Protein AF-A0A835QFK7-F1 (afdb_monomer)

pLDDT: mean 80.82, std 24.67, range [26.2, 98.88]

Organism: Vanilla planifolia (NCBI:txid51239)

Radius of gyration: 23.47 Å; Cα contacts (8 Å, |Δi|>4): 593; chains: 1; bounding box: 68×62×58 Å

Solvent-accessible surface area (backbone atoms only — not comparable to full-atom values): 21635 Å² total; per-residue (Å²): 126,57,77,68,57,49,52,60,52,34,71,75,65,78,54,93,66,53,66,62,82,58,85,84,67,80,63,89,75,88,79,78,83,81,90,70,92,79,60,78,72,54,56,57,54,49,51,51,50,49,47,50,51,46,50,52,46,43,49,51,47,38,62,71,71,38,63,53,74,62,55,36,62,70,68,46,74,64,55,44,45,58,53,59,77,57,50,58,54,50,77,67,38,32,45,60,79,51,83,82,61,98,84,61,53,78,72,69,67,36,65,68,55,21,56,68,39,44,47,44,29,36,41,19,36,41,21,68,45,33,70,42,76,50,34,61,56,54,20,51,37,33,64,68,63,71,47,54,35,38,28,29,37,22,43,34,56,48,39,38,56,29,51,76,77,37,77,49,30,52,57,51,70,81,64,56,65,71,61,33,54,79,69,45,38,44,74,59,66,41,28,36,39,50,49,66,40,56,56,52,41,51,68,61,45,52,67,52,53,54,50,52,36,51,38,37,72,73,67,75,45,84,43,19,46,34,56,50,45,40,49,50,12,55,71,65,70,38,92,85,25,36,46,24,27,19,40,77,66,72,32,55,44,42,28,95,48,46,61,64,37,70,60,21,54,49,53,50,57,43,40,73,78,53,70,79,74,64,69,39,61,67,65,36,53,52,49,53,30,42,62,42,54,69,39,70,90,39,50,36,34,39,42,25,38,45,34,56,66,20,40,52,53,55,34,54,20,23,30,73,54,60,19,25,48,31,37,41,37,26,23,77,57,57,50,91,78,73,40,80,46,15,48,56,67,67,60,38,31,79,70,28,22,24,29,91,86,34,49,67,50,69,28,77,35,62,44,85,62,52,46,62,56,47,39,60,75,48,65,60,68,68,57,74,82,72,78,73,78,74,78,80,128

Sequence (393 aa):
MSADGLLEFFETSGLDIRPLPSSSLYRRENISPPAGPIPCFCVISLILSYFCEKILLFGRRCTGRLNGSHFYSRAGFSVLRLPLLPVQPFDYWRLSHEKTEVDCSEGELDPTFRDSVRCKMFLGFTSNLVSSGVRDIIRFLLEHRMVDVVVTTAGGIEEDIIKCLAPTYRGDFSLPGAFLRSKGLNRIGNLLVPNDNYCRFESWINPILDQMLEEQSSKAMEWTPSKVISRLGKEINDESSYLYWAYKNAIPVFCPGLTDGSLGDMLYCHAIRTSGLKIDIVQDIRAMNGEAIYAGFRRTGMIILGGGLPKHHICNANMMRNGSDYAVFINTAQEFDGSDSGAQPDEAVSWGKIRGSAKAVKVHCDATIAFPLLVAATFARRLPDTPAVATID

Secondary structure (DSSP, 8-state):
--HHHHHHHHHTTT---PBPPPGGG------PPP-SPPPTHHHHHHHHHHHHHHHHHHHHHHHHHS-HHHHHTTS-GGGGGSTHHHHHHHHH-BGGGSPPPTT--HHHH-HHHHHH-BPEEEEEE-HHHHHSTHHHHHHHHHHTT--SEEE--HHHHHHHHHHHHS--EE--TTS-HHHHHHTTEEEETTEEEEHHHHHHHHHHHHHHHHHHHHHHHTTS--B-HHHHHHHHHHHH--TT-HHHHHHHTT--EE-TTTTSSHHHHHHHHHHHHS----B-HHHHHHHHHHHHHTTTT--EEEEEES-HHHHHHHHHHHHTTT-EEEEEEEE---GGG--TTT--HHHHHHTTSEEEEEEEEEEES-HHHHHHHHHHHTGGGGS--PPP-----

Mean predicted aligned error: 11.44 Å

Structure (mmCIF, N/CA/C/O backbone):
data_AF-A0A835QFK7-F1
#
_entry.id   AF-A0A835QFK7-F1
#
loop_
_atom_site.group_PDB
_atom_site.id
_atom_site.type_symbol
_atom_site.label_atom_id
_atom_site.label_alt_id
_atom_site.label_comp_id
_atom_site.label_asym_id
_atom_site.label_entity_id
_atom_site.label_seq_id
_atom_site.pdbx_PDB_ins_code
_atom_site.Cartn_x
_atom_site.Cartn_y
_atom_site.Cartn_z
_atom_site.occupancy
_atom_site.B_iso_or_equiv
_atom_site.auth_seq_id
_atom_site.auth_comp_id
_atom_site.auth_asym_id
_atom_site.auth_atom_id
_atom_site.pdbx_PDB_model_num
ATOM 1 N N . MET A 1 1 ? -24.969 -12.061 15.308 1.00 46.44 1 MET A N 1
ATOM 2 C CA . MET A 1 1 ? -24.965 -13.504 14.979 1.00 46.44 1 MET A CA 1
ATOM 3 C C . MET A 1 1 ? -23.527 -13.962 15.079 1.00 46.44 1 MET A C 1
ATOM 5 O O . MET A 1 1 ? -22.680 -13.273 14.527 1.00 46.44 1 MET A O 1
ATOM 9 N N . SER A 1 2 ? -23.246 -15.033 15.824 1.00 36.38 2 SER A N 1
ATOM 10 C CA . SER A 1 2 ? -21.922 -15.670 15.817 1.00 36.38 2 SER A CA 1
ATOM 11 C C . SER A 1 2 ? -21.583 -16.166 14.403 1.00 36.38 2 SER A C 1
ATOM 13 O O . SER A 1 2 ? -22.486 -16.337 13.580 1.00 36.38 2 SER A O 1
ATOM 15 N N . ALA A 1 3 ? -20.298 -16.399 14.118 1.00 43.28 3 ALA A N 1
ATOM 16 C CA . ALA A 1 3 ? -19.851 -16.981 12.848 1.00 43.28 3 ALA A CA 1
ATOM 17 C C . ALA A 1 3 ? -20.591 -18.296 12.517 1.00 43.28 3 ALA A C 1
ATOM 19 O O . ALA A 1 3 ? -20.974 -18.510 11.369 1.00 43.28 3 ALA A O 1
ATOM 20 N N . ASP A 1 4 ? -20.896 -19.100 13.541 1.00 41.78 4 ASP A N 1
ATOM 21 C CA . ASP A 1 4 ? -21.636 -20.361 13.404 1.00 41.78 4 ASP A CA 1
ATOM 22 C C . ASP A 1 4 ? -23.104 -20.146 13.003 1.00 41.78 4 ASP A C 1
ATOM 24 O O . ASP A 1 4 ? -23.616 -20.836 12.127 1.00 41.78 4 ASP A O 1
ATOM 28 N N . GLY A 1 5 ? -23.766 -19.117 13.547 1.00 45.81 5 GLY A N 1
ATOM 29 C CA . GLY A 1 5 ? -25.140 -18.782 13.157 1.00 45.81 5 GLY A CA 1
ATOM 30 C C . GLY A 1 5 ? -25.247 -18.223 11.733 1.00 45.81 5 GLY A C 1
ATOM 31 O O . GLY A 1 5 ? -26.299 -18.324 11.106 1.00 45.81 5 GLY A O 1
ATOM 32 N N . LEU A 1 6 ? -24.171 -17.627 11.204 1.00 51.59 6 LEU A N 1
ATOM 33 C CA . LEU A 1 6 ? -24.102 -17.162 9.814 1.00 51.59 6 LEU A CA 1
ATOM 34 C C . LEU A 1 6 ? -23.981 -18.334 8.832 1.00 51.59 6 LEU A C 1
ATOM 36 O O . LEU A 1 6 ? -24.681 -18.324 7.823 1.00 51.59 6 LEU A O 1
ATOM 40 N N . LEU A 1 7 ? -23.164 -19.349 9.136 1.00 47.44 7 LEU A N 1
ATOM 41 C CA . LEU A 1 7 ? -23.036 -20.559 8.311 1.00 47.44 7 LEU A CA 1
ATOM 42 C C . LEU A 1 7 ? -24.380 -21.295 8.168 1.00 47.44 7 LEU A C 1
ATOM 44 O O . LEU A 1 7 ? -24.815 -21.558 7.048 1.00 47.44 7 LEU A O 1
ATOM 48 N N . GLU A 1 8 ? -25.096 -21.497 9.276 1.00 44.81 8 GLU A N 1
ATOM 49 C CA . GLU A 1 8 ? -26.422 -22.143 9.300 1.00 44.81 8 GLU A CA 1
ATOM 50 C C . GLU A 1 8 ? -27.496 -21.337 8.526 1.00 44.81 8 GLU A C 1
ATOM 52 O O . GLU A 1 8 ? -28.392 -21.883 7.873 1.00 44.81 8 GLU A O 1
ATOM 57 N N . PHE A 1 9 ? -27.392 -20.003 8.535 1.00 53.16 9 PHE A N 1
ATOM 58 C CA . PHE A 1 9 ? -28.284 -19.109 7.785 1.00 53.16 9 PHE A CA 1
ATOM 59 C C . PHE A 1 9 ? -28.010 -19.105 6.269 1.00 53.16 9 PHE A 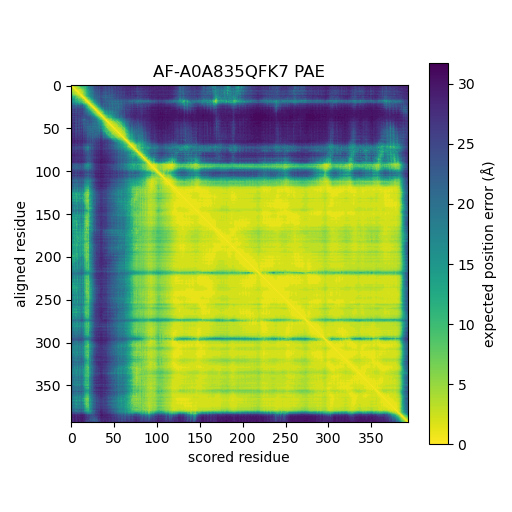C 1
ATOM 61 O O . PHE A 1 9 ? -28.931 -18.908 5.471 1.00 53.16 9 PHE A O 1
ATOM 68 N N . PHE A 1 10 ? -26.764 -19.319 5.842 1.00 55.34 10 PHE A N 1
ATOM 69 C CA . PHE A 1 10 ? -26.414 -19.354 4.418 1.00 55.34 10 PHE A CA 1
ATOM 70 C C . PHE A 1 10 ? -26.720 -20.701 3.762 1.00 55.34 10 PHE A C 1
ATOM 72 O O . PHE A 1 10 ? -27.218 -20.720 2.634 1.00 55.34 10 PHE A O 1
ATOM 79 N N . GLU A 1 11 ? -26.555 -21.806 4.492 1.00 48.22 11 GLU A N 1
ATOM 80 C CA . GLU A 1 11 ? -27.002 -23.132 4.043 1.00 48.22 11 GLU A CA 1
ATOM 81 C C . GLU A 1 11 ? -28.516 -23.172 3.783 1.00 48.22 11 GLU A C 1
ATOM 83 O O . GLU A 1 11 ? -28.975 -23.796 2.826 1.00 48.22 11 GLU A O 1
ATOM 88 N N . THR A 1 12 ? -29.300 -22.430 4.570 1.00 44.38 12 THR A N 1
ATOM 89 C CA . THR A 1 12 ? -30.763 -22.357 4.426 1.00 44.38 12 THR A CA 1
ATOM 90 C C . THR A 1 12 ? -31.250 -21.380 3.348 1.00 44.38 12 THR A C 1
ATOM 92 O O . THR A 1 12 ? -32.412 -21.454 2.948 1.00 44.38 12 THR A O 1
ATOM 95 N N . SER A 1 13 ? -30.393 -20.490 2.829 1.00 45.84 13 SER A N 1
ATOM 96 C CA . SER A 1 13 ? -30.761 -19.465 1.831 1.00 45.84 13 SER A CA 1
ATOM 97 C C . SER A 1 13 ? -30.262 -19.740 0.403 1.00 45.84 13 SER A C 1
ATOM 99 O O . SER A 1 13 ? -30.521 -18.942 -0.499 1.00 45.84 13 SER A O 1
ATOM 101 N N . GLY A 1 14 ? -29.610 -20.886 0.162 1.00 35.81 14 GLY A N 1
ATOM 102 C CA . GLY A 1 14 ? -29.233 -21.349 -1.183 1.00 35.81 14 GLY A CA 1
ATOM 103 C C . GLY A 1 14 ? -28.089 -20.568 -1.846 1.00 35.81 14 GLY A C 1
ATOM 104 O O . GLY A 1 14 ? -27.891 -20.682 -3.056 1.00 35.81 14 GLY A O 1
ATOM 105 N N . LEU A 1 15 ? -27.340 -19.773 -1.077 1.00 43.47 15 LEU A N 1
ATOM 106 C CA . LEU A 1 15 ? -26.164 -19.029 -1.536 1.00 43.47 15 LEU A CA 1
ATOM 107 C C . LEU A 1 15 ? -24.894 -19.846 -1.225 1.00 43.47 15 LEU A C 1
ATOM 109 O O . LEU A 1 15 ? -24.601 -20.103 -0.062 1.00 43.47 15 LEU A O 1
ATOM 113 N N . ASP A 1 16 ? -24.123 -20.242 -2.248 1.00 40.88 16 ASP A N 1
ATOM 114 C CA . ASP A 1 16 ? -22.826 -20.934 -2.082 1.00 40.88 16 ASP A CA 1
ATOM 115 C C . ASP A 1 16 ? -21.764 -19.933 -1.588 1.00 40.88 16 ASP A C 1
ATOM 117 O O . ASP A 1 16 ? -21.066 -19.287 -2.376 1.00 40.88 16 ASP A O 1
ATOM 121 N N . ILE A 1 17 ? -21.694 -19.743 -0.267 1.00 47.78 17 ILE A N 1
ATOM 122 C CA . ILE A 1 17 ? -20.752 -18.832 0.391 1.00 47.78 17 ILE A CA 1
ATOM 123 C C . ILE A 1 17 ? -19.651 -19.654 1.055 1.00 47.78 17 ILE A C 1
ATOM 125 O O . ILE A 1 17 ? -19.787 -20.132 2.177 1.00 47.78 17 ILE A O 1
ATOM 129 N N . ARG A 1 18 ? -18.522 -19.794 0.358 1.00 43.84 18 ARG A N 1
ATOM 130 C CA . ARG A 1 18 ? -17.286 -20.345 0.930 1.00 43.84 18 ARG A CA 1
ATOM 131 C C . ARG A 1 18 ? -16.370 -19.205 1.383 1.00 43.84 18 ARG A C 1
ATOM 133 O O . ARG A 1 18 ? -16.347 -18.158 0.718 1.00 43.84 18 ARG A O 1
ATOM 140 N N . PRO A 1 19 ? -15.592 -19.386 2.467 1.00 45.53 19 PRO A N 1
ATOM 141 C CA . PRO A 1 19 ? -14.469 -18.501 2.757 1.00 45.53 19 PRO A CA 1
ATOM 142 C C . PRO A 1 19 ? -13.590 -18.381 1.510 1.00 45.53 19 PRO A C 1
ATOM 144 O O . PRO A 1 19 ? -13.421 -19.362 0.776 1.00 45.53 19 PRO A O 1
ATOM 147 N N . LEU A 1 20 ? -13.024 -17.198 1.252 1.00 45.72 20 LEU A N 1
ATOM 148 C CA . LEU A 1 20 ? -11.959 -17.112 0.254 1.00 45.72 20 LEU A CA 1
ATOM 149 C C . LEU A 1 20 ? -10.840 -18.076 0.688 1.00 45.72 20 LEU A C 1
ATOM 151 O O . LEU A 1 20 ? -10.388 -17.973 1.829 1.00 45.72 20 LEU A O 1
ATOM 155 N N . PRO A 1 21 ? -10.425 -19.034 -0.160 1.00 40.38 21 PRO A N 1
ATOM 156 C CA . PRO A 1 21 ? -9.447 -20.031 0.245 1.00 40.38 21 PRO A CA 1
ATOM 157 C C . PRO A 1 21 ? -8.138 -19.338 0.627 1.00 40.38 21 PRO A C 1
ATOM 159 O O . PRO A 1 21 ? -7.535 -18.656 -0.201 1.00 40.38 21 PRO A O 1
ATOM 162 N N . SER A 1 22 ? -7.697 -19.527 1.872 1.00 39.34 22 SER A N 1
ATOM 163 C CA . SER A 1 22 ? -6.318 -19.258 2.264 1.00 39.34 22 SER A CA 1
ATOM 164 C C . SER A 1 22 ? -5.415 -20.316 1.632 1.00 39.34 22 SER A C 1
ATOM 166 O O . SER A 1 22 ? -5.777 -21.492 1.526 1.00 39.34 22 SER A O 1
ATOM 168 N N . SER A 1 23 ? -4.212 -19.917 1.226 1.00 38.06 23 SER A N 1
ATOM 169 C CA . SER A 1 23 ? -3.202 -20.804 0.624 1.00 38.06 23 SER A CA 1
ATOM 170 C C . SER A 1 23 ? -2.846 -22.051 1.464 1.00 38.06 23 SER A C 1
ATOM 172 O O . SER A 1 23 ? -2.303 -23.014 0.923 1.00 38.06 23 SER A O 1
ATOM 174 N N . SER A 1 24 ? -3.228 -22.102 2.746 1.00 29.92 24 SER A N 1
ATOM 175 C CA . SER A 1 24 ? -3.064 -23.257 3.642 1.00 29.92 24 SER A CA 1
ATOM 176 C C . SER A 1 24 ? -3.938 -24.484 3.316 1.00 29.92 24 SER A C 1
ATOM 178 O O . SER A 1 24 ? -3.676 -25.561 3.853 1.00 29.92 24 SER A O 1
ATOM 180 N N . LEU A 1 25 ? -4.929 -24.375 2.420 1.00 30.22 25 LEU A N 1
ATOM 181 C CA . LEU A 1 25 ? -5.842 -25.476 2.053 1.00 30.22 25 LEU A CA 1
ATOM 182 C C . LEU A 1 25 ? -5.383 -26.344 0.864 1.00 30.22 25 LEU A C 1
ATOM 184 O O . LEU A 1 25 ? -6.078 -27.283 0.488 1.00 30.22 25 LEU A O 1
ATOM 188 N N . TYR A 1 26 ? -4.190 -26.125 0.302 1.00 29.73 26 TYR A N 1
ATOM 189 C CA . TYR A 1 26 ? -3.605 -27.024 -0.712 1.00 29.73 26 TYR A CA 1
ATOM 190 C C . TYR A 1 26 ? -2.935 -28.274 -0.106 1.00 29.73 26 TYR A C 1
ATOM 192 O O . TYR A 1 26 ? -1.899 -28.739 -0.583 1.00 29.73 26 TYR A O 1
ATOM 200 N N . ARG A 1 27 ? -3.521 -28.860 0.944 1.00 26.20 27 ARG A N 1
ATOM 201 C CA . ARG A 1 27 ? -3.130 -30.192 1.419 1.00 26.20 27 ARG A CA 1
ATOM 202 C C . ARG A 1 27 ? -4.006 -31.205 0.676 1.00 26.20 27 ARG A C 1
ATOM 204 O O . ARG A 1 27 ? -5.224 -31.156 0.785 1.00 26.20 27 ARG A O 1
ATOM 211 N N . ARG A 1 28 ? -3.392 -32.063 -0.152 1.00 26.98 28 ARG A N 1
ATOM 212 C CA . ARG A 1 28 ? -4.081 -33.114 -0.925 1.00 26.98 28 ARG A CA 1
ATOM 213 C C . ARG A 1 28 ? -4.902 -34.000 0.017 1.00 26.98 28 ARG A C 1
ATOM 215 O O . ARG A 1 28 ? -4.340 -34.889 0.649 1.00 26.98 28 ARG A O 1
ATOM 222 N N . GLU A 1 29 ? -6.211 -33.804 0.071 1.00 26.91 29 GLU A N 1
ATOM 223 C CA . GLU A 1 29 ? -7.114 -34.843 0.552 1.00 26.91 29 GLU A CA 1
ATOM 224 C C . GLU A 1 29 ? -7.391 -35.806 -0.606 1.00 26.91 29 GLU A C 1
ATOM 226 O O . GLU A 1 29 ? -7.883 -35.422 -1.670 1.00 26.91 29 GLU A O 1
ATOM 231 N N . ASN A 1 30 ? -6.994 -37.065 -0.420 1.00 27.69 30 ASN A N 1
ATOM 232 C CA . ASN A 1 30 ? -7.289 -38.160 -1.336 1.00 27.69 30 ASN A CA 1
ATOM 233 C C . ASN A 1 30 ? -8.790 -38.462 -1.279 1.00 27.69 30 ASN A C 1
ATOM 235 O O . ASN A 1 30 ? -9.242 -39.229 -0.432 1.00 27.69 30 ASN A O 1
ATOM 239 N N . ILE A 1 31 ? -9.562 -37.870 -2.188 1.00 31.94 31 ILE A N 1
ATOM 240 C CA . ILE A 1 31 ? -10.968 -38.223 -2.382 1.00 31.94 31 ILE A CA 1
ATOM 241 C C . ILE A 1 31 ? -11.020 -39.420 -3.338 1.00 31.94 31 ILE A C 1
ATOM 243 O O . ILE A 1 31 ? -10.748 -39.295 -4.533 1.00 31.94 31 ILE A O 1
ATOM 247 N N . SER A 1 32 ? -11.348 -40.596 -2.808 1.00 29.17 32 SER A N 1
ATOM 248 C CA . SER A 1 32 ? -11.727 -41.767 -3.600 1.00 29.17 32 SER A CA 1
ATOM 249 C C . SER A 1 32 ? -13.123 -41.562 -4.216 1.00 29.17 32 SER A C 1
ATOM 251 O O . SER A 1 32 ? -13.997 -40.970 -3.579 1.00 29.17 32 SER A O 1
ATOM 253 N N . PRO A 1 33 ? -13.369 -42.014 -5.461 1.00 32.59 33 PRO A N 1
ATOM 254 C CA . PRO A 1 33 ? -14.653 -41.796 -6.120 1.00 32.59 33 PRO A CA 1
ATOM 255 C C . PRO A 1 33 ? -15.754 -42.675 -5.495 1.00 32.59 33 PRO A C 1
ATOM 257 O O . PRO A 1 33 ? -15.503 -43.849 -5.208 1.00 32.59 33 PRO A O 1
ATOM 260 N N . PRO A 1 34 ? -16.984 -42.158 -5.313 1.00 33.03 34 PRO A N 1
ATOM 261 C CA . PRO A 1 34 ? -18.095 -42.952 -4.808 1.00 33.03 34 PRO A CA 1
ATOM 262 C C . PRO A 1 34 ? -18.616 -43.910 -5.889 1.00 33.03 34 PRO A C 1
ATOM 264 O O . PRO A 1 34 ? -18.803 -43.535 -7.048 1.00 33.03 34 PRO A O 1
ATOM 267 N N . ALA A 1 35 ? -18.883 -45.153 -5.493 1.00 32.56 35 ALA A N 1
ATOM 268 C CA . ALA A 1 35 ? -19.566 -46.145 -6.312 1.00 32.56 35 ALA A CA 1
ATOM 269 C C . ALA A 1 35 ? -21.089 -45.930 -6.223 1.00 32.56 35 ALA A C 1
ATOM 271 O O . ALA A 1 35 ? -21.700 -46.227 -5.199 1.00 32.56 35 ALA A O 1
ATOM 272 N N . GLY A 1 36 ? -21.707 -45.404 -7.285 1.00 40.00 36 GLY A N 1
ATOM 273 C CA . GLY A 1 36 ? -23.164 -45.265 -7.389 1.00 40.00 36 GLY A CA 1
ATOM 274 C C . GLY A 1 36 ? -23.616 -44.366 -8.550 1.00 40.00 36 GLY A C 1
ATOM 275 O O . GLY A 1 36 ? -22.817 -43.575 -9.053 1.00 40.00 36 GLY A O 1
ATOM 276 N N . PRO A 1 37 ? -24.874 -44.488 -9.020 1.00 34.84 37 PRO A N 1
ATOM 277 C CA . PRO A 1 37 ? -25.373 -43.733 -10.167 1.00 34.84 37 PRO A CA 1
ATOM 278 C C . PRO A 1 37 ? -25.487 -42.233 -9.851 1.00 34.84 37 PRO A C 1
ATOM 280 O O . PRO A 1 37 ? -26.087 -41.824 -8.860 1.00 34.84 37 PRO A O 1
ATOM 283 N N . ILE A 1 38 ? -24.885 -41.417 -10.717 1.00 38.72 38 ILE A N 1
ATOM 284 C CA . ILE A 1 38 ? -24.671 -39.975 -10.548 1.00 38.72 38 ILE A CA 1
ATOM 285 C C . ILE A 1 38 ? -25.936 -39.187 -10.973 1.00 38.72 38 ILE A C 1
ATOM 287 O O . ILE A 1 38 ? -26.355 -39.322 -12.124 1.00 38.72 38 ILE A O 1
ATOM 291 N N . PRO A 1 39 ? -26.534 -38.328 -10.119 1.00 34.28 39 PRO A N 1
ATOM 292 C CA . PRO A 1 39 ? -27.638 -37.447 -10.514 1.00 34.28 39 PRO A CA 1
ATOM 293 C C . PRO A 1 39 ? -27.154 -36.279 -11.397 1.00 34.28 39 PRO A C 1
ATOM 295 O O . PRO A 1 39 ? -26.042 -35.781 -11.223 1.00 34.28 39 PRO A O 1
ATOM 298 N N . CYS A 1 40 ? -28.002 -35.789 -12.313 1.00 33.22 40 CYS A N 1
ATOM 299 C CA . CYS A 1 40 ? -27.686 -34.762 -13.328 1.00 33.22 40 CYS A CA 1
ATOM 300 C C . CYS A 1 40 ? -27.003 -33.472 -12.816 1.00 33.22 40 CYS A C 1
ATOM 302 O O . CYS A 1 40 ? -26.327 -32.806 -13.598 1.00 33.22 40 CYS A O 1
ATOM 304 N N . PHE A 1 41 ? -27.107 -33.131 -11.528 1.00 31.56 41 PHE A N 1
ATOM 305 C CA . PHE A 1 41 ? -26.403 -31.985 -10.930 1.00 31.56 41 PHE A CA 1
ATOM 306 C C . PHE A 1 41 ? -24.879 -32.179 -10.823 1.00 31.56 41 PHE A C 1
ATOM 308 O O . PHE A 1 41 ? -24.120 -31.219 -10.954 1.00 31.56 41 PHE A O 1
ATO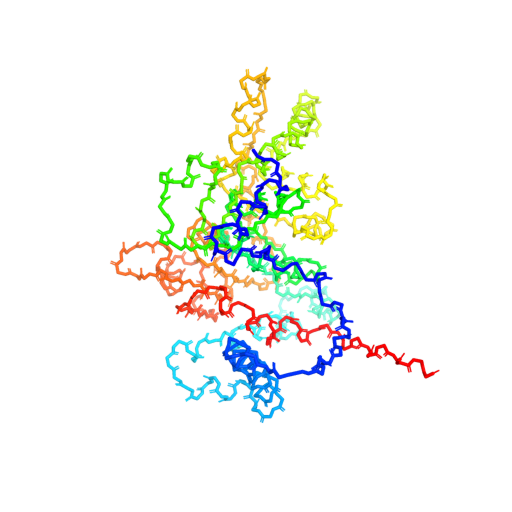M 315 N N . CYS A 1 42 ? -24.398 -33.417 -10.687 1.00 34.16 42 CYS A N 1
ATOM 316 C CA . CYS A 1 42 ? -22.963 -33.712 -10.655 1.00 34.16 42 CYS A CA 1
ATOM 317 C C . CYS A 1 42 ? -22.296 -33.579 -12.031 1.00 34.16 42 CYS A C 1
ATOM 319 O O . CYS A 1 42 ? -21.092 -33.349 -12.090 1.00 34.16 42 CYS A O 1
ATOM 321 N N . VAL A 1 43 ? -23.050 -33.666 -13.133 1.00 35.53 43 VAL A N 1
ATOM 322 C CA . VAL A 1 43 ? -22.498 -33.541 -14.492 1.00 35.53 43 VAL A CA 1
ATOM 323 C C . VAL A 1 43 ? -22.049 -32.103 -14.769 1.00 35.53 43 VAL A C 1
ATOM 325 O O . VAL A 1 43 ? -21.007 -31.903 -15.380 1.00 35.53 43 VAL A O 1
ATOM 328 N N . ILE A 1 44 ? -22.750 -31.094 -14.242 1.00 37.81 44 ILE A N 1
ATOM 329 C CA . ILE A 1 44 ? -22.370 -29.680 -14.409 1.00 37.81 44 ILE A CA 1
ATOM 330 C C . ILE A 1 44 ? -21.155 -29.325 -13.535 1.00 37.81 44 ILE A C 1
ATOM 332 O O . ILE A 1 44 ? -20.230 -28.679 -14.025 1.00 37.81 44 ILE A O 1
ATOM 336 N N . SER A 1 45 ? -21.085 -29.821 -12.292 1.00 34.28 45 SER A N 1
ATOM 337 C CA . SER A 1 45 ? -19.886 -29.682 -11.444 1.00 34.28 45 SER A CA 1
ATOM 338 C C . SER A 1 45 ? -18.675 -30.440 -11.994 1.00 34.28 45 SER A C 1
ATOM 340 O O . SER A 1 45 ? -17.561 -29.933 -11.907 1.00 34.28 45 SER A O 1
ATOM 342 N N . LEU A 1 46 ? -18.869 -31.611 -12.609 1.00 34.16 46 LEU A N 1
ATOM 343 C CA . LEU A 1 46 ? -17.804 -32.334 -13.307 1.00 34.16 46 LEU A CA 1
ATOM 344 C C . LEU A 1 46 ? -17.370 -31.613 -14.583 1.00 34.16 46 LEU A C 1
ATOM 346 O O . LEU A 1 46 ? -16.180 -31.585 -14.856 1.00 34.16 46 LEU A O 1
ATOM 350 N N . ILE A 1 47 ? -18.277 -30.975 -15.331 1.00 37.50 47 ILE A N 1
ATOM 351 C CA . ILE A 1 47 ? -17.925 -30.176 -16.516 1.00 37.50 47 ILE A CA 1
ATOM 352 C C . ILE A 1 47 ? -17.165 -28.903 -16.119 1.00 37.50 47 ILE A C 1
ATOM 354 O O . ILE A 1 47 ? -16.192 -28.566 -16.786 1.00 37.50 47 ILE A O 1
ATOM 358 N N . LEU A 1 48 ? -17.541 -28.229 -15.028 1.00 34.25 48 LEU A N 1
ATOM 359 C CA . LEU A 1 48 ? -16.840 -27.045 -14.508 1.00 34.25 48 LEU A CA 1
ATOM 360 C C . LEU A 1 48 ? -15.495 -27.391 -13.861 1.00 34.25 48 LEU A C 1
ATOM 362 O O . LEU A 1 48 ? -14.519 -26.691 -14.116 1.00 34.25 48 LEU A O 1
ATOM 366 N N . SER A 1 49 ? -15.395 -28.493 -13.111 1.00 34.34 49 SER A N 1
ATOM 367 C CA . SER A 1 49 ? -14.105 -29.008 -12.636 1.00 34.34 49 SER A CA 1
ATOM 368 C C . SER A 1 49 ? -13.238 -29.500 -13.789 1.00 34.34 49 SER A C 1
ATOM 370 O O . SER A 1 49 ? -12.055 -29.196 -13.805 1.00 34.34 49 SER A O 1
ATOM 372 N N . TYR A 1 50 ? -13.806 -30.148 -14.811 1.00 30.98 50 TYR A N 1
ATOM 373 C CA . TYR A 1 50 ? -13.084 -30.532 -16.025 1.00 30.98 50 TYR A CA 1
ATOM 374 C C . TYR A 1 50 ? -12.640 -29.306 -16.825 1.00 30.98 50 TYR A C 1
ATOM 376 O O . TYR A 1 50 ? -11.544 -29.318 -17.368 1.00 30.98 50 TYR A O 1
ATOM 384 N N . PHE A 1 51 ? -13.422 -28.221 -16.868 1.00 33.94 51 PHE A N 1
ATOM 385 C CA . PHE A 1 51 ? -13.022 -26.960 -17.500 1.00 33.94 51 PHE A CA 1
ATOM 386 C C . PHE A 1 51 ? -11.964 -26.212 -16.690 1.00 33.94 51 PHE A C 1
ATOM 388 O O . PHE A 1 51 ? -11.013 -25.723 -17.283 1.00 33.94 51 PHE A O 1
ATOM 395 N N . CYS A 1 52 ? -12.061 -26.156 -15.361 1.00 34.22 52 CYS A N 1
ATOM 396 C CA . CYS A 1 52 ? -11.037 -25.561 -14.499 1.00 34.22 52 CYS A CA 1
ATOM 397 C C . CYS A 1 52 ? -9.743 -26.376 -14.517 1.00 34.22 52 CYS A C 1
ATOM 399 O O . CYS A 1 52 ? -8.666 -25.807 -14.659 1.00 34.22 52 CYS A O 1
ATOM 401 N N . GLU A 1 53 ? -9.830 -27.703 -14.463 1.00 32.81 53 GLU A N 1
ATOM 402 C CA . GLU A 1 53 ? -8.687 -28.599 -14.597 1.00 32.81 53 GLU A CA 1
ATOM 403 C C . GLU A 1 53 ? -8.112 -28.521 -16.012 1.00 32.81 53 GLU A C 1
ATOM 405 O O . GLU A 1 53 ? -6.899 -28.480 -16.153 1.00 32.81 53 GLU A O 1
ATOM 410 N N . LYS A 1 54 ? -8.933 -28.379 -17.064 1.00 31.38 54 LYS A N 1
ATOM 411 C CA . LYS A 1 54 ? -8.477 -28.126 -18.441 1.00 31.38 54 LYS A CA 1
ATOM 412 C C . LYS A 1 54 ? -7.926 -26.726 -18.645 1.00 31.38 54 LYS A C 1
ATOM 414 O O . LYS A 1 54 ? -7.028 -26.614 -19.457 1.00 31.38 54 LYS A O 1
ATOM 419 N N . ILE A 1 55 ? -8.384 -25.692 -17.944 1.00 36.44 55 ILE A N 1
ATOM 420 C CA . ILE A 1 55 ? -7.830 -24.327 -17.992 1.00 36.44 55 ILE A CA 1
ATOM 421 C C . ILE A 1 55 ? -6.527 -24.260 -17.195 1.00 36.44 55 ILE A C 1
ATOM 423 O O . ILE A 1 55 ? -5.594 -23.597 -17.629 1.00 36.44 55 ILE A O 1
ATOM 427 N N . LEU A 1 56 ? -6.405 -24.998 -16.091 1.00 33.75 56 LEU A N 1
ATOM 428 C CA . LEU A 1 56 ? -5.164 -25.151 -15.329 1.00 33.75 56 LEU A CA 1
ATOM 429 C C . LEU A 1 56 ? -4.172 -26.087 -16.037 1.00 33.75 56 LEU A C 1
ATOM 431 O O . LEU A 1 56 ? -2.973 -25.826 -16.011 1.00 33.75 56 LEU A O 1
ATOM 435 N N . LEU A 1 57 ? -4.640 -27.131 -16.729 1.00 32.81 57 LEU A N 1
ATOM 436 C CA . LEU A 1 57 ? -3.846 -27.997 -17.611 1.00 32.81 57 LEU A CA 1
ATOM 437 C C . LEU A 1 57 ? -3.508 -27.303 -18.926 1.00 32.81 57 LEU A C 1
ATOM 439 O O . LEU A 1 57 ? -2.443 -27.570 -19.463 1.00 32.81 57 LEU A O 1
ATOM 443 N N . PHE A 1 58 ? -4.364 -26.424 -19.447 1.00 32.53 58 PHE A N 1
ATOM 444 C CA . PHE A 1 58 ? -4.064 -25.542 -20.574 1.00 32.53 58 PHE A CA 1
ATOM 445 C C . PHE A 1 58 ? -3.072 -24.487 -20.112 1.00 32.53 58 PHE A C 1
ATOM 447 O O . PHE A 1 58 ? -2.057 -24.330 -20.753 1.00 32.53 58 PHE A O 1
ATOM 454 N N . GLY A 1 59 ? -3.244 -23.894 -18.932 1.00 33.69 59 GLY A N 1
ATOM 455 C CA . GLY A 1 59 ? -2.258 -23.042 -18.276 1.00 33.69 59 GLY A CA 1
ATOM 456 C C . GLY A 1 59 ? -0.910 -23.745 -18.139 1.00 33.69 59 GLY A C 1
ATOM 457 O O . GLY A 1 59 ? 0.074 -23.221 -18.633 1.00 33.69 59 GLY A O 1
ATOM 458 N N . ARG A 1 60 ? -0.864 -24.969 -17.593 1.00 33.38 60 ARG A N 1
ATOM 459 C CA . ARG A 1 60 ? 0.357 -25.787 -17.442 1.00 33.38 60 ARG A CA 1
ATOM 460 C C . ARG A 1 60 ? 0.938 -26.300 -18.767 1.00 33.38 60 ARG A C 1
ATOM 462 O O . ARG A 1 60 ? 2.154 -26.366 -18.912 1.00 33.38 60 ARG A O 1
ATOM 469 N N . ARG A 1 61 ? 0.113 -26.665 -19.756 1.00 31.31 61 ARG A N 1
ATOM 470 C CA . ARG A 1 61 ? 0.580 -27.094 -21.093 1.00 31.31 61 ARG A CA 1
ATOM 471 C C . ARG A 1 61 ? 1.002 -25.909 -21.955 1.00 31.31 61 ARG A C 1
ATOM 473 O O . ARG A 1 61 ? 1.936 -26.051 -22.735 1.00 31.31 61 ARG A O 1
ATOM 480 N N . CYS A 1 62 ? 0.375 -24.751 -21.805 1.00 36.38 62 CYS A N 1
ATOM 481 C CA . CYS A 1 62 ? 0.738 -23.517 -22.487 1.00 36.38 62 CYS A CA 1
ATOM 482 C C . CYS A 1 62 ? 1.948 -22.860 -21.831 1.00 36.38 62 CYS A C 1
ATOM 484 O O . CYS A 1 62 ? 2.775 -22.344 -22.560 1.00 36.38 62 CYS A O 1
ATOM 486 N N . THR A 1 63 ? 2.141 -22.934 -20.513 1.00 42.69 63 THR A N 1
ATOM 487 C CA . THR A 1 63 ? 3.393 -22.474 -19.885 1.00 42.69 63 THR A CA 1
ATOM 488 C C . THR A 1 63 ? 4.561 -23.433 -20.125 1.00 42.69 63 THR A C 1
ATOM 490 O O . THR A 1 63 ? 5.701 -22.982 -20.154 1.00 42.69 63 THR A O 1
ATOM 493 N N . GLY A 1 64 ? 4.292 -24.730 -20.336 1.00 34.16 64 GLY A N 1
ATOM 494 C CA . GLY A 1 64 ? 5.319 -25.747 -20.595 1.00 34.16 64 GLY A CA 1
ATOM 495 C C . GLY A 1 64 ? 5.676 -26.006 -22.070 1.00 34.16 64 GLY A C 1
ATOM 496 O O . GLY A 1 64 ? 6.788 -26.451 -22.337 1.00 34.16 64 GLY A O 1
ATOM 497 N N . ARG A 1 65 ? 4.775 -25.767 -23.041 1.00 35.53 65 ARG A N 1
ATOM 498 C CA . ARG A 1 65 ? 5.030 -26.011 -24.487 1.00 35.53 65 ARG A CA 1
ATOM 499 C C . ARG A 1 65 ? 4.872 -24.799 -25.400 1.00 35.53 65 ARG A C 1
ATOM 501 O O . ARG A 1 65 ? 5.432 -24.817 -26.493 1.00 35.53 65 ARG A O 1
ATOM 508 N N . LEU A 1 66 ? 4.144 -23.758 -25.002 1.00 38.78 66 LEU A N 1
ATOM 509 C CA . LEU A 1 66 ? 4.241 -22.472 -25.688 1.00 38.78 66 LEU A CA 1
ATOM 510 C C . LEU A 1 66 ? 5.294 -21.681 -24.921 1.00 38.78 66 LEU A C 1
ATOM 512 O O . LEU A 1 66 ? 5.195 -21.528 -23.709 1.00 38.78 66 LEU A O 1
ATOM 516 N N . ASN A 1 67 ? 6.313 -21.157 -25.596 1.00 39.69 67 ASN A N 1
ATOM 517 C CA . ASN A 1 67 ? 7.071 -20.053 -25.016 1.00 39.69 67 ASN A CA 1
ATOM 518 C C . ASN A 1 67 ? 6.045 -18.954 -24.694 1.00 39.69 67 ASN A C 1
ATOM 520 O O . ASN A 1 67 ? 5.582 -18.276 -25.608 1.00 39.69 67 ASN A O 1
ATOM 524 N N . GLY A 1 68 ? 5.609 -18.836 -23.434 1.00 42.75 68 GLY A N 1
ATOM 525 C CA . GLY A 1 68 ? 4.471 -17.991 -23.051 1.00 42.75 68 GLY A CA 1
ATOM 526 C C . GLY A 1 68 ? 4.674 -16.530 -23.456 1.00 42.75 68 GLY A C 1
ATOM 527 O O . GLY A 1 68 ? 3.737 -15.868 -23.891 1.00 42.75 68 GLY A O 1
ATOM 528 N N . SER A 1 69 ? 5.925 -16.064 -23.457 1.00 42.84 69 SER A N 1
ATOM 529 C CA . SER A 1 69 ? 6.320 -14.764 -24.010 1.00 42.84 69 SER A CA 1
ATOM 530 C C . SER A 1 69 ? 5.983 -14.609 -25.501 1.00 42.84 69 SER A C 1
ATOM 532 O O . SER A 1 69 ? 5.585 -13.531 -25.938 1.00 42.84 69 SER A O 1
ATOM 534 N N . HIS A 1 70 ? 6.103 -15.676 -26.290 1.00 39.91 70 HIS A N 1
ATOM 535 C CA . HIS A 1 70 ? 5.867 -15.691 -27.733 1.00 39.91 70 HIS A CA 1
ATOM 536 C C . HIS A 1 70 ? 4.382 -15.797 -28.111 1.00 39.91 70 HIS A C 1
ATOM 538 O O . HIS A 1 70 ? 3.980 -15.266 -29.142 1.00 39.91 70 HIS A O 1
ATOM 544 N N . PHE A 1 71 ? 3.554 -16.447 -27.286 1.00 43.31 71 PHE A N 1
ATOM 545 C CA . PHE A 1 71 ? 2.105 -16.514 -27.518 1.00 43.31 71 PHE A CA 1
ATOM 546 C C . PHE A 1 71 ? 1.422 -15.180 -27.186 1.00 43.31 71 PHE A C 1
ATOM 548 O O . PHE A 1 71 ? 0.714 -14.624 -28.025 1.00 43.31 71 PHE A O 1
ATOM 555 N N . TYR A 1 72 ? 1.698 -14.613 -26.005 1.00 50.25 72 TYR A N 1
ATOM 556 C CA . TYR A 1 72 ? 1.091 -13.346 -25.585 1.00 50.25 72 TYR A CA 1
ATOM 557 C C . TYR A 1 72 ? 1.541 -12.155 -26.453 1.00 50.25 72 TYR A C 1
ATOM 559 O O . TYR A 1 72 ? 0.734 -11.277 -26.750 1.00 50.25 72 TYR A O 1
ATOM 567 N N . SER A 1 73 ? 2.780 -12.162 -26.963 1.00 50.72 73 SER A N 1
ATOM 568 C CA . SER A 1 73 ? 3.263 -11.140 -27.911 1.00 50.72 73 SER A CA 1
ATOM 569 C C . SER A 1 73 ? 2.668 -11.237 -29.320 1.00 50.72 73 SER A C 1
ATOM 571 O O . SER A 1 73 ? 2.766 -10.272 -30.069 1.00 50.72 73 SER A O 1
ATOM 573 N N . ARG A 1 74 ? 2.040 -12.357 -29.706 1.00 48.78 74 ARG A N 1
ATOM 574 C CA . ARG A 1 74 ? 1.419 -12.528 -31.036 1.00 48.78 74 ARG A CA 1
ATOM 575 C C . ARG A 1 74 ? -0.103 -12.339 -31.036 1.00 48.78 74 ARG A C 1
ATOM 577 O O . ARG A 1 74 ? -0.688 -12.257 -32.109 1.00 48.78 74 ARG A O 1
ATOM 584 N N . ALA A 1 75 ? -0.739 -12.262 -29.864 1.00 52.69 75 ALA A N 1
ATOM 585 C CA . ALA A 1 75 ? -2.199 -12.240 -29.728 1.00 52.69 75 ALA A CA 1
ATOM 586 C C . ALA A 1 75 ? -2.864 -10.858 -29.946 1.00 52.69 75 ALA A C 1
ATOM 588 O O . ALA A 1 75 ? -4.056 -10.810 -30.241 1.00 52.69 75 ALA A O 1
ATOM 589 N N . GLY A 1 76 ? -2.128 -9.741 -29.837 1.00 46.56 76 GLY A N 1
ATOM 590 C CA . GLY A 1 76 ? -2.673 -8.377 -30.009 1.00 46.56 76 GLY A CA 1
ATOM 591 C C . GLY A 1 76 ? -3.361 -7.776 -28.762 1.00 46.56 76 GLY A C 1
ATOM 592 O O . GLY A 1 76 ? -3.528 -8.446 -27.749 1.00 46.56 76 GLY A O 1
ATOM 593 N N . PHE A 1 77 ? -3.761 -6.495 -28.821 1.00 60.31 77 PHE A N 1
ATOM 594 C CA . PHE A 1 77 ? -4.523 -5.763 -27.776 1.00 60.31 77 PHE A CA 1
ATOM 595 C C . PHE A 1 77 ? -3.876 -5.741 -26.370 1.00 60.31 77 PHE A C 1
ATOM 597 O O . PHE A 1 77 ? -2.654 -5.797 -26.240 1.00 60.31 77 PHE A O 1
ATOM 604 N N . SER A 1 78 ? -4.672 -5.630 -25.295 1.00 51.31 78 SER A N 1
ATOM 605 C CA . SER A 1 78 ? -4.193 -5.620 -23.899 1.00 51.31 78 SER A CA 1
ATOM 606 C C . SER A 1 78 ? -3.394 -6.875 -23.524 1.00 51.31 78 SER A C 1
ATOM 608 O O . SER A 1 78 ? -2.563 -6.824 -22.620 1.00 51.31 78 SER A O 1
ATOM 610 N N . VAL A 1 79 ? -3.594 -7.980 -24.254 1.00 48.28 79 VAL A N 1
ATOM 611 C CA . VAL A 1 79 ? -2.842 -9.236 -24.110 1.00 48.28 79 VAL A CA 1
ATOM 612 C C . VAL A 1 79 ? -1.361 -9.047 -24.483 1.00 48.28 79 VAL A C 1
ATOM 614 O O . VAL A 1 79 ? -0.490 -9.637 -23.847 1.00 48.28 79 VAL A O 1
ATOM 617 N N . LEU A 1 80 ? -1.059 -8.146 -25.428 1.00 46.75 80 LEU A N 1
ATOM 618 C CA . LEU A 1 80 ? 0.300 -7.799 -25.871 1.00 46.75 80 LEU A CA 1
ATOM 619 C C . LEU A 1 80 ? 1.095 -6.990 -24.829 1.00 46.75 80 LEU A C 1
ATOM 621 O O . LEU A 1 80 ? 2.321 -6.924 -24.896 1.00 46.75 80 LEU A O 1
ATOM 625 N N . ARG A 1 81 ? 0.400 -6.366 -23.867 1.00 50.16 81 ARG A N 1
ATOM 626 C CA . ARG A 1 81 ? 1.002 -5.564 -22.791 1.00 50.16 81 ARG A CA 1
ATOM 627 C C . ARG A 1 81 ? 1.091 -6.308 -21.464 1.00 50.16 81 ARG A C 1
ATOM 629 O O . ARG A 1 81 ? 1.447 -5.683 -20.469 1.00 50.16 81 ARG A O 1
ATOM 636 N N . LEU A 1 82 ? 0.815 -7.618 -21.423 1.00 50.59 82 LEU A N 1
ATOM 637 C CA . LEU A 1 82 ? 1.176 -8.419 -20.252 1.00 50.59 82 LEU A CA 1
ATOM 638 C C . LEU A 1 82 ? 2.675 -8.184 -19.996 1.00 50.59 82 LEU A C 1
ATOM 640 O O . LEU A 1 82 ? 3.484 -8.417 -20.897 1.00 50.59 82 LEU A O 1
ATOM 644 N N . PRO A 1 83 ? 3.058 -7.629 -18.836 1.00 51.25 83 PRO A N 1
ATOM 645 C CA . PRO A 1 83 ? 4.231 -6.761 -18.723 1.00 51.25 83 PRO A CA 1
ATOM 646 C C . PRO A 1 83 ? 5.556 -7.524 -18.631 1.00 51.25 83 PRO A C 1
ATOM 648 O O . PRO A 1 83 ? 6.518 -7.049 -18.046 1.00 51.25 83 PRO A O 1
ATOM 651 N N . LEU A 1 84 ? 5.652 -8.684 -19.275 1.00 49.75 84 LEU A N 1
ATOM 652 C CA . LEU A 1 84 ? 6.875 -9.469 -19.375 1.00 49.75 84 LEU A CA 1
ATOM 653 C C . LEU A 1 84 ? 8.035 -8.620 -19.915 1.00 49.75 84 LEU A C 1
ATOM 655 O O . LEU A 1 84 ? 9.136 -8.697 -19.385 1.00 49.75 84 LEU A O 1
ATOM 659 N N . LEU A 1 85 ? 7.793 -7.761 -20.910 1.00 45.59 85 LEU A N 1
ATOM 660 C CA . LEU A 1 85 ? 8.849 -6.972 -21.557 1.00 45.59 85 LEU A CA 1
ATOM 661 C C . LEU A 1 85 ? 9.471 -5.865 -20.682 1.00 45.59 85 LEU A C 1
ATOM 663 O O . LEU A 1 85 ? 10.685 -5.712 -20.768 1.00 45.59 85 LEU A O 1
ATOM 667 N N . PRO A 1 86 ? 8.721 -5.094 -19.868 1.00 52.53 86 PRO A N 1
ATOM 668 C CA . PRO A 1 86 ? 9.310 -4.153 -18.909 1.00 52.53 86 PRO A CA 1
ATOM 669 C C . PRO A 1 86 ? 9.588 -4.745 -17.519 1.00 52.53 86 PRO A C 1
ATOM 671 O O . PRO A 1 86 ? 10.500 -4.242 -16.874 1.00 52.53 86 PRO A O 1
ATOM 674 N N . VAL A 1 87 ? 8.919 -5.831 -17.094 1.00 54.19 87 VAL A N 1
ATOM 675 C CA . VAL A 1 87 ? 9.173 -6.505 -15.796 1.00 54.19 87 VAL A CA 1
ATOM 676 C C . VAL A 1 87 ? 10.445 -7.336 -15.783 1.00 54.19 87 VAL A C 1
ATOM 678 O O . VAL A 1 87 ? 11.192 -7.307 -14.807 1.00 54.19 87 VAL A O 1
ATOM 681 N N . GLN A 1 88 ? 10.753 -8.026 -16.880 1.00 51.06 88 GLN A N 1
ATOM 682 C CA . GLN A 1 88 ? 11.995 -8.795 -16.989 1.00 51.06 88 GLN A CA 1
ATOM 683 C C . GLN A 1 88 ? 13.264 -7.904 -16.901 1.00 51.06 88 GLN A C 1
ATOM 685 O O . GLN A 1 88 ? 14.207 -8.302 -16.230 1.00 51.06 88 GLN A O 1
ATOM 690 N N . PRO A 1 89 ? 13.326 -6.688 -17.482 1.00 53.09 89 PRO A N 1
ATOM 691 C CA . PRO A 1 89 ? 14.471 -5.791 -17.325 1.00 53.09 89 PRO A CA 1
ATOM 692 C C . PRO A 1 89 ? 14.747 -5.299 -15.900 1.00 53.09 89 PRO A C 1
ATOM 694 O O . PRO A 1 89 ? 15.909 -5.294 -15.508 1.00 53.09 89 PRO A O 1
ATOM 697 N N . PHE A 1 90 ? 13.743 -4.868 -15.123 1.00 67.25 90 PHE A N 1
ATOM 698 C CA . PHE A 1 90 ? 14.022 -4.205 -13.835 1.00 67.25 90 PHE A CA 1
ATOM 699 C C . PHE A 1 90 ? 14.413 -5.173 -12.733 1.00 67.25 90 PHE A C 1
ATOM 701 O O . PHE A 1 90 ? 15.296 -4.892 -11.926 1.00 67.25 90 PHE A O 1
ATOM 708 N N . ASP A 1 91 ? 13.781 -6.339 -12.728 1.00 62.19 91 ASP A N 1
ATOM 709 C CA . ASP A 1 91 ? 13.940 -7.295 -11.649 1.00 62.19 91 ASP A CA 1
ATOM 710 C C . ASP A 1 91 ? 15.344 -7.937 -11.752 1.00 62.19 91 ASP A C 1
ATOM 712 O O . ASP A 1 91 ? 15.963 -8.335 -10.756 1.00 62.19 91 ASP A O 1
ATOM 716 N N . TYR A 1 92 ? 15.874 -8.050 -12.977 1.00 71.25 92 TYR A N 1
ATOM 717 C CA . TYR A 1 92 ? 17.211 -8.565 -13.285 1.00 71.25 92 TYR A CA 1
ATOM 718 C C . TYR A 1 92 ? 18.285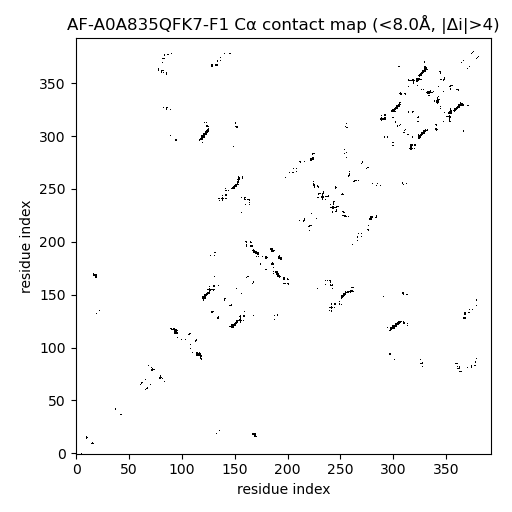 -7.476 -13.351 1.00 71.25 92 TYR A C 1
ATOM 720 O O . TYR A 1 92 ? 19.461 -7.819 -13.346 1.00 71.25 92 TYR A O 1
ATOM 728 N N . TRP A 1 93 ? 17.930 -6.188 -13.396 1.00 83.25 93 TRP A N 1
ATOM 729 C CA . TRP A 1 93 ? 18.926 -5.121 -13.476 1.00 83.25 93 TRP A CA 1
ATOM 730 C C . TRP A 1 93 ? 19.858 -5.144 -12.257 1.00 83.25 93 TRP A C 1
ATOM 732 O O . TRP A 1 93 ? 19.413 -5.272 -11.107 1.00 83.25 93 TRP A O 1
ATOM 742 N N . ARG A 1 94 ? 21.154 -5.010 -12.534 1.00 82.50 94 ARG A N 1
ATOM 743 C CA . ARG A 1 94 ? 22.242 -4.803 -11.581 1.00 82.50 94 ARG A CA 1
ATOM 744 C C . ARG A 1 94 ? 23.110 -3.661 -12.081 1.00 82.50 94 ARG A C 1
ATOM 746 O O . ARG A 1 94 ? 23.204 -3.462 -13.293 1.00 82.50 94 ARG A O 1
ATOM 753 N N . LEU A 1 95 ? 23.781 -2.953 -11.175 1.00 83.62 95 LEU A N 1
ATOM 754 C CA . LEU A 1 95 ? 24.742 -1.917 -11.565 1.00 83.62 95 LEU A CA 1
ATOM 755 C C . LEU A 1 95 ? 25.895 -2.505 -12.402 1.00 83.62 95 LEU A C 1
ATOM 757 O O . LEU A 1 95 ? 26.419 -1.830 -13.284 1.00 83.62 95 LEU A O 1
ATOM 761 N N . SER A 1 96 ? 26.228 -3.787 -12.204 1.00 81.25 96 SER A N 1
ATOM 762 C CA . SER A 1 96 ? 27.194 -4.543 -13.018 1.00 81.25 96 SER A CA 1
ATOM 763 C C . SER A 1 96 ? 26.834 -4.608 -14.511 1.00 81.25 96 SER A C 1
ATOM 765 O O . SER A 1 96 ? 27.723 -4.782 -15.341 1.00 81.25 96 SER A O 1
ATOM 767 N N . HIS A 1 97 ? 25.563 -4.412 -14.883 1.00 83.56 97 HIS A N 1
ATOM 768 C CA . HIS A 1 97 ? 25.124 -4.372 -16.282 1.00 83.56 97 HIS A CA 1
ATOM 769 C C . HIS A 1 97 ? 25.391 -3.025 -16.970 1.00 83.56 97 HIS A C 1
ATOM 771 O O . HIS A 1 97 ? 25.291 -2.932 -18.195 1.00 83.56 97 HIS A O 1
ATOM 777 N N . GLU A 1 98 ? 25.692 -1.972 -16.205 1.00 80.31 98 GLU A N 1
ATOM 778 C CA . GLU A 1 98 ? 25.985 -0.644 -16.741 1.00 80.31 98 GLU A CA 1
ATOM 779 C C . GLU A 1 98 ? 27.491 -0.436 -16.904 1.00 80.31 98 GLU A C 1
ATOM 781 O O . GLU A 1 98 ? 28.301 -0.955 -16.129 1.00 80.31 98 GLU A O 1
ATOM 786 N N . LYS A 1 99 ? 27.870 0.343 -17.923 1.00 76.75 99 LYS A N 1
ATOM 787 C CA . LYS A 1 99 ? 29.265 0.746 -18.124 1.00 76.75 99 LYS A CA 1
ATOM 788 C C . LYS A 1 99 ? 29.704 1.644 -16.967 1.00 76.75 99 LYS A C 1
ATOM 790 O O . LYS A 1 99 ? 28.921 2.453 -16.481 1.00 76.75 99 LYS A O 1
ATOM 795 N N . THR A 1 100 ? 30.950 1.497 -16.541 1.00 75.88 100 THR A N 1
ATOM 796 C CA . THR A 1 100 ? 31.581 2.404 -15.580 1.00 75.88 100 THR A CA 1
ATOM 797 C C . THR A 1 100 ? 31.806 3.765 -16.236 1.00 75.88 100 THR A C 1
ATOM 799 O O . THR A 1 100 ? 32.271 3.833 -17.377 1.00 75.88 100 THR A O 1
ATOM 802 N N . GLU A 1 101 ? 31.457 4.839 -15.534 1.00 72.44 101 GLU A N 1
ATOM 803 C CA . GLU A 1 101 ? 31.791 6.200 -15.958 1.00 72.44 101 GLU A CA 1
ATOM 804 C C . GLU A 1 101 ? 33.274 6.490 -15.683 1.00 72.44 101 GLU A C 1
ATOM 806 O O . GLU A 1 101 ? 33.907 5.807 -14.882 1.00 72.44 101 GLU A O 1
ATOM 811 N N . VAL A 1 102 ? 33.846 7.476 -16.379 1.00 66.00 102 VAL A N 1
ATOM 812 C CA . VAL A 1 102 ? 35.290 7.785 -16.308 1.00 66.00 102 VAL A CA 1
ATOM 813 C C . VAL A 1 102 ? 35.703 8.297 -14.918 1.00 66.00 102 VAL A C 1
ATOM 815 O O . VAL A 1 102 ? 36.838 8.076 -14.508 1.00 66.00 102 VAL A O 1
ATOM 818 N N . ASP A 1 103 ? 34.761 8.884 -14.175 1.00 68.75 103 ASP A N 1
ATOM 819 C CA . ASP A 1 103 ? 34.992 9.537 -12.881 1.00 68.75 103 ASP A CA 1
ATOM 820 C C . ASP A 1 103 ? 34.404 8.748 -11.686 1.00 68.75 103 ASP A C 1
ATOM 822 O O . ASP A 1 103 ? 34.107 9.324 -10.639 1.00 68.75 103 ASP A O 1
ATOM 826 N N . CYS A 1 104 ? 34.184 7.433 -11.824 1.00 67.25 104 CYS A N 1
ATOM 827 C CA . CYS A 1 104 ? 33.591 6.620 -10.755 1.00 67.25 104 CYS A CA 1
ATOM 828 C C . CYS A 1 104 ? 34.563 6.371 -9.585 1.00 67.25 104 CYS A C 1
ATOM 830 O O . CYS A 1 104 ? 35.770 6.216 -9.779 1.00 67.25 104 CYS A O 1
ATOM 832 N N . SER A 1 105 ? 34.036 6.284 -8.359 1.00 74.56 105 SER A N 1
ATOM 833 C CA . SER A 1 105 ? 34.852 6.027 -7.162 1.00 74.56 105 SER A CA 1
ATOM 834 C C . SER A 1 105 ? 35.476 4.619 -7.154 1.00 74.56 105 SER A C 1
ATOM 836 O O . SER A 1 105 ? 34.948 3.692 -7.767 1.00 74.56 105 SER A O 1
ATOM 838 N N . GLU A 1 106 ? 36.575 4.410 -6.412 1.00 71.31 106 GLU A N 1
ATOM 839 C CA . GLU A 1 106 ? 37.219 3.082 -6.304 1.00 71.31 106 GLU A CA 1
ATOM 840 C C . GLU A 1 106 ? 36.255 1.993 -5.798 1.00 71.31 106 GLU A C 1
ATOM 842 O O . GLU A 1 106 ? 36.321 0.850 -6.246 1.00 71.31 106 GLU A O 1
ATOM 847 N N . GLY A 1 107 ? 35.309 2.349 -4.920 1.00 70.62 107 GLY A N 1
ATOM 848 C CA . GLY A 1 107 ? 34.271 1.431 -4.441 1.00 70.62 107 GLY A CA 1
ATOM 849 C C . GLY A 1 107 ? 33.237 1.054 -5.509 1.00 70.62 107 GLY A C 1
ATOM 850 O O . GLY A 1 107 ? 32.702 -0.050 -5.483 1.00 70.62 107 GLY A O 1
ATOM 851 N N . GLU A 1 108 ? 32.978 1.927 -6.485 1.00 72.94 108 GLU A N 1
ATOM 852 C CA . GLU A 1 108 ? 32.078 1.646 -7.613 1.00 72.94 108 GLU A CA 1
ATOM 853 C C . GLU A 1 108 ? 32.710 0.776 -8.699 1.00 72.94 108 GLU A C 1
ATOM 855 O O . GLU A 1 108 ? 31.978 0.243 -9.540 1.00 72.94 108 GLU A O 1
ATOM 860 N N . LEU A 1 109 ? 34.040 0.643 -8.698 1.00 78.31 109 LEU A N 1
ATOM 861 C CA . LEU A 1 109 ? 34.780 -0.244 -9.593 1.00 78.31 109 LEU A CA 1
ATOM 862 C C . LEU A 1 109 ? 34.757 -1.702 -9.120 1.00 78.31 109 LEU A C 1
ATOM 864 O O . LEU A 1 109 ? 34.986 -2.587 -9.943 1.00 78.31 109 LEU A O 1
ATOM 868 N N . ASP A 1 110 ? 34.453 -1.968 -7.842 1.00 84.56 110 ASP A N 1
ATOM 869 C CA . ASP A 1 110 ? 34.361 -3.333 -7.316 1.00 84.56 110 ASP A CA 1
ATOM 870 C C . ASP A 1 110 ? 33.213 -4.108 -7.996 1.00 84.56 110 ASP A C 1
ATOM 872 O O . ASP A 1 110 ? 32.035 -3.772 -7.810 1.00 84.56 110 ASP A O 1
ATOM 876 N N . PRO A 1 111 ? 33.512 -5.183 -8.754 1.00 84.62 111 PRO A N 1
ATOM 877 C CA . PRO A 1 111 ? 32.489 -5.994 -9.405 1.00 84.62 111 PRO A CA 1
ATOM 878 C C . PRO A 1 111 ? 31.477 -6.588 -8.421 1.00 84.62 111 PRO A C 1
ATOM 880 O O . PRO A 1 111 ? 30.302 -6.715 -8.765 1.00 84.62 111 PRO A O 1
ATOM 883 N N . THR A 1 112 ? 31.906 -6.912 -7.196 1.00 86.19 112 THR A N 1
ATOM 884 C CA . THR A 1 112 ? 31.047 -7.519 -6.168 1.00 86.19 112 THR A CA 1
ATOM 885 C C . THR A 1 112 ? 30.017 -6.515 -5.667 1.00 86.19 112 THR A C 1
ATOM 887 O O . THR A 1 112 ? 28.818 -6.805 -5.639 1.00 86.19 112 THR A O 1
ATOM 890 N N . PHE A 1 113 ? 30.463 -5.300 -5.336 1.00 85.19 113 PHE A N 1
ATOM 891 C CA . PHE A 1 113 ? 29.578 -4.192 -5.005 1.00 85.19 113 PHE A CA 1
ATOM 892 C C . PHE A 1 113 ? 28.584 -3.917 -6.137 1.00 85.19 113 PHE A C 1
ATOM 894 O O . PHE A 1 113 ? 27.375 -3.918 -5.899 1.00 85.19 113 PHE A O 1
ATOM 901 N N . ARG A 1 114 ? 29.051 -3.767 -7.382 1.00 85.88 114 ARG A N 1
ATOM 902 C CA . ARG A 1 114 ? 28.175 -3.495 -8.536 1.00 85.88 114 ARG A CA 1
ATOM 903 C C . ARG A 1 114 ? 27.126 -4.586 -8.764 1.00 85.88 114 ARG A C 1
ATOM 905 O O . ARG A 1 114 ? 25.995 -4.272 -9.137 1.00 85.88 114 ARG A O 1
ATOM 912 N N . ASP A 1 115 ? 27.472 -5.850 -8.542 1.00 85.62 115 ASP A N 1
ATOM 913 C CA . ASP A 1 115 ? 26.526 -6.961 -8.687 1.00 85.62 115 ASP A CA 1
ATOM 914 C C . ASP A 1 115 ? 25.519 -7.047 -7.526 1.00 85.62 115 ASP A C 1
ATOM 916 O O . ASP A 1 115 ? 24.384 -7.494 -7.699 1.00 85.62 115 ASP A O 1
ATOM 920 N N . SER A 1 116 ? 25.885 -6.535 -6.347 1.00 84.31 116 SER A N 1
ATOM 921 C CA . SER A 1 116 ? 24.975 -6.429 -5.200 1.00 84.31 116 SER A CA 1
ATOM 922 C C . SER A 1 116 ? 23.917 -5.325 -5.364 1.00 84.31 116 SER A C 1
ATOM 924 O O . SER A 1 116 ? 22.813 -5.416 -4.814 1.00 84.31 116 SER A O 1
ATOM 926 N N . VAL A 1 117 ? 24.217 -4.282 -6.146 1.00 85.06 117 VAL A N 1
ATOM 927 C CA . VAL A 1 117 ? 23.331 -3.130 -6.343 1.00 85.06 117 VAL A CA 1
ATOM 928 C C . VAL A 1 117 ? 22.223 -3.488 -7.334 1.00 85.06 117 VAL A C 1
ATOM 930 O O . VAL A 1 117 ? 22.412 -3.495 -8.549 1.00 85.06 117 VAL A O 1
ATOM 933 N N . ARG A 1 118 ? 21.027 -3.753 -6.804 1.00 90.06 118 ARG A N 1
ATOM 934 C CA . ARG A 1 118 ? 19.801 -4.021 -7.577 1.00 90.06 118 ARG A CA 1
ATOM 935 C C . ARG A 1 118 ? 18.903 -2.790 -7.708 1.00 90.06 118 ARG A C 1
ATOM 937 O O . ARG A 1 118 ? 19.030 -1.829 -6.948 1.00 90.06 118 ARG A O 1
ATOM 944 N N . CYS A 1 119 ? 17.939 -2.843 -8.624 1.00 90.88 119 CYS A N 1
ATOM 945 C CA . CYS A 1 119 ? 16.896 -1.820 -8.741 1.00 90.88 119 CYS A CA 1
ATOM 946 C C . CYS A 1 119 ? 16.124 -1.669 -7.414 1.00 90.88 119 CYS A C 1
ATOM 948 O O . CYS A 1 119 ? 15.962 -2.644 -6.677 1.00 90.88 119 CYS A O 1
ATOM 950 N N . LYS A 1 120 ? 15.708 -0.447 -7.065 1.00 94.25 120 LYS A N 1
ATOM 951 C CA . LYS A 1 120 ? 14.840 -0.180 -5.912 1.00 94.25 120 LYS A CA 1
ATOM 952 C C . LYS A 1 120 ? 13.380 -0.183 -6.351 1.00 94.25 120 LYS A C 1
ATOM 954 O O . LYS A 1 120 ? 12.978 0.653 -7.163 1.00 94.25 120 LYS A O 1
ATOM 959 N N . MET A 1 121 ? 12.606 -1.122 -5.824 1.00 95.19 121 MET A N 1
ATOM 960 C CA . MET A 1 121 ? 11.253 -1.417 -6.280 1.00 95.19 121 MET A CA 1
ATOM 961 C C . MET A 1 121 ? 10.197 -0.814 -5.359 1.00 95.19 121 MET A C 1
ATOM 963 O O . MET A 1 121 ? 10.115 -1.158 -4.179 1.00 95.19 121 MET A O 1
ATOM 967 N N . PHE A 1 122 ? 9.354 0.038 -5.937 1.00 98.31 122 PHE A N 1
ATOM 968 C CA . PHE A 1 122 ? 8.166 0.600 -5.307 1.00 98.31 122 PHE A CA 1
ATOM 969 C C . PHE A 1 122 ? 6.930 -0.174 -5.771 1.00 98.31 122 PHE A C 1
ATOM 971 O O . PHE A 1 122 ? 6.662 -0.263 -6.972 1.00 98.31 122 PHE A O 1
ATOM 978 N N . LEU A 1 123 ? 6.164 -0.704 -4.822 1.00 98.69 123 LEU A N 1
ATOM 979 C CA . LEU A 1 123 ? 4.891 -1.372 -5.064 1.00 98.69 123 LEU A CA 1
ATOM 980 C C . LEU A 1 123 ? 3.744 -0.514 -4.522 1.00 98.69 123 LEU A C 1
ATOM 982 O O . LEU A 1 123 ? 3.684 -0.226 -3.330 1.00 98.69 123 LEU A O 1
ATOM 986 N N . GLY A 1 124 ? 2.824 -0.121 -5.396 1.00 98.75 124 GLY A N 1
ATOM 987 C CA . GLY A 1 124 ? 1.598 0.584 -5.034 1.00 98.75 124 GLY A CA 1
ATOM 988 C C . GLY A 1 124 ? 0.375 -0.285 -5.273 1.00 98.75 124 GLY A C 1
ATOM 989 O O . GLY A 1 124 ? 0.280 -0.902 -6.333 1.00 98.75 124 GLY A O 1
ATOM 990 N N . PHE A 1 125 ? -0.577 -0.313 -4.346 1.00 98.88 125 PHE A N 1
ATOM 991 C CA . PHE A 1 125 ? -1.859 -0.986 -4.569 1.00 98.88 125 PHE A CA 1
ATOM 992 C C . PHE A 1 125 ? -3.018 -0.316 -3.831 1.00 98.88 125 PHE A C 1
ATOM 994 O O . PHE A 1 125 ? -2.828 0.334 -2.808 1.00 98.88 125 PHE A O 1
ATOM 1001 N N . THR A 1 126 ? -4.232 -0.466 -4.360 1.00 98.75 126 THR A N 1
ATOM 1002 C CA . THR A 1 126 ? -5.466 0.010 -3.719 1.00 98.75 126 THR A CA 1
ATOM 1003 C C . THR A 1 126 ? -6.007 -0.994 -2.694 1.00 98.75 126 THR A C 1
ATOM 1005 O O . THR A 1 126 ? -5.800 -2.202 -2.821 1.00 98.75 126 THR A O 1
ATOM 1008 N N . SER A 1 127 ? -6.745 -0.502 -1.692 1.00 98.38 127 SER A N 1
ATOM 1009 C CA . SER A 1 127 ? -7.287 -1.295 -0.572 1.00 98.38 127 SER A CA 1
ATOM 1010 C C . SER A 1 127 ? -8.045 -2.556 -0.988 1.00 98.38 127 SER A C 1
ATOM 1012 O O . SER A 1 127 ? -7.816 -3.631 -0.441 1.00 98.38 127 SER A O 1
ATOM 1014 N N . ASN A 1 128 ? -8.900 -2.456 -2.006 1.00 98.38 128 ASN A N 1
ATOM 1015 C CA . ASN A 1 128 ? -9.722 -3.566 -2.489 1.00 98.38 128 ASN A CA 1
ATOM 1016 C C . ASN A 1 128 ? -8.903 -4.786 -2.955 1.00 98.38 128 ASN A C 1
ATOM 1018 O O . ASN A 1 128 ? -9.416 -5.905 -2.956 1.00 98.38 128 ASN A O 1
ATOM 1022 N N . LEU A 1 129 ? -7.634 -4.604 -3.340 1.00 98.50 129 LEU A N 1
ATOM 1023 C CA . LEU A 1 129 ? -6.756 -5.718 -3.707 1.00 98.50 129 LEU A CA 1
ATOM 1024 C C . LEU A 1 129 ? -6.344 -6.545 -2.485 1.00 98.50 129 LEU A C 1
ATOM 1026 O O . LEU A 1 129 ? -6.211 -7.763 -2.606 1.00 98.50 129 LEU A O 1
ATOM 1030 N N . VAL A 1 130 ? -6.247 -5.924 -1.309 1.00 98.62 130 VAL A N 1
ATOM 1031 C CA . VAL A 1 130 ? -6.041 -6.628 -0.035 1.00 98.62 130 VAL A CA 1
ATOM 1032 C C . VAL A 1 130 ? -7.327 -7.312 0.425 1.00 98.62 130 VAL A C 1
ATOM 1034 O O . VAL A 1 130 ? -7.263 -8.439 0.913 1.00 98.62 130 VAL A O 1
ATOM 1037 N N . SER A 1 131 ? -8.503 -6.718 0.186 1.00 97.88 131 SER A N 1
ATOM 1038 C CA . SER A 1 131 ? -9.791 -7.402 0.398 1.00 97.88 131 SER A CA 1
ATOM 1039 C C . SER A 1 131 ? -9.926 -8.647 -0.496 1.00 97.88 131 SER A C 1
ATOM 1041 O O . SER A 1 131 ? -10.499 -9.653 -0.081 1.00 97.88 131 SER A O 1
ATOM 1043 N N . SER A 1 132 ? -9.335 -8.635 -1.694 1.00 98.00 132 SER A N 1
ATOM 1044 C CA . SER A 1 132 ? -9.281 -9.789 -2.605 1.00 98.00 132 SER A CA 1
ATOM 1045 C C . SER A 1 132 ? -8.225 -10.844 -2.212 1.00 98.00 132 SER A C 1
ATOM 1047 O O . SER A 1 132 ? -7.547 -10.730 -1.191 1.00 98.00 132 SER A O 1
ATOM 1049 N N . GLY A 1 133 ? -8.058 -11.880 -3.044 1.00 94.44 133 GLY A N 1
ATOM 1050 C CA . GLY A 1 133 ? -6.972 -12.864 -2.916 1.00 94.44 133 GLY A CA 1
ATOM 1051 C C . GLY A 1 133 ? -5.590 -12.354 -3.353 1.00 94.44 133 GLY A C 1
ATOM 1052 O O . GLY A 1 133 ? -4.589 -13.016 -3.102 1.00 94.44 133 GLY A O 1
ATOM 1053 N N . VAL A 1 134 ? -5.500 -11.168 -3.972 1.00 98.00 134 VAL A N 1
ATOM 1054 C CA . VAL A 1 134 ? -4.211 -10.548 -4.342 1.00 98.00 134 VAL A CA 1
ATOM 1055 C C . VAL A 1 134 ? -3.348 -10.241 -3.107 1.00 98.00 134 VAL A C 1
ATOM 1057 O O . VAL A 1 134 ? -2.123 -10.208 -3.229 1.00 98.00 134 VAL A O 1
ATOM 1060 N N . ARG A 1 135 ? -3.951 -10.127 -1.913 1.00 98.50 135 ARG A N 1
ATOM 1061 C CA . ARG A 1 135 ? -3.249 -10.075 -0.616 1.00 98.50 135 ARG A CA 1
ATOM 1062 C C . ARG A 1 135 ? -2.135 -11.116 -0.503 1.00 98.50 135 ARG A C 1
ATOM 1064 O O . ARG A 1 135 ? -1.014 -10.755 -0.167 1.00 98.50 135 ARG A O 1
ATOM 1071 N N . ASP A 1 136 ? -2.413 -12.377 -0.828 1.00 97.38 136 ASP A N 1
ATOM 1072 C CA . ASP A 1 136 ? -1.451 -13.477 -0.658 1.00 97.38 136 ASP A CA 1
ATOM 1073 C C . ASP A 1 136 ? -0.247 -13.339 -1.600 1.00 97.38 136 ASP A C 1
ATOM 1075 O O . ASP A 1 136 ? 0.869 -13.748 -1.273 1.00 97.38 136 ASP A O 1
ATOM 1079 N N . ILE A 1 137 ? -0.465 -12.717 -2.760 1.00 97.56 137 ILE A N 1
ATOM 1080 C CA . ILE A 1 137 ? 0.575 -12.424 -3.747 1.00 97.56 137 ILE A CA 1
ATOM 1081 C C . ILE A 1 137 ? 1.440 -11.257 -3.265 1.00 97.56 137 ILE A C 1
ATOM 1083 O O . ILE A 1 137 ? 2.661 -11.314 -3.372 1.00 97.56 137 ILE A O 1
ATOM 1087 N N . ILE A 1 138 ? 0.829 -10.215 -2.695 1.00 98.50 138 ILE A N 1
ATOM 1088 C CA . ILE A 1 138 ? 1.559 -9.105 -2.067 1.00 98.50 138 ILE A CA 1
ATOM 1089 C C . ILE A 1 138 ? 2.408 -9.641 -0.906 1.00 98.50 138 ILE A C 1
ATOM 1091 O O . ILE A 1 138 ? 3.614 -9.403 -0.872 1.00 98.50 138 ILE A O 1
ATOM 1095 N N . ARG A 1 139 ? 1.810 -10.442 -0.017 1.00 98.56 139 ARG A N 1
ATOM 1096 C CA . ARG A 1 139 ? 2.493 -11.139 1.083 1.00 98.56 139 ARG A CA 1
ATOM 1097 C C . ARG A 1 139 ? 3.704 -11.928 0.585 1.00 98.56 139 ARG A C 1
ATOM 1099 O O . ARG A 1 139 ? 4.788 -11.734 1.118 1.00 98.56 139 ARG A O 1
ATOM 1106 N N . PHE A 1 140 ? 3.550 -12.730 -0.474 1.00 97.81 140 PHE A N 1
ATOM 1107 C CA . PHE A 1 140 ? 4.650 -13.471 -1.107 1.00 97.81 140 PHE A CA 1
ATOM 1108 C C . PHE A 1 140 ? 5.812 -12.559 -1.543 1.00 97.81 140 PHE A C 1
ATOM 1110 O O . PHE A 1 140 ? 6.974 -12.853 -1.266 1.00 97.81 140 PHE A O 1
ATOM 1117 N N . LEU A 1 141 ? 5.523 -11.430 -2.199 1.00 96.62 141 LEU A N 1
ATOM 1118 C CA . LEU A 1 141 ? 6.572 -10.505 -2.644 1.00 96.62 141 LEU A CA 1
ATOM 1119 C C . LEU A 1 141 ? 7.337 -9.884 -1.467 1.00 96.62 141 LEU A C 1
ATOM 1121 O O . LEU A 1 141 ? 8.554 -9.704 -1.554 1.00 96.62 141 LEU A O 1
ATOM 1125 N N . LEU A 1 142 ? 6.643 -9.559 -0.375 1.00 98.12 142 LEU A N 1
ATOM 1126 C CA . LEU A 1 142 ? 7.265 -8.973 0.811 1.00 98.12 142 LEU A CA 1
ATOM 1127 C C . LEU A 1 142 ? 8.034 -10.012 1.629 1.00 98.12 142 LEU A C 1
ATOM 1129 O O . LEU A 1 142 ? 9.153 -9.721 2.047 1.00 98.12 142 LEU A O 1
ATOM 1133 N N . GLU A 1 143 ? 7.485 -11.215 1.805 1.00 97.75 143 GLU A N 1
ATOM 1134 C CA . GLU A 1 143 ? 8.130 -12.359 2.466 1.00 97.75 143 GLU A CA 1
ATOM 1135 C C . GLU A 1 143 ? 9.508 -12.640 1.853 1.00 97.75 143 GLU A C 1
ATOM 1137 O O . GLU A 1 143 ? 10.510 -12.736 2.564 1.00 97.75 143 GLU A O 1
ATOM 1142 N N . HIS A 1 144 ? 9.581 -12.667 0.521 1.00 95.88 144 HIS A N 1
ATOM 1143 C CA . HIS A 1 144 ? 10.809 -12.960 -0.216 1.00 95.88 144 HIS A CA 1
ATOM 1144 C C . HIS A 1 144 ? 11.646 -11.720 -0.579 1.00 95.88 144 HIS A C 1
ATOM 1146 O O . HIS A 1 144 ? 12.552 -11.818 -1.408 1.00 95.88 144 HIS A O 1
ATOM 1152 N N . ARG A 1 145 ? 11.381 -10.554 0.034 1.00 94.81 145 ARG A N 1
ATOM 1153 C CA . ARG A 1 145 ? 12.147 -9.300 -0.161 1.00 94.81 145 ARG A CA 1
ATOM 1154 C C . ARG A 1 145 ? 12.284 -8.877 -1.631 1.00 94.81 145 ARG A C 1
ATOM 1156 O O . ARG A 1 145 ? 13.334 -8.383 -2.048 1.00 94.81 145 ARG A O 1
ATOM 1163 N N . MET A 1 146 ? 11.228 -9.090 -2.415 1.00 92.81 146 MET A N 1
ATOM 1164 C CA . MET A 1 146 ? 11.190 -8.786 -3.851 1.00 92.81 146 MET A CA 1
ATOM 1165 C C . MET A 1 146 ? 10.793 -7.332 -4.146 1.00 92.81 146 MET A C 1
ATOM 1167 O O . MET A 1 146 ? 10.941 -6.867 -5.273 1.00 92.81 146 MET A O 1
ATOM 1171 N N . VAL A 1 147 ? 10.303 -6.612 -3.137 1.00 94.75 147 VAL A N 1
ATOM 1172 C CA . VAL A 1 147 ? 9.987 -5.180 -3.191 1.00 94.75 147 VAL A CA 1
ATOM 1173 C C . VAL A 1 147 ? 10.702 -4.454 -2.056 1.00 94.75 147 VAL A C 1
ATOM 1175 O O . VAL A 1 147 ? 10.952 -5.051 -1.010 1.00 94.75 147 VAL A O 1
ATOM 1178 N N . ASP A 1 148 ? 11.056 -3.185 -2.265 1.00 96.88 148 ASP A N 1
ATOM 1179 C CA . ASP A 1 148 ? 11.811 -2.399 -1.282 1.00 96.88 148 ASP A CA 1
ATOM 1180 C C . ASP A 1 148 ? 10.936 -1.353 -0.573 1.00 96.88 148 ASP A C 1
ATOM 1182 O O . ASP A 1 148 ? 11.244 -0.989 0.554 1.00 96.88 148 ASP A O 1
ATOM 1186 N N . VAL A 1 149 ? 9.860 -0.865 -1.205 1.00 98.62 149 VAL A N 1
ATOM 1187 C CA . VAL A 1 149 ? 8.951 0.151 -0.639 1.00 98.62 149 VAL A CA 1
ATOM 1188 C C . VAL A 1 149 ? 7.511 -0.141 -1.043 1.00 98.62 149 VAL A C 1
ATOM 1190 O O . VAL A 1 149 ? 7.251 -0.462 -2.204 1.00 98.62 149 VAL A O 1
ATOM 1193 N N . VAL A 1 150 ? 6.566 0.017 -0.115 1.00 98.88 150 VAL A N 1
ATOM 1194 C CA . VAL A 1 150 ? 5.133 -0.185 -0.373 1.00 98.88 150 VAL A CA 1
ATOM 1195 C C . VAL A 1 150 ? 4.344 1.090 -0.105 1.00 98.88 150 VAL A C 1
ATOM 1197 O O . VAL A 1 150 ? 4.597 1.790 0.871 1.00 98.88 150 VAL A O 1
ATOM 1200 N N . VAL A 1 151 ? 3.351 1.377 -0.949 1.00 98.88 151 VAL A N 1
ATOM 1201 C CA . VAL A 1 151 ? 2.348 2.418 -0.691 1.00 98.88 151 VAL A CA 1
ATOM 1202 C C . VAL A 1 151 ? 0.947 1.858 -0.907 1.00 98.88 151 VAL A C 1
ATOM 1204 O O . VAL A 1 151 ? 0.660 1.251 -1.938 1.00 98.88 151 VAL A O 1
ATOM 1207 N N . THR A 1 152 ? 0.054 2.089 0.048 1.00 98.88 152 THR A N 1
ATOM 1208 C CA . THR A 1 152 ? -1.359 1.690 -0.036 1.00 98.88 152 THR A CA 1
ATOM 1209 C C . THR A 1 152 ? -2.260 2.743 0.621 1.00 98.88 152 THR A C 1
ATOM 1211 O O . THR A 1 152 ? -1.788 3.781 1.083 1.00 98.88 152 THR A O 1
ATOM 1214 N N . THR A 1 153 ? -3.572 2.520 0.612 1.00 98.69 153 THR A N 1
ATOM 1215 C CA . THR A 1 153 ? -4.569 3.276 1.389 1.00 98.69 153 THR A CA 1
ATOM 1216 C C . THR A 1 153 ? -4.920 2.557 2.697 1.00 98.69 153 THR A C 1
ATOM 1218 O O . THR A 1 153 ? -4.572 1.384 2.856 1.00 98.69 153 THR A O 1
ATOM 1221 N N . ALA A 1 154 ? -5.624 3.230 3.620 1.00 98.62 154 ALA A N 1
ATOM 1222 C CA . ALA A 1 154 ? -5.929 2.701 4.958 1.00 98.62 154 ALA A CA 1
ATOM 1223 C C . ALA A 1 154 ? -6.655 1.352 4.917 1.00 98.62 154 ALA A C 1
ATOM 1225 O O . ALA A 1 154 ? -6.224 0.413 5.581 1.00 98.62 154 ALA A O 1
ATOM 1226 N N . GLY A 1 155 ? -7.642 1.203 4.027 1.00 98.50 155 GLY A N 1
ATOM 1227 C CA . GLY A 1 155 ? -8.301 -0.082 3.777 1.00 98.50 155 GLY A CA 1
ATOM 1228 C C . GLY A 1 155 ? -7.326 -1.225 3.440 1.00 98.50 155 GLY A C 1
ATOM 1229 O O . GLY A 1 155 ? -7.548 -2.365 3.817 1.00 98.50 155 GLY A O 1
ATOM 1230 N N . GLY A 1 156 ? -6.208 -0.940 2.762 1.00 98.56 156 GLY A N 1
ATOM 1231 C CA . GLY A 1 156 ? -5.192 -1.952 2.463 1.00 98.56 156 GLY A CA 1
ATOM 1232 C C . GLY A 1 156 ? -4.331 -2.335 3.668 1.00 98.56 156 GLY A C 1
ATOM 1233 O O . GLY A 1 156 ? -3.691 -3.380 3.633 1.00 98.56 156 GLY A O 1
ATOM 1234 N N . ILE A 1 157 ? -4.311 -1.518 4.721 1.00 98.81 157 ILE A N 1
ATOM 1235 C CA . ILE A 1 157 ? -3.659 -1.823 5.999 1.00 98.81 157 ILE A CA 1
ATOM 1236 C C . ILE A 1 157 ? -4.614 -2.631 6.881 1.00 98.81 157 ILE A C 1
ATOM 1238 O O . ILE A 1 157 ? -4.285 -3.734 7.308 1.00 98.81 157 ILE A O 1
ATOM 1242 N N . GLU A 1 158 ? -5.810 -2.101 7.135 1.00 98.31 158 GLU A N 1
ATOM 1243 C CA . GLU A 1 158 ? -6.755 -2.696 8.086 1.00 98.31 158 GLU A CA 1
ATOM 1244 C C . GLU A 1 158 ? -7.302 -4.046 7.615 1.00 98.31 158 GLU A C 1
ATOM 1246 O O . GLU A 1 158 ? -7.377 -4.966 8.419 1.00 98.31 158 GLU A O 1
ATOM 1251 N N . GLU A 1 159 ? -7.592 -4.227 6.322 1.00 98.44 159 GLU A N 1
ATOM 1252 C CA . GLU A 1 159 ? -8.095 -5.505 5.793 1.00 98.44 159 GLU A CA 1
ATOM 1253 C C . GLU A 1 159 ? -7.059 -6.633 5.906 1.00 98.44 159 GLU A C 1
ATOM 1255 O O . GLU A 1 159 ? -7.426 -7.798 6.049 1.00 98.44 159 GLU A O 1
ATOM 1260 N N . ASP A 1 160 ? -5.760 -6.317 5.870 1.00 98.81 160 ASP A N 1
ATOM 1261 C CA . ASP A 1 160 ? -4.707 -7.315 6.080 1.00 98.81 160 ASP A CA 1
ATOM 1262 C C . ASP A 1 160 ? -4.702 -7.833 7.516 1.00 98.81 160 ASP A C 1
ATOM 1264 O O . ASP A 1 160 ? -4.594 -9.039 7.727 1.00 98.81 160 ASP A O 1
ATOM 1268 N N . ILE A 1 161 ? -4.860 -6.926 8.481 1.00 98.81 161 ILE A N 1
ATOM 1269 C CA . ILE A 1 161 ? -4.925 -7.240 9.911 1.00 98.81 161 ILE A CA 1
ATOM 1270 C C . ILE A 1 161 ? -6.230 -7.969 10.221 1.00 98.81 161 ILE A C 1
ATOM 1272 O O . ILE A 1 161 ? -6.221 -9.034 10.833 1.00 98.81 161 ILE A O 1
ATOM 1276 N N . ILE A 1 162 ? -7.358 -7.421 9.762 1.00 98.56 162 ILE A N 1
ATOM 1277 C CA . ILE A 1 162 ? -8.695 -7.976 9.975 1.00 98.56 162 ILE A CA 1
ATOM 1278 C C . ILE A 1 162 ? -8.761 -9.419 9.475 1.00 98.56 162 ILE A C 1
ATOM 1280 O O . ILE A 1 162 ? -9.323 -10.266 10.164 1.00 98.56 162 ILE A O 1
ATOM 1284 N N . LYS A 1 163 ? -8.134 -9.730 8.334 1.00 98.31 163 LYS A N 1
ATOM 1285 C CA . LYS A 1 163 ? -8.085 -11.093 7.788 1.00 98.31 163 LYS A CA 1
ATOM 1286 C C . LYS A 1 163 ? -7.311 -12.100 8.635 1.00 98.31 163 LYS A C 1
ATOM 1288 O O . LYS A 1 163 ? -7.565 -13.293 8.491 1.00 98.31 163 LYS A O 1
ATOM 1293 N N . CYS A 1 164 ? -6.408 -11.658 9.510 1.00 98.44 164 CYS A N 1
ATOM 1294 C CA . CYS A 1 164 ? -5.796 -12.532 10.515 1.00 98.44 164 CYS A CA 1
ATOM 1295 C C . CYS A 1 164 ? -6.760 -12.823 11.680 1.00 98.44 164 CYS A C 1
ATOM 1297 O O . CYS A 1 164 ? -6.656 -13.856 12.332 1.00 98.44 164 CYS A O 1
ATOM 1299 N N . LEU A 1 165 ? -7.721 -11.928 11.940 1.00 97.94 165 LEU A N 1
ATOM 1300 C CA . LEU A 1 165 ? -8.678 -12.045 13.046 1.00 97.94 165 LEU A CA 1
ATOM 1301 C C . LEU A 1 165 ? -9.962 -12.787 12.648 1.00 97.94 165 LEU A C 1
ATOM 1303 O O . LEU A 1 165 ? -10.548 -13.498 13.467 1.00 97.94 165 LEU A O 1
ATOM 1307 N N . ALA A 1 166 ? -10.435 -12.580 11.418 1.00 96.94 166 ALA A N 1
ATOM 1308 C CA . ALA A 1 166 ? -11.653 -13.178 10.884 1.00 96.94 166 ALA A CA 1
ATOM 1309 C C . ALA A 1 166 ? -11.679 -13.149 9.340 1.00 96.94 166 ALA A C 1
ATOM 1311 O O . ALA A 1 166 ? -11.152 -12.226 8.719 1.00 96.94 166 ALA A O 1
ATOM 1312 N N . PRO A 1 167 ? -12.321 -14.133 8.684 1.00 95.94 167 PRO A N 1
ATOM 1313 C CA . PRO A 1 167 ? -12.296 -14.258 7.229 1.00 95.94 167 PRO A CA 1
ATOM 1314 C C . PRO A 1 167 ? -13.194 -13.242 6.504 1.00 95.94 167 PRO A C 1
ATOM 1316 O O . PRO A 1 167 ? -14.185 -12.737 7.038 1.00 95.94 167 PRO A O 1
ATOM 1319 N N . THR A 1 168 ? -12.873 -13.025 5.227 1.00 95.69 168 THR A N 1
ATOM 1320 C CA . THR A 1 168 ? -13.726 -12.373 4.221 1.00 95.69 168 THR A CA 1
ATOM 1321 C C . THR A 1 168 ? -14.379 -13.439 3.343 1.00 95.69 168 THR A C 1
ATOM 1323 O O . THR A 1 168 ? -13.748 -14.439 2.984 1.00 95.69 168 THR A O 1
ATOM 1326 N N . TYR A 1 169 ? -15.624 -13.209 2.938 1.00 96.31 169 TYR A N 1
ATOM 1327 C CA . TYR A 1 169 ? -16.414 -14.174 2.179 1.00 96.31 169 TYR A CA 1
ATOM 1328 C C . TYR A 1 169 ? -16.690 -13.696 0.760 1.00 96.31 169 TYR A C 1
ATOM 1330 O O . TYR A 1 169 ? -16.734 -12.497 0.482 1.00 96.31 169 TYR A O 1
ATOM 1338 N N . ARG A 1 170 ? -16.919 -14.645 -0.149 1.00 96.44 170 ARG A N 1
ATOM 1339 C CA . ARG A 1 170 ? -17.435 -14.335 -1.482 1.00 96.44 170 ARG A CA 1
ATOM 1340 C C . ARG A 1 170 ? -18.925 -13.989 -1.397 1.00 96.44 170 ARG A C 1
ATOM 1342 O O . ARG A 1 170 ? -19.687 -14.659 -0.714 1.00 96.44 170 ARG A O 1
ATOM 1349 N N . GLY A 1 171 ? -19.332 -12.962 -2.123 1.00 95.50 171 GLY A N 1
ATOM 1350 C CA . GLY A 1 171 ? -20.720 -12.577 -2.344 1.00 95.50 171 GLY A CA 1
ATOM 1351 C C . GLY A 1 171 ? -20.948 -12.217 -3.809 1.00 95.50 171 GLY A C 1
ATOM 1352 O O . GLY A 1 171 ? -20.323 -12.781 -4.709 1.00 95.50 171 GLY A O 1
ATOM 1353 N N . ASP A 1 172 ? -21.833 -11.253 -4.043 1.00 96.50 172 ASP A N 1
ATOM 1354 C CA . ASP A 1 172 ? -22.187 -10.787 -5.381 1.00 96.50 172 ASP A CA 1
ATOM 1355 C C . ASP A 1 172 ? -22.359 -9.261 -5.405 1.00 96.50 172 ASP A C 1
ATOM 1357 O O . ASP A 1 172 ? -22.799 -8.657 -4.422 1.00 96.50 172 ASP A O 1
ATOM 1361 N N . PHE A 1 173 ? -22.007 -8.633 -6.531 1.00 97.62 173 PHE A N 1
ATOM 1362 C CA . PHE A 1 173 ? -22.127 -7.184 -6.723 1.00 97.62 173 PHE A CA 1
ATOM 1363 C C . PHE A 1 173 ? -23.570 -6.681 -6.588 1.00 97.62 173 PHE A C 1
ATOM 1365 O O . PHE A 1 173 ? -23.785 -5.546 -6.161 1.00 97.62 173 PHE A O 1
ATOM 1372 N N . SER A 1 174 ? -24.545 -7.515 -6.951 1.00 97.94 174 SER A N 1
ATOM 1373 C CA . SER A 1 174 ? -25.969 -7.178 -7.000 1.00 97.94 174 SER A CA 1
ATOM 1374 C C . SER A 1 174 ? -26.691 -7.292 -5.654 1.00 97.94 174 SER A C 1
ATOM 1376 O O . SER A 1 174 ? -27.852 -6.895 -5.558 1.00 97.94 174 SER A O 1
ATOM 1378 N N . LEU A 1 175 ? -26.027 -7.788 -4.597 1.00 96.31 175 LEU A N 1
ATOM 1379 C CA . LEU A 1 175 ? -26.657 -7.953 -3.284 1.00 96.31 175 LEU A CA 1
ATOM 1380 C C . LEU A 1 175 ? -27.178 -6.604 -2.735 1.00 96.31 175 LEU A C 1
ATOM 1382 O O . LEU A 1 175 ? -26.386 -5.657 -2.594 1.00 96.31 175 LEU A O 1
ATOM 1386 N N . PRO A 1 176 ? -28.481 -6.501 -2.381 1.00 98.00 176 PRO A N 1
ATOM 1387 C CA . PRO A 1 176 ? -29.085 -5.244 -1.942 1.00 98.00 176 PRO A CA 1
ATOM 1388 C C . PRO A 1 176 ? -28.477 -4.715 -0.641 1.00 98.00 176 PRO A C 1
ATOM 1390 O O . PRO A 1 176 ? -28.467 -5.396 0.385 1.00 98.00 176 PRO A O 1
ATOM 1393 N N . GLY A 1 177 ? -28.038 -3.454 -0.653 1.00 97.88 177 GLY A N 1
ATOM 1394 C CA . GLY A 1 177 ? -27.364 -2.836 0.495 1.00 97.88 177 GLY A CA 1
ATOM 1395 C C . GLY A 1 177 ? -28.218 -2.793 1.768 1.00 97.88 177 GLY A C 1
ATOM 1396 O O . GLY A 1 177 ? -27.715 -3.086 2.848 1.00 97.88 177 GLY A O 1
ATOM 1397 N N . ALA A 1 178 ? -29.519 -2.504 1.652 1.00 98.06 178 ALA A N 1
ATOM 1398 C CA . ALA A 1 178 ? -30.425 -2.471 2.805 1.00 98.06 178 ALA A CA 1
ATOM 1399 C C . ALA A 1 178 ? -30.550 -3.844 3.489 1.00 98.06 178 ALA A C 1
ATOM 1401 O O . ALA A 1 178 ? -30.531 -3.933 4.717 1.00 98.06 178 ALA A O 1
ATOM 1402 N N . PHE A 1 179 ? -30.611 -4.919 2.694 1.00 97.50 179 PHE A N 1
ATOM 1403 C CA . PHE A 1 179 ? -30.630 -6.284 3.212 1.00 97.50 179 PHE A CA 1
ATOM 1404 C C . PHE A 1 179 ? -29.325 -6.602 3.946 1.00 97.50 179 PHE A C 1
ATOM 1406 O O . PHE A 1 179 ? -29.362 -7.007 5.107 1.00 97.50 179 PHE A O 1
ATOM 1413 N N . LEU A 1 180 ? -28.176 -6.335 3.319 1.00 97.88 180 LEU A N 1
ATOM 1414 C CA . LEU A 1 180 ? -26.867 -6.569 3.932 1.00 97.88 180 LEU A CA 1
ATOM 1415 C C . LEU A 1 180 ? -26.692 -5.786 5.240 1.00 97.88 180 LEU A C 1
ATOM 1417 O O . LEU A 1 180 ? -26.289 -6.362 6.251 1.00 97.88 180 LEU A O 1
ATOM 1421 N N . ARG A 1 181 ? -27.099 -4.510 5.269 1.00 97.12 181 ARG A N 1
ATOM 1422 C CA . ARG A 1 181 ? -27.061 -3.680 6.481 1.00 97.12 181 ARG A CA 1
ATOM 1423 C C . ARG A 1 181 ? -27.925 -4.258 7.599 1.00 97.12 181 ARG A C 1
ATOM 1425 O O . ARG A 1 181 ? -27.459 -4.308 8.733 1.00 97.12 181 ARG A O 1
ATOM 1432 N N . SER A 1 182 ? -29.135 -4.741 7.291 1.00 97.44 182 SER A N 1
ATOM 1433 C CA . SER A 1 182 ? -30.018 -5.384 8.283 1.00 97.44 182 SER A CA 1
ATOM 1434 C C . SER A 1 182 ? -29.416 -6.654 8.900 1.00 97.44 182 SER A C 1
ATOM 1436 O O . SER A 1 182 ? -29.805 -7.060 9.992 1.00 97.44 182 SER A O 1
ATOM 1438 N N . LYS A 1 183 ? -28.445 -7.267 8.212 1.00 96.75 183 LYS A N 1
ATOM 1439 C CA . LYS A 1 183 ? -27.709 -8.457 8.652 1.00 96.75 183 LYS A CA 1
ATOM 1440 C C . LYS A 1 183 ? -26.318 -8.144 9.211 1.00 96.75 183 LYS A C 1
ATOM 1442 O O . LYS A 1 183 ? -25.620 -9.067 9.614 1.00 96.75 183 LYS A O 1
ATOM 1447 N N . GLY A 1 184 ? -25.914 -6.872 9.257 1.00 96.94 184 GLY A N 1
ATOM 1448 C CA . GLY A 1 184 ? -24.577 -6.475 9.704 1.00 96.94 184 GLY A CA 1
ATOM 1449 C C . GLY A 1 184 ? -23.457 -6.962 8.780 1.00 96.94 184 GLY A C 1
ATOM 1450 O O . GLY A 1 184 ? -22.393 -7.342 9.262 1.00 96.94 184 GLY A O 1
ATOM 1451 N N . LEU A 1 185 ? -23.705 -6.994 7.470 1.00 97.75 185 LEU A N 1
ATOM 1452 C CA . LEU A 1 185 ? -22.733 -7.375 6.446 1.00 97.75 185 LEU A CA 1
ATOM 1453 C C . LEU A 1 185 ? -22.341 -6.147 5.618 1.00 97.75 185 LEU A C 1
ATOM 1455 O O . LEU A 1 185 ? -23.211 -5.433 5.116 1.00 97.75 185 LEU A O 1
ATOM 1459 N N . ASN A 1 186 ? -21.040 -5.934 5.427 1.00 97.88 186 ASN A N 1
ATOM 1460 C CA . ASN A 1 186 ? -20.508 -4.896 4.546 1.00 97.88 186 ASN A CA 1
ATOM 1461 C C . ASN A 1 186 ? -20.082 -5.518 3.218 1.00 97.88 186 ASN A C 1
ATOM 1463 O O . ASN A 1 186 ? -19.495 -6.599 3.200 1.00 97.88 186 ASN A O 1
ATOM 1467 N N . ARG A 1 187 ? -20.371 -4.842 2.102 1.00 98.38 187 ARG A N 1
ATOM 1468 C CA . ARG A 1 187 ? -20.028 -5.324 0.758 1.00 98.38 187 ARG A CA 1
ATOM 1469 C C . ARG A 1 187 ? -18.848 -4.560 0.175 1.00 98.38 187 ARG A C 1
ATOM 1471 O O . ARG A 1 187 ? -18.889 -3.337 0.102 1.00 98.38 187 ARG A O 1
ATOM 1478 N N . ILE A 1 188 ? -17.866 -5.298 -0.337 1.00 98.12 188 ILE A N 1
ATOM 1479 C CA . ILE A 1 188 ? -16.716 -4.781 -1.088 1.00 98.12 188 ILE A CA 1
ATOM 1480 C C . ILE A 1 188 ? -16.741 -5.437 -2.467 1.00 98.12 188 ILE A C 1
ATOM 1482 O O . ILE A 1 188 ? -16.266 -6.555 -2.650 1.00 98.12 188 ILE A O 1
ATOM 1486 N N . GLY A 1 189 ? -17.363 -4.783 -3.448 1.00 97.69 189 GLY A N 1
ATOM 1487 C CA . GLY A 1 189 ? -17.587 -5.392 -4.763 1.00 97.69 189 GLY A CA 1
ATOM 1488 C C . GLY A 1 189 ? -18.459 -6.649 -4.659 1.00 97.69 189 GLY A C 1
ATOM 1489 O O . GLY A 1 189 ? -19.626 -6.542 -4.281 1.00 97.69 189 GLY A O 1
ATOM 1490 N N . ASN A 1 190 ? -17.885 -7.812 -4.975 1.00 97.44 190 ASN A N 1
ATOM 1491 C CA . ASN A 1 190 ? -18.472 -9.145 -4.795 1.00 97.44 190 ASN A CA 1
ATOM 1492 C C . ASN A 1 190 ? -17.923 -9.886 -3.565 1.00 97.44 190 ASN A C 1
ATOM 1494 O O . ASN A 1 190 ? -17.911 -11.114 -3.546 1.00 97.44 190 ASN A O 1
ATOM 1498 N N . LEU A 1 191 ? -17.439 -9.166 -2.557 1.00 98.25 191 LEU A N 1
ATOM 1499 C CA . LEU A 1 191 ? -16.982 -9.718 -1.286 1.00 98.25 191 LEU A CA 1
ATOM 1500 C C . LEU A 1 191 ? -17.860 -9.212 -0.143 1.00 98.25 191 LEU A C 1
ATOM 1502 O O . LEU A 1 191 ? -18.442 -8.128 -0.233 1.00 98.25 191 LEU A O 1
ATOM 1506 N N . LEU A 1 192 ? -17.934 -9.991 0.931 1.00 98.38 192 LEU A N 1
ATOM 1507 C CA . LEU A 1 192 ? -18.685 -9.679 2.140 1.00 98.38 192 LEU A CA 1
ATOM 1508 C C . LEU A 1 192 ? -17.777 -9.756 3.369 1.00 98.38 192 LEU A C 1
ATOM 1510 O O . LEU A 1 192 ? -17.079 -10.751 3.576 1.00 98.38 192 LEU A O 1
ATOM 1514 N N . VAL A 1 193 ? -17.833 -8.714 4.197 1.00 98.06 193 VAL A N 1
ATOM 1515 C CA . VAL A 1 193 ? -17.120 -8.610 5.474 1.00 98.06 193 VAL A CA 1
ATOM 1516 C C . VAL A 1 193 ? -18.154 -8.428 6.590 1.00 98.06 193 VAL A C 1
ATOM 1518 O O . VAL A 1 193 ? -18.845 -7.402 6.614 1.00 98.06 193 VAL A O 1
ATOM 1521 N N . PRO A 1 194 ? -18.319 -9.405 7.499 1.00 98.25 194 PRO A N 1
ATOM 1522 C CA . PRO A 1 194 ? -19.194 -9.250 8.658 1.00 98.25 194 PRO A CA 1
ATOM 1523 C C . PRO A 1 194 ? -18.742 -8.108 9.577 1.00 98.25 194 PRO A C 1
ATOM 1525 O O . PRO A 1 194 ? -17.551 -7.929 9.804 1.00 98.25 194 PRO A O 1
ATOM 1528 N N . ASN A 1 195 ? -19.686 -7.370 10.168 1.00 96.38 195 ASN A N 1
ATOM 1529 C CA . ASN A 1 195 ? -19.382 -6.316 11.148 1.00 96.38 195 ASN A CA 1
ATOM 1530 C C . ASN A 1 195 ? -18.580 -6.832 12.355 1.00 96.38 195 ASN A C 1
ATOM 1532 O O . ASN A 1 195 ? -17.766 -6.091 12.897 1.00 96.38 195 ASN A O 1
ATOM 1536 N N . ASP A 1 196 ? -18.778 -8.097 12.746 1.00 97.25 196 ASP A N 1
ATOM 1537 C CA . ASP A 1 196 ? -18.029 -8.743 13.836 1.00 97.25 196 ASP A CA 1
ATOM 1538 C C . ASP A 1 196 ? -16.509 -8.679 13.614 1.00 97.25 196 ASP A C 1
ATOM 1540 O O . ASP A 1 196 ? -15.749 -8.530 14.568 1.00 97.25 196 ASP A O 1
ATOM 1544 N N . ASN A 1 197 ? -16.058 -8.702 12.355 1.00 98.06 197 ASN A N 1
ATOM 1545 C CA . ASN A 1 197 ? -14.648 -8.559 12.004 1.00 98.06 197 ASN A CA 1
ATOM 1546 C C . ASN A 1 197 ? -14.080 -7.210 12.481 1.00 98.06 197 ASN A C 1
ATOM 1548 O O . ASN A 1 197 ? -12.977 -7.164 13.025 1.00 98.06 197 ASN A O 1
ATOM 1552 N N . TYR A 1 198 ? -14.845 -6.124 12.335 1.00 97.75 198 TYR A N 1
ATOM 1553 C CA . TYR A 1 198 ? -14.439 -4.792 12.789 1.00 97.75 198 TYR A CA 1
ATOM 1554 C C . TYR A 1 198 ? -14.512 -4.658 14.316 1.00 97.75 198 TYR A C 1
ATOM 1556 O O . TYR A 1 198 ? -13.651 -4.015 14.903 1.00 97.75 198 TYR A O 1
ATOM 1564 N N . CYS A 1 199 ? -15.452 -5.335 14.987 1.00 97.69 199 CYS A N 1
ATOM 1565 C CA . CYS A 1 199 ? -15.480 -5.401 16.456 1.00 97.69 199 CYS A CA 1
ATOM 1566 C C . CYS A 1 199 ? -14.255 -6.142 17.030 1.00 97.69 199 CYS A C 1
ATOM 1568 O O . CYS A 1 199 ? -13.704 -5.757 18.066 1.00 97.69 199 CYS A O 1
ATOM 1570 N N . ARG A 1 200 ? -13.790 -7.199 16.348 1.00 98.38 200 ARG A N 1
ATOM 1571 C CA . ARG A 1 200 ? -12.536 -7.892 16.697 1.00 98.38 200 ARG A CA 1
ATOM 1572 C C . ARG A 1 200 ? -11.327 -6.992 16.485 1.00 98.38 200 ARG A C 1
ATOM 1574 O O . ARG A 1 200 ? -10.446 -6.960 17.338 1.00 98.38 200 ARG A O 1
ATOM 1581 N N . PHE A 1 201 ? -11.305 -6.252 15.380 1.00 98.50 201 PHE A N 1
ATOM 1582 C CA . PHE A 1 201 ? -10.250 -5.284 15.097 1.00 98.50 201 PHE A CA 1
ATOM 1583 C C . PHE A 1 201 ? -10.193 -4.169 16.141 1.00 98.50 201 PHE A C 1
ATOM 1585 O O . PHE A 1 201 ? -9.116 -3.896 16.657 1.00 98.50 201 PHE A O 1
ATOM 1592 N N . GLU A 1 202 ? -11.339 -3.608 16.527 1.00 98.25 202 GLU A N 1
ATOM 1593 C CA . GLU A 1 202 ? -11.453 -2.635 17.618 1.00 98.25 202 GLU A CA 1
ATOM 1594 C C . GLU A 1 202 ? -10.861 -3.177 18.925 1.00 98.25 202 GLU A C 1
ATOM 1596 O O . GLU A 1 202 ? -10.025 -2.532 19.562 1.00 98.25 202 GLU A O 1
ATOM 1601 N N . SER A 1 203 ? -11.252 -4.398 19.300 1.00 98.31 203 SER A N 1
ATOM 1602 C CA . SER A 1 203 ? -10.758 -5.055 20.515 1.00 98.31 203 SER A CA 1
ATOM 1603 C C . SER A 1 203 ? -9.242 -5.282 20.477 1.00 98.31 203 SER A C 1
ATOM 1605 O O . SER A 1 203 ? -8.577 -5.171 21.504 1.00 98.31 203 SER A O 1
ATOM 1607 N N . TRP A 1 204 ? -8.696 -5.588 19.297 1.00 98.69 204 TRP A N 1
ATOM 1608 C CA . TRP A 1 204 ? -7.269 -5.822 19.091 1.00 98.69 204 TRP A CA 1
ATOM 1609 C C . TRP A 1 204 ? -6.450 -4.523 19.081 1.00 98.69 204 TRP A C 1
ATOM 1611 O O . TRP A 1 204 ? -5.380 -4.471 19.685 1.00 98.69 204 TRP A O 1
ATOM 1621 N N . ILE A 1 205 ? -6.938 -3.464 18.429 1.00 98.44 205 ILE A N 1
ATOM 1622 C CA . ILE A 1 205 ? -6.147 -2.251 18.197 1.00 98.44 205 ILE A CA 1
ATOM 1623 C C . ILE A 1 205 ? -6.160 -1.273 19.372 1.00 98.44 205 ILE A C 1
ATOM 1625 O O . ILE A 1 205 ? -5.165 -0.589 19.603 1.00 98.44 205 ILE A O 1
ATOM 1629 N N . ASN A 1 206 ? -7.247 -1.207 20.143 1.00 97.44 206 ASN A N 1
ATOM 1630 C CA . ASN A 1 206 ? -7.379 -0.229 21.226 1.00 97.44 206 ASN A CA 1
ATOM 1631 C C . ASN A 1 206 ? -6.242 -0.299 22.269 1.00 97.44 206 ASN A C 1
ATOM 1633 O O . ASN A 1 206 ? -5.669 0.752 22.567 1.00 97.44 206 ASN A O 1
ATOM 1637 N N . PRO A 1 207 ? -5.833 -1.484 22.773 1.00 98.19 207 PRO A N 1
ATOM 1638 C CA . PRO A 1 207 ? -4.684 -1.587 23.675 1.00 98.19 207 PRO A CA 1
ATOM 1639 C C . PRO A 1 207 ? -3.368 -1.113 23.043 1.00 98.19 207 PRO A C 1
ATOM 1641 O O . PRO A 1 207 ? -2.502 -0.589 23.740 1.00 98.19 207 PRO A O 1
ATOM 1644 N N . ILE A 1 208 ? -3.212 -1.277 21.725 1.00 98.56 208 ILE A N 1
ATOM 1645 C CA . ILE A 1 208 ? -2.021 -0.835 20.989 1.00 98.56 208 ILE A CA 1
ATOM 1646 C C . ILE A 1 208 ? -2.003 0.694 20.904 1.00 98.56 208 ILE A C 1
ATOM 1648 O O . ILE A 1 208 ? -0.964 1.302 21.150 1.00 98.56 208 ILE A O 1
ATOM 1652 N N . LEU A 1 209 ? -3.143 1.331 20.618 1.00 98.38 209 LEU A N 1
ATOM 1653 C CA . LEU A 1 209 ? -3.255 2.795 20.597 1.00 98.38 209 LEU A CA 1
ATOM 1654 C C . LEU A 1 209 ? -2.982 3.414 21.975 1.00 98.38 209 LEU A C 1
ATOM 1656 O O . LEU A 1 209 ? -2.338 4.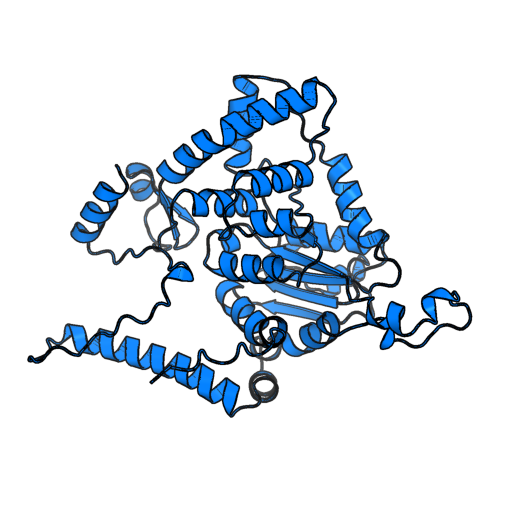461 22.056 1.00 98.38 209 LEU A O 1
ATOM 1660 N N . ASP A 1 210 ? -3.415 2.752 23.053 1.00 98.06 210 ASP A N 1
ATOM 1661 C CA . ASP A 1 210 ? -3.109 3.167 24.426 1.00 98.06 210 ASP A CA 1
ATOM 1662 C C . ASP A 1 210 ? -1.589 3.144 24.692 1.00 98.06 210 ASP A C 1
ATOM 1664 O O . ASP A 1 210 ? -1.033 4.138 25.164 1.00 98.06 210 ASP A O 1
ATOM 1668 N N . GLN A 1 211 ? -0.888 2.078 24.287 1.00 98.12 211 GLN A N 1
ATOM 1669 C CA . GLN A 1 211 ? 0.579 1.993 24.392 1.00 98.12 211 GLN A CA 1
ATOM 1670 C C . GLN A 1 211 ? 1.294 3.019 23.505 1.00 98.12 211 GLN A C 1
ATOM 1672 O O . GLN A 1 211 ? 2.253 3.661 23.930 1.00 98.12 211 GLN A O 1
ATOM 1677 N N . MET A 1 212 ? 0.816 3.220 22.276 1.00 98.38 212 MET A N 1
ATOM 1678 C CA . MET A 1 212 ? 1.371 4.223 21.369 1.00 98.38 212 MET A CA 1
ATOM 1679 C C . MET A 1 212 ? 1.286 5.631 21.970 1.00 98.38 212 MET A C 1
ATOM 1681 O O . MET A 1 212 ? 2.233 6.412 21.851 1.00 98.38 212 MET A O 1
ATOM 1685 N N . LEU A 1 213 ? 0.172 5.963 22.627 1.00 98.00 213 LEU A N 1
ATOM 1686 C CA . LEU A 1 213 ? 0.013 7.243 23.308 1.00 98.00 213 LEU A CA 1
ATOM 1687 C C . LEU A 1 213 ? 0.962 7.384 24.505 1.00 98.00 213 LEU A C 1
ATOM 1689 O O . LEU A 1 213 ? 1.534 8.459 24.699 1.00 98.00 213 LEU A O 1
ATOM 1693 N N . GLU A 1 214 ? 1.156 6.329 25.292 1.00 97.19 214 GLU A N 1
ATOM 1694 C CA . GLU A 1 214 ? 2.119 6.322 26.399 1.00 97.19 214 GLU A CA 1
ATOM 1695 C C . GLU A 1 214 ? 3.554 6.563 25.899 1.00 97.19 214 GLU A C 1
ATOM 1697 O O . GLU A 1 214 ? 4.236 7.472 26.381 1.00 97.19 214 GLU A O 1
ATOM 1702 N N . GLU A 1 215 ? 3.978 5.830 24.865 1.00 97.75 215 GLU A N 1
ATOM 1703 C CA . GLU A 1 215 ? 5.291 5.976 24.219 1.00 97.75 215 GLU A CA 1
ATOM 1704 C C . GLU A 1 215 ? 5.498 7.380 23.631 1.00 97.75 215 GLU A C 1
ATOM 1706 O O . GLU A 1 215 ? 6.597 7.940 23.682 1.00 97.75 215 GLU A O 1
ATOM 1711 N N . GLN A 1 216 ? 4.437 7.989 23.100 1.00 97.44 216 GLN A N 1
ATOM 1712 C CA . GLN A 1 216 ? 4.494 9.365 22.615 1.00 97.44 216 GLN A CA 1
ATOM 1713 C C . GLN A 1 216 ? 4.574 10.373 23.769 1.00 97.44 216 GLN A C 1
ATOM 1715 O O . GLN A 1 216 ? 5.300 11.365 23.689 1.00 97.44 216 GLN A O 1
ATOM 1720 N N . SER A 1 217 ? 3.849 10.126 24.861 1.00 94.56 217 SER A N 1
ATOM 1721 C CA . SER A 1 217 ? 3.782 11.032 26.015 1.00 94.56 217 SER A CA 1
ATOM 1722 C C . SER A 1 217 ? 5.089 11.050 26.809 1.00 94.56 217 SER A C 1
ATOM 1724 O O . SER A 1 217 ? 5.491 12.102 27.306 1.00 94.56 217 SER A O 1
ATOM 1726 N N . SER A 1 218 ? 5.804 9.920 26.858 1.00 94.56 218 SER A N 1
ATOM 1727 C CA . SER A 1 218 ? 7.164 9.831 27.404 1.00 94.56 218 SER A CA 1
ATOM 1728 C C . SER A 1 218 ? 8.236 10.435 26.487 1.00 94.56 218 SER A C 1
ATOM 1730 O O . SER A 1 218 ? 9.410 10.468 26.858 1.00 94.56 218 SER A O 1
ATOM 1732 N N . LYS A 1 219 ? 7.846 10.935 25.303 1.00 89.06 219 LYS A N 1
ATOM 1733 C CA . LYS A 1 219 ? 8.738 11.388 24.222 1.00 89.06 219 LYS A CA 1
ATOM 1734 C C . LYS A 1 219 ? 9.681 10.291 23.710 1.00 89.06 219 LYS A C 1
ATOM 1736 O O . LYS A 1 219 ? 10.724 10.603 23.140 1.00 89.06 219 LYS A O 1
ATOM 1741 N N . ALA A 1 220 ? 9.328 9.019 23.898 1.00 88.12 220 ALA A N 1
ATOM 1742 C CA . ALA A 1 220 ? 10.089 7.896 23.360 1.00 88.12 220 ALA A CA 1
ATOM 1743 C C . ALA A 1 220 ? 9.833 7.685 21.860 1.00 88.12 220 ALA A C 1
ATOM 1745 O O . ALA A 1 220 ? 10.695 7.147 21.164 1.00 88.12 220 ALA A O 1
ATOM 1746 N N . MET A 1 221 ? 8.669 8.110 21.354 1.00 93.38 221 MET A N 1
ATOM 1747 C CA . MET A 1 221 ? 8.290 7.925 19.956 1.00 93.38 221 MET A CA 1
ATOM 1748 C C . MET A 1 221 ? 7.521 9.120 19.391 1.00 93.38 221 MET A C 1
ATOM 1750 O O . MET A 1 221 ? 6.610 9.650 20.019 1.00 93.38 221 MET A O 1
ATOM 1754 N N . GLU A 1 222 ? 7.838 9.496 18.155 1.00 96.00 222 GLU A N 1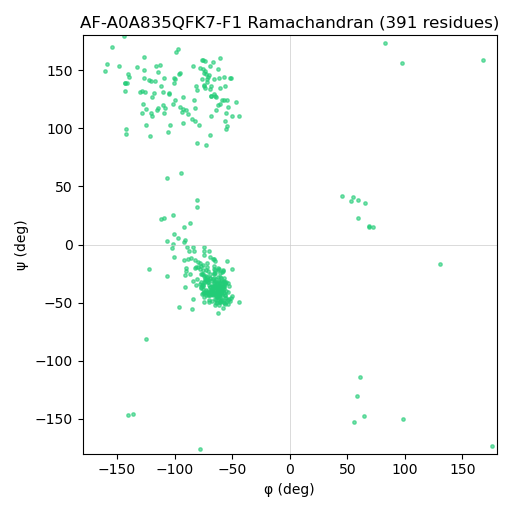
ATOM 1755 C CA . GLU A 1 222 ? 6.981 10.348 17.328 1.00 96.00 222 GLU A CA 1
ATOM 1756 C C . GLU A 1 222 ? 6.384 9.490 16.217 1.00 96.00 222 GLU A C 1
ATOM 1758 O O . GLU A 1 222 ? 7.122 8.923 15.399 1.00 96.00 222 GLU A O 1
ATOM 1763 N N . TRP A 1 223 ? 5.059 9.363 16.207 1.00 98.38 223 TRP A N 1
ATOM 1764 C CA . TRP A 1 223 ? 4.361 8.490 15.273 1.00 98.38 223 TRP A CA 1
ATOM 1765 C C . TRP A 1 223 ? 4.186 9.148 13.912 1.00 98.38 223 TRP A C 1
ATOM 1767 O O . TRP A 1 223 ? 3.791 10.303 13.799 1.00 98.38 223 TRP A O 1
ATOM 1777 N N . THR A 1 224 ? 4.428 8.368 12.868 1.00 98.75 224 THR A N 1
ATOM 1778 C CA . THR A 1 224 ? 4.088 8.671 11.474 1.00 98.75 224 THR A CA 1
ATOM 1779 C C . THR A 1 224 ? 3.288 7.491 10.925 1.00 98.75 224 THR A C 1
ATOM 1781 O O . THR A 1 224 ? 3.380 6.404 11.506 1.00 98.75 224 THR A O 1
ATOM 1784 N N . PRO A 1 225 ? 2.527 7.630 9.825 1.00 98.75 225 PRO A N 1
ATOM 1785 C CA . PRO A 1 225 ? 1.786 6.504 9.273 1.00 98.75 225 PRO A CA 1
ATOM 1786 C C . PRO A 1 225 ? 2.635 5.252 9.047 1.00 98.75 225 PRO A C 1
ATOM 1788 O O . PRO A 1 225 ? 2.238 4.183 9.505 1.00 98.75 225 PRO A O 1
ATOM 1791 N N . SER A 1 226 ? 3.831 5.364 8.461 1.00 98.75 226 SER A N 1
ATOM 1792 C CA . SER A 1 226 ? 4.706 4.197 8.275 1.00 98.75 226 SER A CA 1
ATOM 1793 C C . SER A 1 226 ? 5.174 3.550 9.585 1.00 98.75 226 SER A C 1
ATOM 1795 O O . SER A 1 226 ? 5.200 2.321 9.683 1.00 98.75 226 SER A O 1
ATOM 1797 N N . LYS A 1 227 ? 5.476 4.336 10.630 1.00 98.75 227 LYS A N 1
ATOM 1798 C CA . LYS A 1 227 ? 5.828 3.806 11.961 1.00 98.75 227 LYS A CA 1
ATOM 1799 C C . LYS A 1 227 ? 4.643 3.107 12.625 1.00 98.75 227 LYS A C 1
ATOM 1801 O O . LYS A 1 227 ? 4.827 2.037 13.202 1.00 98.75 227 LYS A O 1
ATOM 1806 N N . VAL A 1 228 ? 3.438 3.675 12.514 1.00 98.81 228 VAL A N 1
ATOM 1807 C CA . VAL A 1 228 ? 2.204 3.038 13.001 1.00 98.81 228 VAL A CA 1
ATOM 1808 C C . VAL A 1 228 ? 1.992 1.714 12.277 1.00 98.81 228 VAL A C 1
ATOM 1810 O O . VAL A 1 228 ? 1.848 0.685 12.923 1.00 98.81 228 VAL A O 1
ATOM 1813 N N . ILE A 1 229 ? 2.070 1.696 10.948 1.00 98.88 229 ILE A N 1
ATOM 1814 C CA . ILE A 1 229 ? 1.890 0.473 10.157 1.00 98.88 229 ILE A CA 1
ATOM 1815 C C . ILE A 1 229 ? 2.938 -0.587 10.521 1.00 98.88 229 ILE A C 1
ATOM 1817 O O . ILE A 1 229 ? 2.595 -1.751 10.722 1.00 98.88 229 ILE A O 1
ATOM 1821 N N . SER A 1 230 ? 4.206 -0.194 10.673 1.00 98.81 230 SER A N 1
ATOM 1822 C CA . SER A 1 230 ? 5.268 -1.097 11.125 1.00 98.81 230 SER A CA 1
ATOM 1823 C C . SER A 1 230 ? 4.999 -1.649 12.528 1.00 98.81 230 SER A C 1
ATOM 1825 O O . SER A 1 230 ? 5.300 -2.816 12.785 1.00 98.81 230 SER A O 1
ATOM 1827 N N . ARG A 1 231 ? 4.445 -0.837 13.439 1.00 98.75 231 ARG A N 1
ATOM 1828 C CA . ARG A 1 231 ? 4.024 -1.280 14.773 1.00 98.75 231 ARG A CA 1
ATOM 1829 C C . ARG A 1 231 ? 2.898 -2.305 14.668 1.00 98.75 231 ARG A C 1
ATOM 1831 O O . ARG A 1 231 ? 3.010 -3.366 15.267 1.00 98.75 231 ARG A O 1
ATOM 1838 N N . LEU A 1 232 ? 1.871 -2.043 13.864 1.00 98.81 232 LEU A N 1
ATOM 1839 C CA . LEU A 1 232 ? 0.758 -2.974 13.661 1.00 98.81 232 LEU A CA 1
ATOM 1840 C C . LEU A 1 232 ? 1.223 -4.306 13.046 1.00 98.81 232 LEU A C 1
ATOM 1842 O O . LEU A 1 232 ? 0.793 -5.364 13.496 1.00 98.81 232 LEU A O 1
ATOM 1846 N N . GLY A 1 233 ? 2.155 -4.273 12.086 1.00 98.69 233 GLY A N 1
ATOM 1847 C CA . GLY A 1 233 ? 2.776 -5.476 11.517 1.00 98.69 233 GLY A CA 1
ATOM 1848 C C . GLY A 1 233 ? 3.570 -6.299 12.541 1.00 98.69 233 GLY A C 1
ATOM 1849 O O . GLY A 1 233 ? 3.562 -7.528 12.494 1.00 98.69 233 GLY A O 1
ATOM 1850 N N . LYS A 1 234 ? 4.217 -5.640 13.511 1.00 98.75 234 LYS A N 1
ATOM 1851 C CA . LYS A 1 234 ? 4.856 -6.315 14.649 1.00 98.75 234 LYS A CA 1
ATOM 1852 C C . LYS A 1 234 ? 3.825 -6.968 15.572 1.00 98.75 234 LYS A C 1
ATOM 1854 O O . LYS A 1 234 ? 4.008 -8.121 15.945 1.00 98.75 234 LYS A O 1
ATOM 1859 N N . GLU A 1 235 ? 2.784 -6.230 15.948 1.00 98.81 235 GLU A N 1
ATOM 1860 C CA . GLU A 1 235 ? 1.786 -6.673 16.932 1.00 98.81 235 GLU A CA 1
ATOM 1861 C C . GLU A 1 235 ? 0.872 -7.779 16.401 1.00 98.81 235 GLU A C 1
ATOM 1863 O O . GLU A 1 235 ? 0.450 -8.638 17.172 1.00 98.81 235 GLU A O 1
ATOM 1868 N N . ILE A 1 236 ? 0.571 -7.797 15.095 1.00 98.62 236 ILE A N 1
ATOM 1869 C CA . ILE A 1 236 ? -0.288 -8.850 14.535 1.00 98.62 236 ILE A CA 1
ATOM 1870 C C . ILE A 1 236 ? 0.406 -10.214 14.575 1.00 98.62 236 ILE A C 1
ATOM 1872 O O . ILE A 1 236 ? -0.263 -11.224 14.756 1.00 98.62 236 ILE A O 1
ATOM 1876 N N . ASN A 1 237 ? 1.742 -10.228 14.454 1.00 98.31 237 ASN A N 1
ATOM 1877 C CA . ASN A 1 237 ? 2.602 -11.403 14.622 1.00 98.31 237 ASN A CA 1
ATOM 1878 C C . ASN A 1 237 ? 2.085 -12.678 13.915 1.00 98.31 237 ASN A C 1
ATOM 1880 O O . ASN A 1 237 ? 2.143 -13.777 14.467 1.00 98.31 237 ASN A O 1
ATOM 1884 N N . ASP A 1 238 ? 1.574 -12.521 12.693 1.00 98.50 238 ASP A N 1
ATOM 1885 C CA . ASP A 1 238 ? 0.936 -13.579 11.908 1.00 98.50 238 ASP A CA 1
ATOM 1886 C C . ASP A 1 238 ? 1.580 -13.650 10.514 1.00 98.50 238 ASP A C 1
ATOM 1888 O O . ASP A 1 238 ? 1.556 -12.679 9.758 1.00 98.50 238 ASP A O 1
ATOM 1892 N N . GLU A 1 239 ? 2.147 -14.803 10.149 1.00 98.38 239 GLU A N 1
ATOM 1893 C CA . GLU A 1 239 ? 2.851 -15.002 8.870 1.00 98.38 239 GLU A CA 1
ATOM 1894 C C . GLU A 1 239 ? 1.933 -14.928 7.634 1.00 98.38 239 GLU A C 1
ATOM 1896 O O . GLU A 1 239 ? 2.417 -14.827 6.500 1.00 98.38 239 GLU A O 1
ATOM 1901 N N . SER A 1 240 ? 0.609 -14.955 7.815 1.00 98.12 240 SER A N 1
ATOM 1902 C CA . SER A 1 240 ? -0.358 -14.719 6.740 1.00 98.12 240 SER A CA 1
ATOM 1903 C C . SER A 1 240 ? -0.510 -13.234 6.382 1.00 98.12 240 SER A C 1
ATOM 1905 O O . SER A 1 240 ? -0.986 -12.926 5.287 1.00 98.12 240 SER A O 1
ATOM 1907 N N . SER A 1 241 ? -0.086 -12.318 7.260 1.00 98.75 241 SER A N 1
ATOM 1908 C CA . SER A 1 241 ? -0.125 -10.867 7.045 1.00 98.75 241 SER A CA 1
ATOM 1909 C C . SER A 1 241 ? 1.045 -10.401 6.181 1.00 98.75 241 SER A C 1
ATOM 1911 O O . SER A 1 241 ? 2.205 -10.729 6.442 1.00 98.75 241 SER A O 1
ATOM 1913 N N . TYR A 1 242 ? 0.776 -9.569 5.168 1.00 98.81 242 TYR A N 1
ATOM 1914 C CA . TYR A 1 242 ? 1.879 -8.928 4.443 1.00 98.81 242 TYR A CA 1
ATOM 1915 C C . TYR A 1 242 ? 2.562 -7.851 5.298 1.00 98.81 242 TYR A C 1
ATOM 1917 O O . TYR A 1 242 ? 3.754 -7.610 5.120 1.00 98.81 242 TYR A O 1
ATOM 1925 N N . LEU A 1 243 ? 1.844 -7.224 6.238 1.00 98.88 243 LEU A N 1
ATOM 1926 C CA . LEU A 1 243 ? 2.399 -6.232 7.164 1.00 98.88 243 LEU A CA 1
ATOM 1927 C C . LEU A 1 243 ? 3.381 -6.849 8.161 1.00 98.88 243 LEU A C 1
ATOM 1929 O O . LEU A 1 243 ? 4.398 -6.228 8.474 1.00 98.88 243 LEU A O 1
ATOM 1933 N N . TYR A 1 244 ? 3.130 -8.082 8.604 1.00 98.88 244 TYR A N 1
ATOM 1934 C CA . TYR A 1 244 ? 4.098 -8.851 9.383 1.00 98.88 244 TYR A CA 1
ATOM 1935 C C . TYR A 1 244 ? 5.419 -9.014 8.626 1.00 98.88 244 TYR A C 1
ATOM 1937 O O . TYR A 1 244 ? 6.489 -8.698 9.152 1.00 98.88 244 TYR A O 1
ATOM 1945 N N . TRP A 1 245 ? 5.350 -9.442 7.362 1.00 98.81 245 TRP A N 1
ATOM 1946 C CA . TRP A 1 245 ? 6.539 -9.592 6.524 1.00 98.81 245 TRP A CA 1
ATOM 1947 C C . TRP A 1 245 ? 7.197 -8.255 6.198 1.00 98.81 245 TRP A C 1
ATOM 1949 O O . TRP A 1 245 ? 8.426 -8.183 6.178 1.00 98.81 245 TRP A O 1
ATOM 1959 N N . ALA A 1 246 ? 6.413 -7.190 6.012 1.00 98.81 246 ALA A N 1
ATOM 1960 C CA . ALA A 1 246 ? 6.934 -5.838 5.849 1.00 98.81 246 ALA A CA 1
ATOM 1961 C C . ALA A 1 246 ? 7.798 -5.436 7.052 1.00 98.81 246 ALA A C 1
ATOM 1963 O O . ALA A 1 246 ? 8.954 -5.049 6.885 1.00 98.81 246 ALA A O 1
ATOM 1964 N N . TYR A 1 247 ? 7.273 -5.626 8.266 1.00 98.75 247 TYR A N 1
ATOM 1965 C CA . TYR A 1 247 ? 7.998 -5.375 9.508 1.00 98.75 247 TYR A CA 1
ATOM 1966 C C . TYR A 1 247 ? 9.250 -6.258 9.633 1.00 98.75 247 TYR A C 1
ATOM 1968 O O . TYR A 1 247 ? 10.354 -5.743 9.814 1.00 98.75 247 TYR A O 1
ATOM 1976 N N . LYS A 1 248 ? 9.112 -7.583 9.477 1.00 98.69 248 LYS A N 1
ATOM 1977 C CA . LYS A 1 248 ? 10.223 -8.548 9.595 1.00 98.69 248 LYS A CA 1
ATOM 1978 C C . LYS A 1 248 ? 11.363 -8.282 8.618 1.00 98.69 248 LYS A C 1
ATOM 1980 O O . LYS A 1 248 ? 12.528 -8.494 8.958 1.00 98.69 248 LYS A O 1
ATOM 1985 N N . ASN A 1 249 ? 11.035 -7.834 7.412 1.00 98.56 249 ASN A N 1
ATOM 1986 C CA . ASN A 1 249 ? 12.008 -7.576 6.360 1.00 98.56 249 ASN A CA 1
ATOM 1987 C C . ASN A 1 249 ? 12.437 -6.106 6.261 1.00 98.56 249 ASN A C 1
ATOM 1989 O O . ASN A 1 249 ? 13.226 -5.789 5.371 1.00 98.56 249 ASN A O 1
ATOM 1993 N N . ALA A 1 250 ? 11.986 -5.251 7.187 1.00 98.44 250 ALA A N 1
ATOM 1994 C CA . ALA A 1 250 ? 12.265 -3.815 7.217 1.00 98.44 250 ALA A CA 1
ATOM 1995 C C . ALA A 1 250 ? 11.891 -3.094 5.905 1.00 98.44 250 ALA A C 1
ATOM 1997 O O . ALA A 1 250 ? 12.623 -2.232 5.423 1.00 98.44 250 ALA A O 1
ATOM 1998 N N . ILE A 1 251 ? 10.748 -3.467 5.322 1.00 98.69 251 ILE A N 1
ATOM 1999 C CA . ILE A 1 251 ? 10.168 -2.823 4.139 1.00 98.69 251 ILE A CA 1
ATOM 2000 C C . ILE A 1 251 ? 9.182 -1.752 4.631 1.00 98.69 251 ILE A C 1
ATOM 2002 O O . ILE A 1 251 ? 8.165 -2.108 5.234 1.00 98.69 251 ILE A O 1
ATOM 2006 N N . PRO A 1 252 ? 9.437 -0.452 4.396 1.00 98.69 252 PRO A N 1
ATOM 2007 C CA . PRO A 1 252 ? 8.516 0.597 4.804 1.00 98.69 252 PRO A CA 1
ATOM 2008 C C . PRO A 1 252 ? 7.219 0.537 3.991 1.00 98.69 252 PRO A C 1
ATOM 2010 O O . PRO A 1 252 ? 7.225 0.384 2.764 1.00 98.69 252 PRO A O 1
ATOM 2013 N N . VAL A 1 253 ? 6.100 0.698 4.697 1.00 98.88 253 VAL A N 1
ATOM 2014 C CA . VAL A 1 253 ? 4.758 0.792 4.119 1.00 98.88 253 VAL A CA 1
ATOM 2015 C C . VAL A 1 253 ? 4.220 2.186 4.408 1.00 98.88 253 VAL A C 1
ATOM 2017 O O . VAL A 1 253 ? 4.018 2.544 5.564 1.00 98.88 253 VAL A O 1
ATOM 2020 N N . PHE A 1 254 ? 3.981 2.975 3.366 1.00 98.88 254 PHE A N 1
ATOM 2021 C CA . PHE A 1 254 ? 3.434 4.32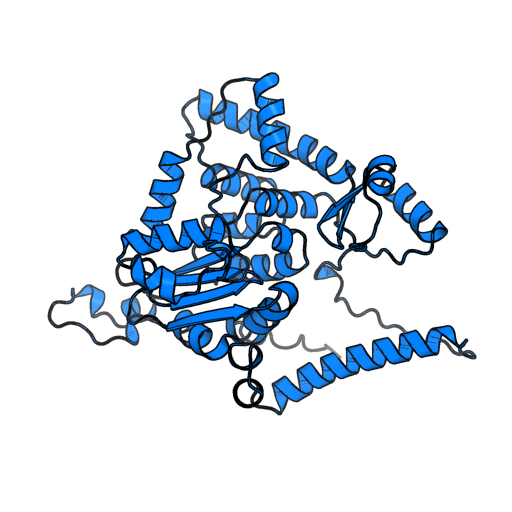4 3.482 1.00 98.88 254 PHE A CA 1
ATOM 2022 C C . PHE A 1 254 ? 1.934 4.335 3.184 1.00 98.88 254 PHE A C 1
ATOM 2024 O O . PHE A 1 254 ? 1.451 3.652 2.278 1.00 98.88 254 PHE A O 1
ATOM 2031 N N . CYS A 1 255 ? 1.196 5.158 3.925 1.00 98.62 255 CYS A N 1
ATOM 2032 C CA . CYS A 1 255 ? -0.230 5.377 3.712 1.00 98.62 255 CYS A CA 1
ATOM 2033 C C . CYS A 1 255 ? -0.567 6.854 3.956 1.00 98.62 255 CYS A C 1
ATOM 2035 O O . CYS A 1 255 ? -0.808 7.243 5.100 1.00 98.62 255 CYS A O 1
ATOM 2037 N N . PRO A 1 256 ? -0.606 7.690 2.900 1.00 92.50 256 PRO A N 1
ATOM 2038 C CA . PRO A 1 256 ? -0.835 9.129 3.050 1.00 92.50 256 PRO A CA 1
ATOM 2039 C C . PRO A 1 256 ? -2.189 9.462 3.689 1.00 92.50 256 PRO A C 1
ATOM 2041 O O . PRO A 1 256 ? -2.305 10.440 4.417 1.00 92.50 256 PRO A O 1
ATOM 2044 N N . GLY A 1 257 ? -3.205 8.638 3.419 1.00 96.81 257 GLY A N 1
ATOM 2045 C CA . GLY A 1 257 ? -4.547 8.748 3.991 1.00 96.81 257 GLY A CA 1
ATOM 2046 C C . GLY A 1 257 ? -4.809 7.671 5.039 1.00 96.81 257 GLY A C 1
ATOM 2047 O O . GLY A 1 257 ? -5.727 6.881 4.863 1.00 96.81 257 GLY A O 1
ATOM 2048 N N . LEU A 1 258 ? -3.982 7.583 6.091 1.00 97.94 258 LEU A N 1
ATOM 2049 C CA . LEU A 1 258 ? -4.118 6.559 7.145 1.00 97.94 258 LEU A CA 1
ATOM 2050 C C . LEU A 1 258 ? -5.468 6.610 7.882 1.00 97.94 258 LEU A C 1
ATOM 2052 O O . LEU A 1 258 ? -5.945 5.591 8.365 1.00 97.94 258 LEU A O 1
ATOM 2056 N N . THR A 1 259 ? -6.082 7.789 7.962 1.00 98.12 259 THR A N 1
ATOM 2057 C CA . THR A 1 259 ? -7.352 8.011 8.666 1.00 98.12 259 THR A CA 1
ATOM 2058 C C . THR A 1 259 ? -8.591 7.683 7.825 1.00 98.12 259 THR A C 1
ATOM 2060 O O . THR A 1 259 ? -9.700 7.847 8.314 1.00 98.12 259 THR A O 1
ATOM 2063 N N . ASP A 1 260 ? -8.434 7.275 6.564 1.00 98.00 260 ASP A N 1
ATOM 2064 C CA . ASP A 1 260 ? -9.541 7.044 5.621 1.00 98.00 260 ASP A CA 1
ATOM 2065 C C . ASP A 1 260 ? -9.984 5.567 5.608 1.00 98.00 260 ASP A C 1
ATOM 2067 O O . ASP A 1 260 ? -9.831 4.856 4.612 1.00 98.00 260 ASP A O 1
ATOM 2071 N N . GLY A 1 261 ? -10.452 5.074 6.757 1.00 96.69 261 GLY A N 1
ATOM 2072 C CA . GLY A 1 261 ? -10.870 3.680 6.949 1.00 96.69 261 GLY A CA 1
ATOM 2073 C C . GLY A 1 261 ? -11.256 3.365 8.395 1.00 96.69 261 GLY A C 1
ATOM 2074 O O . GLY A 1 261 ? -11.266 4.255 9.247 1.00 96.69 261 GLY A O 1
ATOM 2075 N N . SER A 1 262 ? -11.511 2.089 8.690 1.00 97.38 262 SER A N 1
ATOM 2076 C CA . SER A 1 262 ? -11.784 1.608 10.051 1.00 97.38 262 SER A CA 1
ATOM 2077 C C . SER A 1 262 ? -10.663 1.958 11.034 1.00 97.38 262 SER A C 1
ATOM 2079 O O . SER A 1 262 ? -10.936 2.278 12.187 1.00 97.38 262 SER A O 1
ATOM 2081 N N . LEU A 1 263 ? -9.403 1.984 10.593 1.00 97.62 263 LEU A N 1
ATOM 2082 C CA . LEU A 1 263 ? -8.295 2.482 11.409 1.00 97.62 263 LEU A CA 1
ATOM 2083 C C . LEU A 1 263 ? -8.512 3.943 11.846 1.00 97.62 263 LEU A C 1
ATOM 2085 O O . LEU A 1 263 ? -8.222 4.297 12.987 1.00 97.62 263 LEU A O 1
ATOM 2089 N N . GLY A 1 264 ? -9.056 4.781 10.962 1.00 98.31 264 GLY A N 1
ATOM 2090 C CA . GLY A 1 264 ? -9.456 6.152 11.273 1.00 98.31 264 GLY A CA 1
ATOM 2091 C C . GLY A 1 264 ? -10.584 6.225 12.297 1.00 98.31 264 GLY A C 1
ATOM 2092 O O . GLY A 1 264 ? -10.494 7.021 13.231 1.00 98.31 264 GLY A O 1
ATOM 2093 N N . ASP A 1 265 ? -11.591 5.356 12.179 1.00 98.12 265 ASP A N 1
ATOM 2094 C CA . ASP A 1 265 ? -12.673 5.250 13.167 1.00 98.12 265 ASP A CA 1
ATOM 2095 C C . ASP A 1 265 ? -12.120 4.901 14.556 1.00 98.12 265 ASP A C 1
ATOM 2097 O O . ASP A 1 265 ? -12.511 5.497 15.560 1.00 98.12 265 ASP A O 1
ATOM 2101 N N . MET A 1 266 ? -11.156 3.977 14.619 1.00 98.25 266 MET A N 1
ATOM 2102 C CA . MET A 1 266 ? -10.514 3.577 15.874 1.00 98.25 266 MET A CA 1
ATOM 2103 C C . MET A 1 266 ? -9.675 4.706 16.470 1.00 98.25 266 MET A C 1
ATOM 2105 O O . MET A 1 266 ? -9.757 4.961 17.669 1.00 98.25 266 MET A O 1
ATOM 2109 N N . LEU A 1 267 ? -8.932 5.446 15.642 1.00 97.94 267 LEU A N 1
ATOM 2110 C CA . LEU A 1 267 ? -8.215 6.648 16.075 1.00 97.94 267 LEU A CA 1
ATOM 2111 C C . LEU A 1 267 ? -9.173 7.727 16.604 1.00 97.94 267 LEU A C 1
ATOM 2113 O O . LEU A 1 267 ? -8.874 8.372 17.607 1.00 97.94 267 LEU A O 1
ATOM 2117 N N . TYR A 1 268 ? -10.331 7.909 15.966 1.00 98.12 268 TYR A N 1
ATOM 2118 C CA . TYR A 1 268 ? -11.359 8.850 16.408 1.00 98.12 268 TYR A CA 1
ATOM 2119 C C . TYR A 1 268 ? -11.955 8.453 17.764 1.00 98.12 268 TYR A C 1
ATOM 2121 O O . TYR A 1 268 ? -11.955 9.259 18.699 1.00 98.12 268 TYR A O 1
ATOM 2129 N N 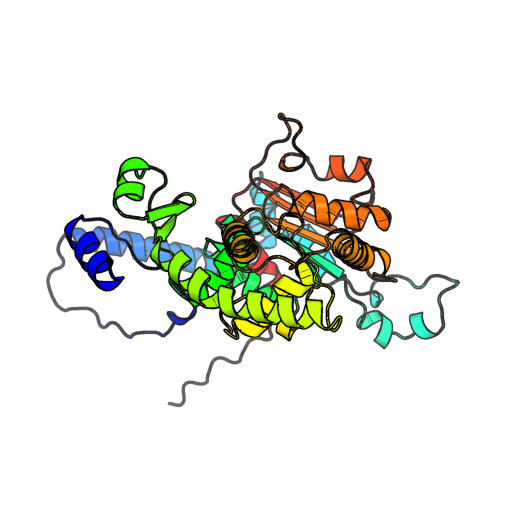. CYS A 1 269 ? -12.417 7.207 17.899 1.00 97.12 269 CYS A N 1
ATOM 2130 C CA . CYS A 1 269 ? -12.965 6.686 19.151 1.00 97.12 269 CYS A CA 1
ATOM 2131 C C . CYS A 1 269 ? -11.927 6.738 20.280 1.00 97.12 269 CYS A C 1
ATOM 2133 O O . CYS A 1 269 ? -12.242 7.138 21.405 1.00 97.12 269 CYS A O 1
ATOM 2135 N N . HIS A 1 270 ? -10.672 6.396 19.971 1.00 97.38 270 HIS A N 1
ATOM 2136 C CA . HIS A 1 270 ? -9.554 6.509 20.901 1.00 97.38 270 HIS A CA 1
ATOM 2137 C C . HIS A 1 270 ? -9.355 7.951 21.365 1.00 97.38 270 HIS A C 1
ATOM 2139 O O . HIS A 1 270 ? -9.334 8.184 22.568 1.00 97.38 270 HIS A O 1
ATOM 2145 N N . ALA A 1 271 ? -9.328 8.921 20.448 1.00 96.81 271 ALA A N 1
ATOM 2146 C CA . ALA A 1 271 ? -9.130 10.333 20.772 1.00 96.81 271 ALA A CA 1
ATOM 2147 C C . ALA A 1 271 ? -10.253 10.937 21.636 1.00 96.81 271 ALA A C 1
ATOM 2149 O O . ALA A 1 271 ? -9.983 11.844 22.427 1.00 96.81 271 ALA A O 1
ATOM 2150 N N . ILE A 1 272 ? -11.492 10.439 21.514 1.00 96.81 272 ILE A N 1
ATOM 2151 C CA . ILE A 1 272 ? -12.605 10.820 22.402 1.00 96.81 272 ILE A CA 1
ATOM 2152 C C . ILE A 1 272 ? -12.360 10.325 23.829 1.00 96.81 272 ILE A C 1
ATOM 2154 O O . ILE A 1 272 ? -12.604 11.058 24.786 1.00 96.81 272 ILE A O 1
ATOM 2158 N N . ARG A 1 273 ? -11.901 9.078 23.976 1.00 94.75 273 ARG A N 1
ATOM 2159 C CA . ARG A 1 273 ? -11.651 8.448 25.279 1.00 94.75 273 ARG A CA 1
ATOM 2160 C C . ARG A 1 273 ? -10.386 8.997 25.941 1.00 94.75 273 ARG A C 1
ATOM 2162 O O . ARG A 1 273 ? -10.404 9.320 27.126 1.00 94.75 273 ARG A O 1
ATOM 2169 N N . THR A 1 274 ? -9.317 9.119 25.163 1.00 91.44 274 THR A N 1
ATOM 2170 C CA . THR A 1 274 ? -7.986 9.537 25.596 1.00 91.44 274 THR A CA 1
ATOM 2171 C C . THR A 1 274 ? -7.353 10.410 24.513 1.00 91.44 274 THR A C 1
ATOM 2173 O O . THR A 1 274 ? -6.819 9.931 23.515 1.00 91.44 274 THR A O 1
ATOM 2176 N N . SER A 1 275 ? -7.403 11.727 24.705 1.00 90.19 275 SER A N 1
ATOM 2177 C CA . SER A 1 275 ? -6.833 12.668 23.736 1.00 90.19 275 SER A CA 1
ATOM 2178 C C . SER A 1 275 ? -5.302 12.722 23.810 1.00 90.19 275 SER A C 1
ATOM 2180 O O . SER A 1 275 ? -4.710 12.531 24.871 1.00 90.19 275 SER A O 1
ATOM 2182 N N . GLY A 1 276 ? -4.651 13.031 22.683 1.00 91.75 276 GLY A N 1
ATOM 2183 C CA . GLY A 1 276 ? -3.225 13.384 22.651 1.00 91.75 276 GLY A CA 1
ATOM 2184 C C . GLY A 1 276 ? -2.378 12.640 21.621 1.00 91.75 276 GLY A C 1
ATOM 2185 O O . GLY A 1 276 ? -1.294 13.125 21.294 1.00 91.75 276 GLY A O 1
ATOM 2186 N N . LEU A 1 277 ? -2.854 11.519 21.068 1.00 97.38 277 LEU A N 1
ATOM 2187 C CA . LEU A 1 277 ? -2.116 10.781 20.039 1.00 97.38 277 LEU A CA 1
ATOM 2188 C C . LEU A 1 277 ? -2.005 11.636 18.769 1.00 97.38 277 LEU A C 1
ATOM 2190 O O . LEU A 1 277 ? -2.998 12.189 18.295 1.00 97.38 277 LEU A O 1
ATOM 2194 N N . LYS A 1 278 ? -0.791 11.781 18.234 1.00 97.62 278 LYS A N 1
ATOM 2195 C CA . LYS A 1 278 ? -0.503 12.594 17.050 1.00 97.62 278 LYS A CA 1
ATOM 2196 C C . LYS A 1 278 ? 0.276 11.760 16.049 1.00 97.62 278 LYS A C 1
ATOM 2198 O O . LYS A 1 278 ? 1.265 11.130 16.392 1.00 97.62 278 LYS A O 1
ATOM 2203 N N . ILE A 1 279 ? -0.164 11.791 14.799 1.00 98.06 279 ILE A N 1
ATOM 2204 C CA . ILE A 1 279 ? 0.473 11.057 13.709 1.00 98.06 279 ILE A CA 1
ATOM 2205 C C . ILE A 1 279 ? 0.927 12.084 12.671 1.00 98.06 279 ILE A C 1
ATOM 2207 O O . ILE A 1 279 ? 0.101 12.738 12.035 1.00 98.06 279 ILE A O 1
ATOM 2211 N N . ASP A 1 280 ? 2.240 12.262 12.540 1.00 98.00 280 ASP A N 1
ATOM 2212 C CA . ASP A 1 280 ? 2.851 13.279 11.688 1.00 98.00 280 ASP A CA 1
ATOM 2213 C C . ASP A 1 280 ? 3.062 12.769 10.257 1.00 98.00 280 ASP A C 1
ATOM 2215 O O . ASP A 1 280 ? 3.902 11.910 9.977 1.00 98.00 280 ASP A O 1
ATOM 2219 N N . ILE A 1 281 ? 2.309 13.347 9.325 1.00 97.94 281 ILE A N 1
ATOM 2220 C CA . ILE A 1 281 ? 2.416 13.063 7.892 1.00 97.94 281 ILE A CA 1
ATOM 2221 C C . ILE A 1 281 ? 3.613 13.763 7.229 1.00 97.94 281 ILE A C 1
ATOM 2223 O O . ILE A 1 281 ? 4.059 13.326 6.170 1.00 97.94 281 ILE A O 1
ATOM 2227 N N . VAL A 1 282 ? 4.151 14.834 7.827 1.00 98.12 282 VAL A N 1
ATOM 2228 C CA . VAL A 1 282 ? 5.275 15.608 7.274 1.00 98.12 282 VAL A CA 1
ATOM 2229 C C . VAL A 1 282 ? 6.574 14.819 7.396 1.00 98.12 282 VAL A C 1
ATOM 2231 O O . VAL A 1 282 ? 7.350 14.740 6.440 1.00 98.12 282 VAL A O 1
ATOM 2234 N N . GLN A 1 283 ? 6.810 14.190 8.546 1.00 98.00 283 GLN A N 1
ATOM 2235 C CA . GLN A 1 283 ? 7.916 13.245 8.690 1.00 98.00 283 GLN A CA 1
ATOM 2236 C C . GLN A 1 283 ? 7.790 12.068 7.713 1.00 98.00 283 GLN A C 1
ATOM 2238 O O . GLN A 1 283 ? 8.788 11.659 7.120 1.00 98.00 283 GLN A O 1
ATOM 2243 N N . ASP A 1 284 ? 6.574 11.568 7.487 1.00 98.25 284 ASP A N 1
ATOM 2244 C CA . ASP A 1 284 ? 6.345 10.413 6.614 1.00 98.25 284 ASP A CA 1
ATOM 2245 C C . ASP A 1 284 ? 6.609 10.721 5.137 1.00 98.25 284 ASP A C 1
ATOM 2247 O O . ASP A 1 284 ? 7.297 9.956 4.466 1.00 98.25 284 ASP A O 1
ATOM 2251 N N . ILE A 1 285 ? 6.153 11.874 4.626 1.00 98.19 285 ILE A N 1
ATOM 2252 C CA . ILE A 1 285 ? 6.464 12.278 3.244 1.00 98.19 285 ILE A CA 1
ATOM 2253 C C . ILE A 1 285 ? 7.964 12.538 3.055 1.00 98.19 285 ILE A C 1
ATOM 2255 O O . ILE A 1 285 ? 8.507 12.248 1.988 1.00 98.19 285 ILE A O 1
ATOM 2259 N N . ARG A 1 286 ? 8.666 13.044 4.081 1.00 98.12 286 ARG A N 1
ATOM 2260 C CA . ARG A 1 286 ? 10.131 13.180 4.038 1.00 98.12 286 ARG A CA 1
ATOM 2261 C C . ARG A 1 286 ? 10.807 11.817 3.934 1.00 98.12 286 ARG A C 1
ATOM 2263 O O . ARG A 1 286 ? 11.721 11.678 3.125 1.00 98.12 286 ARG A O 1
ATOM 2270 N N . ALA A 1 287 ? 10.347 10.831 4.702 1.00 98.25 287 ALA A N 1
ATOM 2271 C CA . ALA A 1 287 ? 10.844 9.461 4.621 1.00 98.25 287 ALA A CA 1
ATOM 2272 C C . ALA A 1 287 ? 10.558 8.840 3.242 1.00 98.25 287 ALA A C 1
ATOM 2274 O O . ALA A 1 287 ? 11.489 8.386 2.582 1.00 98.25 287 ALA A O 1
ATOM 2275 N N . MET A 1 288 ? 9.319 8.926 2.745 1.00 97.88 288 MET A N 1
ATOM 2276 C CA . MET A 1 288 ? 8.930 8.407 1.427 1.00 97.88 288 MET A CA 1
ATOM 2277 C C . MET A 1 288 ? 9.740 9.028 0.281 1.00 97.88 288 MET A C 1
ATOM 2279 O O . MET A 1 288 ? 10.257 8.320 -0.582 1.00 97.88 288 MET A O 1
ATOM 2283 N N . ASN A 1 289 ? 9.886 10.356 0.257 1.00 98.12 289 ASN A N 1
ATOM 2284 C CA . ASN A 1 289 ? 10.709 11.017 -0.759 1.00 98.12 289 ASN A CA 1
ATOM 2285 C C . ASN A 1 289 ? 12.189 10.641 -0.603 1.00 98.12 289 ASN A C 1
ATOM 2287 O O . ASN A 1 289 ? 12.884 10.451 -1.602 1.00 98.12 289 ASN A O 1
ATOM 2291 N N . GLY A 1 290 ? 12.658 10.483 0.639 1.00 97.50 290 GLY A N 1
ATOM 2292 C CA . GLY A 1 290 ? 13.992 9.984 0.955 1.00 97.50 290 GLY A CA 1
ATOM 2293 C C . GLY A 1 290 ? 14.261 8.605 0.354 1.00 97.50 290 GLY A C 1
ATOM 2294 O O . GLY A 1 290 ? 15.339 8.389 -0.197 1.00 97.50 290 GLY A O 1
ATOM 2295 N N . GLU A 1 291 ? 13.274 7.702 0.341 1.00 97.19 291 GLU A N 1
ATOM 2296 C CA . GLU A 1 291 ? 13.426 6.387 -0.290 1.00 97.19 291 GLU A CA 1
ATOM 2297 C C . GLU A 1 291 ? 13.810 6.484 -1.775 1.00 97.19 291 GLU A C 1
ATOM 2299 O O . GLU A 1 291 ? 14.585 5.653 -2.261 1.00 97.19 291 GLU A O 1
ATOM 2304 N N . ALA A 1 292 ? 13.293 7.484 -2.495 1.00 95.19 292 ALA A N 1
ATOM 2305 C CA . ALA A 1 292 ? 13.595 7.711 -3.905 1.00 95.19 292 ALA A CA 1
ATOM 2306 C C . ALA A 1 292 ? 14.894 8.511 -4.109 1.00 95.19 292 ALA A C 1
ATOM 2308 O O . ALA A 1 292 ? 15.729 8.117 -4.923 1.00 95.19 292 ALA A O 1
ATOM 2309 N N . ILE A 1 293 ? 15.084 9.611 -3.372 1.00 93.88 293 ILE A N 1
ATOM 2310 C CA . ILE A 1 293 ? 16.258 10.495 -3.497 1.00 93.88 293 ILE A CA 1
ATOM 2311 C C . ILE A 1 293 ? 17.541 9.751 -3.112 1.00 93.88 293 ILE A C 1
ATOM 2313 O O . ILE A 1 293 ? 18.539 9.812 -3.828 1.00 93.88 293 ILE A O 1
ATOM 2317 N N . TYR A 1 294 ? 17.509 8.999 -2.011 1.00 91.12 294 TYR A N 1
ATOM 2318 C CA . TYR A 1 294 ? 18.668 8.272 -1.489 1.00 91.12 294 TYR A CA 1
ATOM 2319 C C . TYR A 1 294 ? 18.831 6.879 -2.112 1.00 91.12 294 TYR A C 1
ATOM 2321 O O . TYR A 1 294 ? 19.537 6.030 -1.573 1.00 91.12 294 TYR A O 1
ATOM 2329 N N . ALA A 1 295 ? 18.207 6.623 -3.268 1.00 85.12 295 ALA A N 1
ATOM 2330 C CA . ALA A 1 295 ? 18.435 5.398 -4.030 1.00 85.12 295 ALA A CA 1
ATOM 2331 C C . ALA A 1 295 ? 19.876 5.302 -4.589 1.00 85.12 295 ALA A C 1
ATOM 2333 O O . ALA A 1 295 ? 20.289 4.218 -4.998 1.00 85.12 295 ALA A O 1
ATOM 2334 N N . GLY A 1 296 ? 20.661 6.389 -4.567 1.00 81.00 296 GLY A N 1
ATOM 2335 C CA . GLY A 1 296 ? 22.071 6.399 -4.977 1.00 81.00 296 GLY A CA 1
ATOM 2336 C C . GLY A 1 296 ? 22.248 5.948 -6.429 1.00 81.00 296 GLY A C 1
ATOM 2337 O O . GLY A 1 296 ? 21.519 6.399 -7.310 1.00 81.00 296 GLY A O 1
ATOM 2338 N N . PHE A 1 297 ? 23.164 5.001 -6.666 1.00 77.38 297 PHE A N 1
ATOM 2339 C CA . PHE A 1 297 ? 23.391 4.372 -7.978 1.00 77.38 297 PHE A CA 1
ATOM 2340 C C . PHE A 1 297 ? 22.253 3.448 -8.439 1.00 77.38 297 PHE A C 1
ATOM 2342 O O . PHE A 1 297 ? 22.291 2.919 -9.551 1.00 77.38 297 PHE A O 1
ATOM 2349 N N . ARG A 1 298 ? 21.238 3.196 -7.600 1.00 84.38 298 ARG A N 1
ATOM 2350 C CA . ARG A 1 298 ? 20.129 2.309 -7.960 1.00 84.38 298 ARG A CA 1
ATOM 2351 C C . ARG A 1 298 ? 19.211 3.005 -8.964 1.00 84.38 298 ARG A C 1
ATOM 2353 O O . ARG A 1 298 ? 18.753 4.134 -8.762 1.00 84.38 298 ARG A O 1
ATOM 2360 N N . ARG A 1 299 ? 18.832 2.263 -10.004 1.00 90.44 299 ARG A N 1
ATOM 2361 C CA . ARG A 1 299 ? 17.609 2.539 -10.771 1.00 90.44 299 ARG A CA 1
ATOM 2362 C C . ARG A 1 299 ? 16.396 2.390 -9.854 1.00 90.44 299 ARG A C 1
ATOM 2364 O O . ARG A 1 299 ? 16.427 1.549 -8.952 1.00 90.44 299 ARG A O 1
ATOM 2371 N N . THR A 1 300 ? 15.313 3.117 -10.110 1.00 94.75 300 THR A N 1
ATOM 2372 C CA . THR A 1 300 ? 14.024 2.854 -9.447 1.00 94.75 300 THR A CA 1
ATOM 2373 C C . THR A 1 300 ? 13.018 2.264 -10.420 1.00 94.75 300 THR A C 1
ATOM 2375 O O . THR A 1 300 ? 12.975 2.650 -11.590 1.00 94.75 300 THR A O 1
ATOM 2378 N N . GLY A 1 301 ? 12.199 1.340 -9.927 1.00 94.81 301 GLY A N 1
ATOM 2379 C CA . GLY A 1 301 ? 11.095 0.741 -10.666 1.00 94.81 301 GLY A CA 1
ATOM 2380 C C . GLY A 1 301 ? 9.789 0.856 -9.890 1.00 94.81 301 GLY A C 1
ATOM 2381 O O . GLY A 1 301 ? 9.780 0.741 -8.665 1.00 94.81 301 GLY A O 1
ATOM 2382 N N . MET A 1 302 ? 8.686 1.082 -10.600 1.00 96.50 302 MET A N 1
ATOM 2383 C CA . MET A 1 302 ? 7.349 1.203 -10.016 1.00 96.50 302 MET A CA 1
ATOM 2384 C C . MET A 1 302 ? 6.423 0.119 -10.573 1.00 96.50 302 MET A C 1
ATOM 2386 O O . MET A 1 302 ? 6.251 0.016 -11.788 1.00 96.50 302 MET A O 1
ATOM 2390 N N . ILE A 1 303 ? 5.777 -0.645 -9.693 1.00 97.25 303 ILE A N 1
ATOM 2391 C CA . ILE A 1 303 ? 4.629 -1.496 -10.026 1.00 97.25 303 ILE A CA 1
ATOM 2392 C C . ILE A 1 303 ? 3.424 -0.926 -9.290 1.00 97.25 303 ILE A C 1
ATOM 2394 O O . ILE A 1 303 ? 3.417 -0.876 -8.065 1.00 97.25 303 ILE A O 1
ATOM 2398 N N . ILE A 1 304 ? 2.411 -0.480 -10.027 1.00 98.50 304 ILE A N 1
ATOM 2399 C CA . ILE A 1 304 ? 1.242 0.191 -9.457 1.00 98.50 304 ILE A CA 1
ATOM 2400 C C . ILE A 1 304 ? -0.020 -0.546 -9.897 1.00 98.50 304 ILE A C 1
ATOM 2402 O O . ILE A 1 304 ? -0.331 -0.616 -11.088 1.00 98.50 304 ILE A O 1
ATOM 2406 N N . LEU A 1 305 ? -0.738 -1.100 -8.924 1.00 98.50 305 LEU A N 1
ATOM 2407 C CA . LEU A 1 305 ? -1.973 -1.854 -9.092 1.00 98.50 305 LEU A CA 1
ATOM 2408 C C . LEU A 1 305 ? -3.156 -0.974 -8.665 1.00 98.50 305 LEU A C 1
ATOM 2410 O O . LEU A 1 305 ? -3.401 -0.761 -7.480 1.00 98.50 305 LEU A O 1
ATOM 2414 N N . GLY A 1 306 ? -3.882 -0.431 -9.635 1.00 98.19 306 GLY A N 1
ATOM 2415 C CA . GLY A 1 306 ? -4.919 0.575 -9.414 1.00 98.19 306 GLY A CA 1
ATOM 2416 C C . GLY A 1 306 ? -4.433 2.010 -9.659 1.00 98.19 306 GLY A C 1
ATOM 2417 O O . GLY A 1 306 ? -3.593 2.267 -10.526 1.00 98.19 306 GLY A O 1
ATOM 2418 N N . GLY A 1 307 ? -5.028 2.962 -8.941 1.00 97.69 307 GLY A N 1
ATOM 2419 C CA . GLY A 1 307 ? -4.807 4.403 -9.105 1.00 97.69 307 GLY A CA 1
ATOM 2420 C C . GLY A 1 307 ? -4.771 5.135 -7.762 1.00 97.69 307 GLY A C 1
ATOM 2421 O O . GLY A 1 307 ? -4.339 4.572 -6.759 1.00 97.69 307 GLY A O 1
ATOM 2422 N N . GLY A 1 308 ? -5.244 6.382 -7.736 1.00 97.75 308 GLY A N 1
ATOM 2423 C CA . GLY A 1 308 ? -5.424 7.166 -6.512 1.00 97.75 308 GLY A CA 1
ATOM 2424 C C . GLY A 1 308 ? -4.123 7.493 -5.771 1.00 97.75 308 GLY A C 1
ATOM 2425 O O . GLY A 1 308 ? -3.065 7.665 -6.382 1.00 97.75 308 GLY A O 1
ATOM 2426 N N . LEU A 1 309 ? -4.209 7.578 -4.437 1.00 96.94 309 LEU A N 1
ATOM 2427 C CA . LEU A 1 309 ? -3.083 7.946 -3.571 1.00 96.94 309 LEU A CA 1
ATOM 2428 C C . LEU A 1 309 ? -1.833 7.072 -3.790 1.00 96.94 309 LEU A C 1
ATOM 2430 O O . LEU A 1 309 ? -0.769 7.659 -3.983 1.00 96.94 309 LEU A O 1
ATOM 2434 N N . PRO A 1 310 ? -1.909 5.723 -3.841 1.00 98.25 310 PRO A N 1
ATOM 2435 C CA . PRO A 1 310 ? -0.731 4.885 -4.075 1.00 98.25 310 PRO A CA 1
ATOM 2436 C C . PRO A 1 310 ? -0.011 5.217 -5.382 1.00 98.25 310 PRO A C 1
ATOM 2438 O O . PRO A 1 310 ? 1.216 5.321 -5.396 1.00 98.25 310 PRO A O 1
ATOM 2441 N N . LYS A 1 311 ? -0.767 5.452 -6.469 1.00 98.62 311 LYS A N 1
ATOM 2442 C CA . LYS A 1 311 ? -0.194 5.851 -7.759 1.00 98.62 311 LYS A CA 1
ATOM 2443 C C . LYS A 1 311 ? 0.523 7.189 -7.643 1.00 98.62 311 LYS A C 1
ATOM 2445 O O . LYS A 1 311 ? 1.720 7.282 -7.917 1.00 98.62 311 LYS A O 1
ATOM 2450 N N . HIS A 1 312 ? -0.213 8.221 -7.240 1.00 98.62 312 HIS A N 1
ATOM 2451 C CA . HIS A 1 312 ? 0.311 9.578 -7.249 1.00 98.62 312 HIS A CA 1
ATOM 2452 C C . HIS A 1 312 ? 1.500 9.728 -6.293 1.00 98.62 312 HIS A C 1
ATOM 2454 O O . HIS A 1 312 ? 2.501 10.344 -6.650 1.00 98.62 312 HIS A O 1
ATOM 2460 N N . HIS A 1 313 ? 1.429 9.136 -5.099 1.00 98.62 313 HIS A N 1
ATOM 2461 C CA . HIS A 1 313 ? 2.451 9.282 -4.065 1.00 98.62 313 HIS A CA 1
ATOM 2462 C C . HIS A 1 313 ? 3.788 8.631 -4.458 1.00 98.62 313 HIS A C 1
ATOM 2464 O O . HIS A 1 313 ? 4.836 9.255 -4.300 1.00 98.62 313 HIS A O 1
ATOM 2470 N N . ILE A 1 314 ? 3.764 7.432 -5.061 1.00 98.75 314 ILE A N 1
ATOM 2471 C CA . ILE A 1 314 ? 4.976 6.774 -5.584 1.0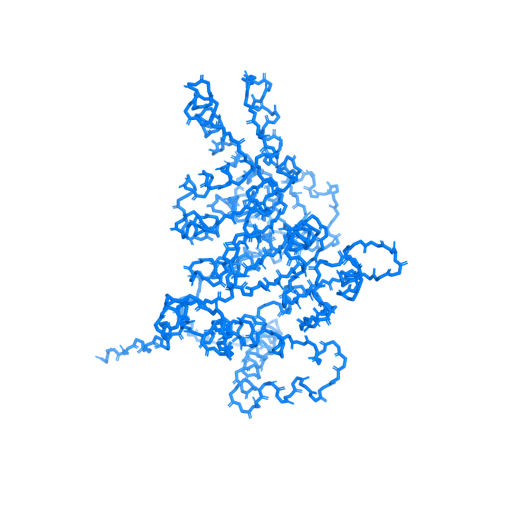0 98.75 314 ILE A CA 1
ATOM 2472 C C . ILE A 1 314 ? 5.585 7.575 -6.739 1.00 98.75 314 ILE A C 1
ATOM 2474 O O . ILE A 1 314 ? 6.798 7.811 -6.765 1.00 98.75 314 ILE A O 1
ATOM 2478 N N . CYS A 1 315 ? 4.756 8.008 -7.694 1.00 98.44 315 CYS A N 1
ATOM 2479 C CA . CYS A 1 315 ? 5.224 8.805 -8.823 1.00 98.44 315 CYS A CA 1
ATOM 2480 C C . CYS A 1 31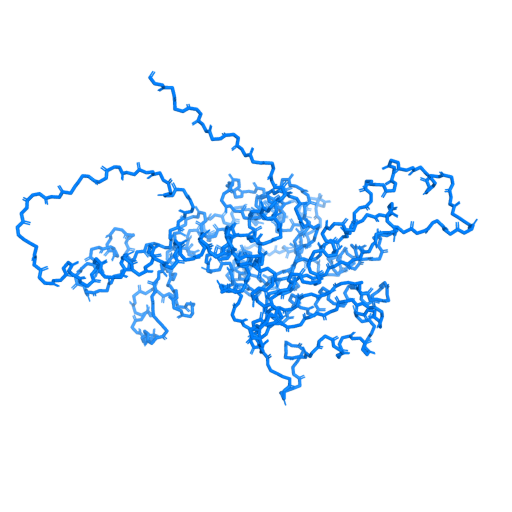5 ? 5.819 10.144 -8.360 1.00 98.44 315 CYS A C 1
ATOM 2482 O O . CYS A 1 315 ? 6.870 10.549 -8.850 1.00 98.44 315 CYS A O 1
ATOM 2484 N N . ASN A 1 316 ? 5.190 10.811 -7.389 1.00 98.56 316 ASN A N 1
ATOM 2485 C CA . ASN A 1 316 ? 5.660 12.085 -6.850 1.00 98.56 316 ASN A CA 1
ATOM 2486 C C . ASN A 1 316 ? 6.984 11.951 -6.084 1.00 98.56 316 ASN A C 1
ATOM 2488 O O . ASN A 1 316 ? 7.850 12.807 -6.224 1.00 98.56 316 ASN A O 1
ATOM 2492 N N . ALA A 1 317 ? 7.192 10.860 -5.341 1.00 98.31 317 ALA A N 1
ATOM 2493 C CA . ALA A 1 317 ? 8.491 10.586 -4.726 1.00 98.31 317 ALA A CA 1
ATOM 2494 C C . ALA A 1 317 ? 9.589 10.408 -5.787 1.00 98.31 317 ALA A C 1
ATOM 2496 O O . ALA A 1 317 ? 10.680 10.960 -5.667 1.00 98.31 317 ALA A O 1
ATOM 2497 N N . ASN A 1 318 ? 9.287 9.697 -6.879 1.00 98.25 318 ASN A N 1
ATOM 2498 C CA . ASN A 1 318 ? 10.236 9.497 -7.975 1.00 98.25 318 ASN A CA 1
ATOM 2499 C C . ASN A 1 318 ? 10.488 10.763 -8.810 1.00 98.25 318 ASN A C 1
ATOM 2501 O O . ASN A 1 318 ? 11.561 10.888 -9.398 1.00 98.25 318 ASN A O 1
ATOM 2505 N N . MET A 1 319 ? 9.574 11.735 -8.809 1.00 97.50 319 MET A N 1
ATOM 2506 C CA . MET A 1 319 ? 9.823 13.065 -9.380 1.00 97.50 319 MET A CA 1
ATOM 2507 C C . MET A 1 319 ? 11.034 13.743 -8.726 1.00 97.50 319 MET A C 1
ATOM 2509 O O . MET A 1 319 ? 11.838 14.360 -9.417 1.00 97.50 319 MET A O 1
ATOM 2513 N N . MET A 1 320 ? 11.233 13.545 -7.417 1.00 96.06 320 MET A N 1
ATOM 2514 C CA . MET A 1 320 ? 12.344 14.143 -6.663 1.00 96.06 320 MET A CA 1
ATOM 2515 C C . MET A 1 320 ? 13.734 13.647 -7.102 1.00 96.06 320 MET A C 1
ATOM 2517 O O . MET A 1 320 ? 14.738 14.261 -6.755 1.00 96.06 320 MET A O 1
ATOM 2521 N N . ARG A 1 321 ? 13.807 12.555 -7.876 1.00 94.69 321 ARG A N 1
ATOM 2522 C CA . ARG A 1 321 ? 15.043 12.026 -8.492 1.00 94.69 321 ARG A CA 1
ATOM 2523 C C . ARG A 1 321 ? 15.063 12.161 -10.022 1.00 94.69 321 ARG A C 1
ATOM 2525 O O . ARG A 1 321 ? 15.767 11.410 -10.709 1.00 94.69 321 ARG A O 1
ATOM 2532 N N . ASN A 1 322 ? 14.267 13.090 -10.556 1.00 95.69 322 ASN A N 1
ATOM 2533 C CA . ASN A 1 322 ? 14.043 13.304 -11.989 1.00 95.69 322 ASN A CA 1
ATOM 2534 C C . ASN A 1 322 ? 13.471 12.072 -12.705 1.00 95.69 322 ASN A C 1
ATOM 2536 O O . ASN A 1 322 ? 13.850 11.751 -13.831 1.00 95.69 322 ASN A O 1
ATOM 2540 N N . GLY A 1 323 ? 12.575 11.362 -12.025 1.00 95.88 323 GLY A N 1
ATOM 2541 C CA . GLY A 1 323 ? 11.741 10.316 -12.593 1.00 95.88 323 GLY A CA 1
ATOM 2542 C C . GLY A 1 323 ? 12.263 8.904 -12.376 1.00 95.88 323 GLY A C 1
ATOM 2543 O O . GLY A 1 323 ? 13.457 8.667 -12.176 1.00 95.88 323 GLY A O 1
ATOM 2544 N N . SER A 1 324 ? 11.338 7.947 -12.420 1.00 95.44 324 SER A N 1
ATOM 2545 C CA . SER A 1 324 ? 11.641 6.516 -12.359 1.00 95.44 324 SER A CA 1
ATOM 2546 C C . SER A 1 324 ? 12.156 5.973 -13.696 1.00 95.44 324 SER A C 1
ATOM 2548 O O . SER A 1 324 ? 11.824 6.501 -14.759 1.00 95.44 324 SER A O 1
ATOM 2550 N N . ASP A 1 325 ? 12.969 4.917 -13.634 1.00 94.12 325 ASP A N 1
ATOM 2551 C CA . ASP A 1 325 ? 13.588 4.265 -14.792 1.00 94.12 325 ASP A CA 1
ATOM 2552 C C . ASP A 1 325 ? 12.673 3.193 -15.421 1.00 94.12 325 ASP A C 1
ATOM 2554 O O . ASP A 1 325 ? 12.767 2.903 -16.618 1.00 94.12 325 ASP A O 1
ATOM 2558 N N . TYR A 1 326 ? 11.755 2.629 -14.626 1.00 93.88 326 TYR A N 1
ATOM 2559 C CA . TYR A 1 326 ? 10.812 1.595 -15.054 1.00 93.88 326 TYR A CA 1
ATOM 2560 C C . TYR A 1 326 ? 9.432 1.807 -14.429 1.00 93.88 326 TYR A C 1
ATOM 2562 O O . TYR A 1 326 ? 9.323 2.089 -13.237 1.00 93.88 326 TYR A O 1
ATOM 2570 N N . ALA A 1 327 ? 8.363 1.608 -15.201 1.00 95.12 327 ALA A N 1
ATOM 2571 C CA . ALA A 1 327 ? 7.000 1.742 -14.687 1.00 95.12 327 ALA A CA 1
ATOM 2572 C C . ALA A 1 327 ? 6.041 0.706 -15.284 1.00 95.12 327 ALA A C 1
ATOM 2574 O O . ALA A 1 327 ? 5.969 0.522 -16.499 1.00 95.12 327 ALA A O 1
ATOM 2575 N N . VAL A 1 328 ? 5.261 0.055 -14.425 1.00 95.75 328 VAL A N 1
ATOM 2576 C CA . VAL A 1 328 ? 4.188 -0.867 -14.803 1.00 95.75 328 VAL A CA 1
ATOM 2577 C C . VAL A 1 328 ? 2.926 -0.454 -14.069 1.00 95.75 328 VAL A C 1
ATOM 2579 O O . VAL A 1 328 ? 2.846 -0.573 -12.849 1.00 95.75 328 VAL A O 1
ATOM 2582 N N . PHE A 1 329 ? 1.931 0.015 -14.813 1.00 97.31 329 PHE A N 1
ATOM 2583 C CA . PHE A 1 329 ? 0.610 0.337 -14.284 1.00 97.31 329 PHE A CA 1
ATOM 2584 C C . PHE A 1 329 ? -0.380 -0.751 -14.700 1.00 97.31 329 PHE A C 1
ATOM 2586 O O . PHE A 1 329 ? -0.469 -1.092 -15.878 1.00 97.31 329 PHE A O 1
ATOM 2593 N N . ILE A 1 330 ? -1.139 -1.289 -13.749 1.00 97.38 330 ILE A N 1
ATOM 2594 C CA . ILE A 1 330 ? -2.243 -2.222 -13.997 1.00 97.38 330 ILE A CA 1
ATOM 2595 C C . ILE A 1 330 ? -3.482 -1.626 -13.348 1.00 97.38 330 ILE A C 1
ATOM 2597 O O . ILE A 1 330 ? -3.614 -1.660 -12.127 1.00 97.38 330 ILE A O 1
ATOM 2601 N N . ASN A 1 331 ? -4.373 -1.042 -14.142 1.00 97.94 331 ASN A N 1
ATOM 2602 C CA . ASN A 1 331 ? -5.610 -0.464 -13.631 1.00 97.94 331 ASN A CA 1
ATOM 2603 C C . ASN A 1 331 ? -6.704 -0.431 -14.698 1.00 97.94 331 ASN A C 1
ATOM 2605 O O . ASN A 1 331 ? -6.465 -0.700 -15.871 1.00 97.94 331 ASN A O 1
ATOM 2609 N N . THR A 1 332 ? -7.922 -0.108 -14.278 1.00 98.06 332 THR A N 1
ATOM 2610 C CA . THR A 1 332 ? -9.109 -0.049 -15.142 1.00 98.06 332 THR A CA 1
ATOM 2611 C C . THR A 1 332 ? -9.507 1.380 -15.520 1.00 98.06 332 THR A C 1
ATOM 2613 O O . THR A 1 332 ? -10.441 1.565 -16.300 1.00 98.06 332 THR A O 1
ATOM 2616 N N . ALA A 1 333 ? -8.800 2.385 -14.994 1.00 97.94 333 ALA A N 1
ATOM 2617 C CA . ALA A 1 333 ? -9.120 3.794 -15.179 1.00 97.94 333 ALA A CA 1
ATOM 2618 C C . ALA A 1 333 ? -8.766 4.286 -16.593 1.00 97.94 333 ALA A C 1
ATOM 2620 O O . ALA A 1 333 ? -7.796 3.831 -17.216 1.00 97.94 333 ALA A O 1
ATOM 2621 N N . GLN A 1 334 ? -9.561 5.236 -17.082 1.00 97.06 334 GLN A N 1
ATOM 2622 C CA . GLN A 1 334 ? -9.518 5.755 -18.448 1.00 97.06 334 GLN A CA 1
ATOM 2623 C C . GLN A 1 334 ? -9.100 7.223 -18.453 1.00 97.06 334 GLN A C 1
ATOM 2625 O O . GLN A 1 334 ? -9.398 7.946 -17.516 1.00 97.06 334 GLN A O 1
ATOM 2630 N N . GLU A 1 335 ? -8.419 7.660 -19.506 1.00 96.88 335 GLU A N 1
ATOM 2631 C CA . GLU A 1 335 ? -7.797 8.992 -19.565 1.00 96.88 335 GLU A CA 1
ATOM 2632 C C . GLU A 1 335 ? -8.780 10.151 -19.800 1.00 96.88 335 GLU A C 1
ATOM 2634 O O . GLU A 1 335 ? -8.473 11.291 -19.471 1.00 96.88 335 GLU A O 1
ATOM 2639 N N . PHE A 1 336 ? -9.964 9.880 -20.363 1.00 97.12 336 PHE A N 1
ATOM 2640 C CA . PHE A 1 336 ? -10.873 10.923 -20.858 1.00 97.12 336 PHE A CA 1
ATOM 2641 C C . PHE A 1 336 ? -11.458 11.830 -19.762 1.00 97.12 336 PHE A C 1
ATOM 2643 O O . PHE A 1 336 ? -11.964 12.904 -20.075 1.00 97.12 336 PHE A O 1
ATOM 2650 N N . ASP A 1 337 ? -11.429 11.397 -18.498 1.00 97.25 337 ASP A N 1
ATOM 2651 C CA . ASP A 1 337 ? -11.931 12.167 -17.356 1.00 97.25 337 ASP A CA 1
ATOM 2652 C C . ASP A 1 337 ? -10.870 13.089 -16.728 1.00 97.25 337 ASP A C 1
ATOM 2654 O O . ASP A 1 337 ? -11.173 13.822 -15.787 1.00 97.25 337 ASP A O 1
ATOM 2658 N N . GLY A 1 338 ? -9.633 13.065 -17.242 1.00 97.12 338 GLY A N 1
ATOM 2659 C CA . GLY A 1 338 ? -8.520 13.872 -16.738 1.00 97.12 338 GLY A CA 1
ATOM 2660 C C . GLY A 1 338 ? -8.026 13.464 -15.346 1.00 97.12 338 GLY A C 1
ATOM 2661 O O . GLY A 1 338 ? -7.332 14.241 -14.690 1.00 97.12 338 GLY A O 1
ATOM 2662 N N . SER A 1 339 ? -8.392 12.277 -14.853 1.00 98.31 339 SER A N 1
ATOM 2663 C CA . SER A 1 339 ? -7.947 11.795 -13.547 1.00 98.31 339 SER A CA 1
ATOM 2664 C C . SER A 1 339 ? -6.497 11.302 -13.576 1.00 98.31 339 SER A C 1
ATOM 2666 O O . SER A 1 339 ? -6.085 10.582 -14.488 1.00 98.31 339 SER A O 1
ATOM 2668 N N . ASP A 1 340 ? -5.733 11.563 -12.503 1.00 97.94 340 ASP A N 1
ATOM 2669 C CA . ASP A 1 340 ? -4.390 10.972 -12.354 1.00 97.94 340 ASP A CA 1
ATOM 2670 C C . ASP A 1 340 ? -4.462 9.435 -12.409 1.00 97.94 340 ASP A C 1
ATOM 2672 O O . ASP A 1 340 ? -3.608 8.792 -13.013 1.00 97.94 340 ASP A O 1
ATOM 2676 N N . SER A 1 341 ? -5.509 8.820 -11.853 1.00 97.69 341 SER A N 1
ATOM 2677 C CA . SER A 1 341 ? -5.734 7.370 -11.946 1.00 97.69 341 SER A CA 1
ATOM 2678 C C . SER A 1 341 ? -5.787 6.870 -13.397 1.00 97.69 341 SER A C 1
ATOM 2680 O O . SER A 1 341 ? -5.216 5.819 -13.711 1.00 97.69 341 SER A O 1
ATOM 2682 N N . GLY A 1 342 ? -6.481 7.615 -14.262 1.00 97.62 342 GLY A N 1
ATOM 2683 C CA . GLY A 1 342 ? -6.715 7.315 -15.670 1.00 97.62 342 GLY A CA 1
ATOM 2684 C C . GLY A 1 342 ? -5.570 7.688 -16.606 1.00 97.62 342 GLY A C 1
ATOM 2685 O O . GLY A 1 342 ? -5.469 7.094 -17.681 1.00 97.62 342 GLY A O 1
ATOM 2686 N N . ALA A 1 343 ? -4.675 8.577 -16.180 1.00 97.75 343 ALA A N 1
ATOM 2687 C CA . ALA A 1 343 ? -3.534 9.043 -16.959 1.00 97.75 343 ALA A CA 1
ATOM 2688 C C . ALA A 1 343 ? -2.675 7.899 -17.531 1.00 97.75 343 ALA A C 1
ATOM 2690 O O . ALA A 1 343 ? -2.458 6.849 -16.902 1.00 97.75 343 ALA A O 1
ATOM 2691 N N . GLN A 1 344 ? -2.165 8.105 -18.746 1.00 97.75 344 GLN A N 1
ATOM 2692 C CA . GLN A 1 344 ? -1.154 7.233 -19.344 1.00 97.75 344 GLN A CA 1
ATOM 2693 C C . GLN A 1 344 ? 0.211 7.470 -18.681 1.00 97.75 344 GLN A C 1
ATOM 2695 O O . GLN A 1 344 ? 0.458 8.551 -18.145 1.00 97.75 344 GLN A O 1
ATOM 2700 N N . PRO A 1 345 ? 1.147 6.504 -18.739 1.00 97.00 345 PRO A N 1
ATOM 2701 C CA . PRO A 1 345 ? 2.502 6.726 -18.240 1.00 97.00 345 PRO A CA 1
ATOM 2702 C C . PRO A 1 345 ? 3.207 7.921 -18.898 1.00 97.00 345 PRO A C 1
ATOM 2704 O O . PRO A 1 345 ? 4.024 8.562 -18.248 1.00 97.00 345 PRO A O 1
ATOM 2707 N N . ASP A 1 346 ? 2.866 8.238 -20.149 1.00 97.31 346 ASP A N 1
ATOM 2708 C CA . ASP A 1 346 ? 3.424 9.376 -20.888 1.00 97.31 346 ASP A CA 1
ATOM 2709 C C . ASP A 1 346 ? 3.078 10.733 -20.250 1.00 97.31 346 ASP A C 1
ATOM 2711 O O . ASP A 1 346 ? 3.922 11.620 -20.175 1.00 97.31 346 ASP A O 1
ATOM 2715 N N . GLU A 1 347 ? 1.893 10.871 -19.646 1.00 98.06 347 GLU A N 1
ATOM 2716 C CA . GLU A 1 347 ? 1.572 12.066 -18.858 1.00 98.06 347 GLU A CA 1
ATOM 2717 C C . GLU A 1 347 ? 2.529 12.196 -17.665 1.00 98.06 347 GLU A C 1
ATOM 2719 O O . GLU A 1 347 ? 3.069 13.260 -17.397 1.00 98.06 347 GLU A O 1
ATOM 2724 N N . ALA A 1 348 ? 2.849 11.099 -16.974 1.00 97.75 348 ALA A N 1
ATOM 2725 C CA . ALA A 1 348 ? 3.819 11.140 -15.879 1.00 97.75 348 ALA A CA 1
ATOM 2726 C C . ALA A 1 348 ? 5.250 11.492 -16.349 1.00 97.75 348 ALA A C 1
ATOM 2728 O O . ALA A 1 348 ? 6.043 11.984 -15.540 1.00 97.75 348 ALA A O 1
ATOM 2729 N N . VAL A 1 349 ? 5.583 11.295 -17.631 1.00 97.88 349 VAL A N 1
ATOM 2730 C CA . VAL A 1 349 ? 6.845 11.774 -18.221 1.00 97.88 349 VAL A CA 1
ATOM 2731 C C . VAL A 1 349 ? 6.864 13.300 -18.306 1.00 97.88 349 VAL A C 1
ATOM 2733 O O . VAL A 1 349 ? 7.884 13.899 -17.966 1.00 97.88 349 VAL A O 1
ATOM 2736 N N . SER A 1 350 ? 5.748 13.953 -18.657 1.00 97.69 350 SER A N 1
ATOM 2737 C CA . SER A 1 350 ? 5.691 15.423 -18.759 1.00 97.69 350 SER A CA 1
ATOM 2738 C C . SER A 1 350 ? 5.965 16.132 -17.428 1.00 97.69 350 SER A C 1
ATOM 2740 O O . SER A 1 350 ? 6.471 17.250 -17.412 1.00 97.69 350 SER A O 1
ATOM 2742 N N . TRP A 1 351 ? 5.662 15.473 -16.306 1.00 97.88 351 TRP A N 1
ATOM 2743 C CA . TRP A 1 351 ? 5.940 15.962 -14.951 1.00 97.88 351 TRP A CA 1
ATOM 2744 C C . TRP A 1 351 ? 7.337 15.599 -14.433 1.00 97.88 351 TRP A C 1
ATOM 2746 O O . TRP A 1 351 ? 7.688 15.969 -13.317 1.00 97.88 351 TRP A O 1
ATOM 2756 N N . GLY A 1 352 ? 8.112 14.801 -15.174 1.00 96.88 352 GLY A N 1
ATOM 2757 C CA . GLY A 1 352 ? 9.367 14.235 -14.678 1.00 96.88 352 GLY A CA 1
ATOM 2758 C C . GLY A 1 352 ? 9.180 13.188 -13.573 1.00 96.88 352 GLY A C 1
ATOM 2759 O O . GLY A 1 352 ? 10.137 12.853 -12.883 1.00 96.88 352 GLY A O 1
ATOM 2760 N N . LYS A 1 353 ? 7.966 12.645 -13.389 1.00 97.94 353 LYS A N 1
ATOM 2761 C CA . LYS A 1 353 ? 7.683 11.518 -12.474 1.00 97.94 353 LYS A CA 1
ATOM 2762 C C . LYS A 1 353 ? 8.207 10.191 -13.049 1.00 97.94 353 LYS A C 1
ATOM 2764 O O . LYS A 1 353 ? 8.589 9.283 -12.306 1.00 97.94 353 LYS A O 1
ATOM 2769 N N . ILE A 1 354 ? 8.268 10.090 -14.376 1.00 97.38 354 ILE A N 1
ATOM 2770 C CA . ILE A 1 354 ? 8.914 9.019 -15.148 1.00 97.38 354 ILE A CA 1
ATOM 2771 C C . ILE A 1 354 ? 9.965 9.661 -16.064 1.00 97.38 354 ILE A C 1
ATOM 2773 O O . ILE A 1 354 ? 9.740 10.746 -16.594 1.00 97.38 354 ILE A O 1
ATOM 2777 N N . ARG A 1 355 ? 11.125 9.019 -16.248 1.00 95.56 355 ARG A N 1
ATOM 2778 C CA . ARG A 1 355 ? 12.165 9.522 -17.164 1.00 95.56 355 ARG A CA 1
ATOM 2779 C C . ARG A 1 355 ? 11.722 9.398 -18.621 1.00 95.56 355 ARG A C 1
ATOM 2781 O O . ARG A 1 355 ? 11.122 8.399 -18.996 1.00 95.56 355 ARG A O 1
ATOM 2788 N N . GLY A 1 356 ? 12.129 10.337 -19.476 1.00 93.06 356 GLY A N 1
ATOM 2789 C CA . GLY A 1 356 ? 11.865 10.248 -20.922 1.00 93.06 356 GLY A CA 1
ATOM 2790 C C . GLY A 1 356 ? 12.487 9.016 -21.599 1.00 93.06 356 GLY A C 1
ATOM 2791 O O . GLY A 1 356 ? 11.978 8.541 -22.607 1.00 93.06 356 GLY A O 1
ATOM 2792 N N . SER A 1 357 ? 13.559 8.457 -21.027 1.00 91.31 357 SER A N 1
ATOM 2793 C CA . SER A 1 357 ? 14.197 7.214 -21.486 1.00 91.31 357 SER A CA 1
ATOM 2794 C C . SER A 1 357 ? 13.662 5.945 -20.805 1.00 91.31 357 SER A C 1
ATOM 2796 O O . SER A 1 357 ? 14.175 4.853 -21.060 1.00 91.31 357 SER A O 1
ATOM 2798 N N . ALA A 1 358 ? 12.673 6.068 -19.915 1.00 91.25 358 ALA A N 1
ATOM 2799 C CA . ALA A 1 358 ? 12.161 4.950 -19.135 1.00 91.25 358 ALA A CA 1
ATOM 2800 C C . ALA A 1 358 ? 11.399 3.940 -19.995 1.00 91.25 358 ALA A C 1
ATOM 2802 O O . ALA A 1 358 ? 10.768 4.271 -21.000 1.00 91.25 358 ALA A O 1
ATOM 2803 N N . LYS A 1 359 ? 11.371 2.689 -19.529 1.00 88.88 359 LYS A N 1
ATOM 2804 C CA . LYS A 1 359 ? 10.456 1.675 -20.065 1.00 88.88 359 LYS A CA 1
ATOM 2805 C C . LYS A 1 359 ? 9.188 1.669 -19.222 1.00 88.88 359 LYS A C 1
ATOM 2807 O O . LYS A 1 359 ? 9.185 1.147 -18.106 1.00 88.88 359 LYS A O 1
ATOM 2812 N N . ALA A 1 360 ? 8.119 2.242 -19.765 1.00 91.50 360 ALA A N 1
ATOM 2813 C CA . ALA A 1 360 ? 6.830 2.337 -19.097 1.00 91.50 360 ALA A CA 1
ATOM 2814 C C . ALA A 1 360 ? 5.735 1.572 -19.853 1.00 91.50 360 ALA A C 1
ATOM 2816 O O . ALA A 1 360 ? 5.677 1.596 -21.082 1.00 91.50 360 ALA A O 1
ATOM 2817 N N . VAL A 1 361 ? 4.846 0.899 -19.123 1.00 92.62 361 VAL A N 1
ATOM 2818 C CA . VAL A 1 361 ? 3.674 0.225 -19.693 1.00 92.62 361 VAL A CA 1
ATOM 2819 C C . VAL A 1 361 ? 2.452 0.419 -18.806 1.00 92.62 361 VAL A C 1
ATOM 2821 O O . VAL A 1 361 ? 2.544 0.393 -17.581 1.00 92.62 361 VAL A O 1
ATOM 2824 N N . LYS A 1 362 ? 1.288 0.556 -19.444 1.00 94.75 362 LYS A N 1
ATOM 2825 C CA . LYS A 1 362 ? -0.022 0.473 -18.798 1.00 94.75 362 LYS A CA 1
ATOM 2826 C C . LYS A 1 362 ? -0.817 -0.693 -19.374 1.00 94.75 362 LYS A C 1
ATOM 2828 O O . LYS A 1 362 ? -0.929 -0.824 -20.598 1.00 94.75 362 LYS A O 1
ATOM 2833 N N . VAL A 1 363 ? -1.363 -1.516 -18.485 1.00 93.50 363 VAL A N 1
ATOM 2834 C CA . VAL A 1 363 ? -2.260 -2.636 -18.773 1.00 93.50 363 VAL A CA 1
ATOM 2835 C C . VAL A 1 363 ? -3.652 -2.264 -18.284 1.00 93.50 363 VAL A C 1
ATOM 2837 O O . VAL A 1 363 ? -3.879 -2.136 -17.082 1.00 93.50 363 VAL A O 1
ATOM 2840 N N . HIS A 1 364 ? -4.583 -2.106 -19.223 1.00 95.69 364 HIS A N 1
ATOM 2841 C CA . HIS A 1 364 ? -5.988 -1.858 -18.917 1.00 95.69 364 HIS A CA 1
ATOM 2842 C C . HIS A 1 364 ? -6.671 -3.184 -18.563 1.00 95.69 364 HIS A C 1
ATOM 2844 O O . HIS A 1 364 ? -7.158 -3.893 -19.445 1.00 95.69 364 HIS A O 1
ATOM 2850 N N . CYS A 1 365 ? -6.614 -3.571 -17.288 1.00 95.06 365 CYS A N 1
ATOM 2851 C CA . CYS A 1 365 ? -7.147 -4.837 -16.785 1.00 95.06 365 CYS A CA 1
ATOM 2852 C C . CYS A 1 365 ? -7.397 -4.763 -15.272 1.00 95.06 365 CYS A C 1
ATOM 2854 O O . CYS A 1 365 ? -6.745 -3.992 -14.566 1.00 95.06 365 CYS A O 1
ATOM 2856 N N . ASP A 1 366 ? -8.312 -5.595 -14.774 1.00 97.12 366 ASP A N 1
ATOM 2857 C CA . ASP A 1 366 ? -8.436 -5.857 -13.342 1.00 97.12 366 ASP A CA 1
ATOM 2858 C C . ASP A 1 366 ? -7.162 -6.561 -12.836 1.00 97.12 366 ASP A C 1
ATOM 2860 O O . ASP A 1 366 ? -6.718 -7.576 -13.389 1.00 97.12 366 ASP A O 1
ATOM 2864 N N . ALA A 1 367 ? -6.551 -6.020 -11.780 1.00 96.56 367 ALA A N 1
ATOM 2865 C CA . ALA A 1 367 ? -5.310 -6.554 -11.232 1.00 96.56 367 ALA A CA 1
ATOM 2866 C C . ALA A 1 367 ? -5.477 -7.968 -10.651 1.00 96.56 367 ALA A C 1
ATOM 2868 O O . ALA A 1 367 ? -4.512 -8.728 -10.665 1.00 96.56 367 ALA A O 1
ATOM 2869 N N . THR A 1 368 ? -6.682 -8.365 -10.229 1.00 96.38 368 THR A N 1
ATOM 2870 C CA . THR A 1 368 ? -6.971 -9.744 -9.791 1.00 96.38 368 THR A CA 1
ATOM 2871 C C . THR A 1 368 ? -6.777 -10.776 -10.906 1.00 96.38 368 THR A C 1
ATOM 2873 O O . THR A 1 368 ? -6.547 -11.947 -10.618 1.00 96.38 368 THR A O 1
ATOM 2876 N N . ILE A 1 369 ? -6.793 -10.343 -12.172 1.00 94.50 369 ILE A N 1
ATOM 2877 C CA . ILE A 1 369 ? -6.530 -11.178 -13.348 1.00 94.50 369 ILE A CA 1
ATOM 2878 C C . ILE A 1 369 ? -5.064 -11.050 -13.772 1.00 94.50 369 ILE A C 1
ATOM 2880 O O . ILE A 1 369 ? -4.357 -12.046 -13.920 1.00 94.50 369 ILE A O 1
ATOM 2884 N N . ALA A 1 370 ? -4.593 -9.819 -13.985 1.00 91.38 370 ALA A N 1
ATOM 2885 C CA . ALA A 1 370 ? -3.289 -9.583 -14.604 1.00 91.38 370 ALA A CA 1
ATOM 2886 C C . ALA A 1 370 ? -2.106 -9.808 -13.649 1.00 91.38 370 ALA A C 1
ATOM 2888 O O . ALA A 1 370 ? -1.058 -10.304 -14.069 1.00 91.38 370 ALA A O 1
ATOM 2889 N N . PHE A 1 371 ? -2.245 -9.449 -12.371 1.00 94.62 371 PHE A N 1
ATOM 2890 C CA . PHE A 1 371 ? -1.130 -9.468 -11.426 1.00 94.62 371 PHE A CA 1
ATOM 2891 C C . PHE A 1 371 ? -0.661 -10.880 -11.032 1.00 94.62 371 PHE A C 1
ATOM 2893 O O . PHE A 1 371 ? 0.550 -11.103 -11.044 1.00 94.62 371 PHE A O 1
ATOM 2900 N N . PRO A 1 372 ? -1.544 -11.872 -10.780 1.00 92.50 372 PRO A N 1
ATOM 2901 C CA . PRO A 1 372 ? -1.098 -13.249 -10.553 1.00 92.50 372 PRO A CA 1
ATOM 2902 C C . PRO A 1 372 ? -0.292 -13.817 -11.725 1.00 92.50 372 PRO A C 1
ATOM 2904 O O . PRO A 1 372 ? 0.729 -14.472 -11.520 1.00 92.50 372 PRO A O 1
ATOM 2907 N N . LEU A 1 373 ? -0.712 -13.525 -12.961 1.00 88.56 373 LEU A N 1
ATOM 2908 C CA . LEU A 1 373 ? -0.011 -13.966 -14.169 1.00 88.56 373 LEU A CA 1
ATOM 2909 C C . LEU A 1 373 ? 1.357 -13.293 -14.316 1.00 88.56 373 LEU A C 1
ATOM 2911 O O . LEU A 1 373 ? 2.327 -13.950 -14.695 1.00 88.56 373 LEU A O 1
ATOM 2915 N N . LEU A 1 374 ? 1.442 -11.999 -13.989 1.00 87.56 374 LEU A N 1
ATOM 2916 C CA . LEU A 1 374 ? 2.699 -11.256 -13.943 1.00 87.56 374 LEU A CA 1
ATOM 2917 C C . LEU A 1 374 ? 3.668 -11.914 -12.963 1.00 87.56 374 LEU A C 1
ATOM 2919 O O . LEU A 1 374 ? 4.765 -12.292 -13.363 1.00 87.56 374 LEU A O 1
ATOM 2923 N N . VAL A 1 375 ? 3.243 -12.111 -11.713 1.00 88.94 375 VAL A N 1
ATOM 2924 C CA . VAL A 1 375 ? 4.086 -12.689 -10.658 1.00 88.94 375 VAL A CA 1
ATOM 2925 C C . VAL A 1 375 ? 4.533 -14.104 -11.013 1.00 88.94 375 VAL A C 1
ATOM 2927 O O . VAL A 1 375 ? 5.718 -14.411 -10.880 1.00 88.94 375 VAL A O 1
ATOM 2930 N N . ALA A 1 376 ? 3.636 -14.938 -11.547 1.00 86.50 376 ALA A N 1
ATOM 2931 C CA . ALA A 1 376 ? 3.968 -16.290 -11.994 1.00 86.50 376 ALA A CA 1
ATOM 2932 C C . ALA A 1 376 ? 5.041 -16.307 -13.098 1.00 86.50 376 ALA A C 1
ATOM 2934 O O . ALA A 1 376 ? 5.892 -17.194 -13.136 1.00 86.50 376 ALA A O 1
ATOM 2935 N N . ALA A 1 377 ? 5.015 -15.328 -14.002 1.00 83.75 377 ALA A N 1
ATOM 2936 C CA . ALA A 1 377 ? 5.936 -15.266 -15.128 1.00 83.75 377 ALA A CA 1
ATOM 2937 C C . ALA A 1 377 ? 7.257 -14.536 -14.822 1.00 83.75 377 ALA A C 1
ATOM 2939 O O . ALA A 1 377 ? 8.193 -14.628 -15.627 1.00 83.75 377 ALA A O 1
ATOM 2940 N N . THR A 1 378 ? 7.351 -13.826 -13.693 1.00 84.12 378 THR A N 1
ATOM 2941 C CA . THR A 1 378 ? 8.537 -13.044 -13.313 1.00 84.12 378 THR A CA 1
ATOM 2942 C C . THR A 1 378 ? 9.074 -13.441 -11.940 1.00 84.12 378 THR A C 1
ATOM 2944 O O . THR A 1 378 ? 10.001 -14.245 -11.863 1.00 84.12 378 THR A O 1
ATOM 2947 N N . PHE A 1 379 ? 8.479 -12.927 -10.870 1.00 85.50 379 PHE A N 1
ATOM 2948 C CA . PHE A 1 379 ? 8.953 -13.044 -9.493 1.00 85.50 379 PHE A CA 1
ATOM 2949 C C . PHE A 1 379 ? 9.018 -14.498 -9.008 1.00 85.50 379 PHE A C 1
ATOM 2951 O O . PHE A 1 379 ? 10.030 -14.921 -8.453 1.00 85.50 379 PHE A O 1
ATOM 2958 N N . ALA A 1 380 ? 7.983 -15.298 -9.282 1.00 85.25 380 ALA A N 1
ATOM 2959 C CA . ALA A 1 380 ? 7.900 -16.684 -8.817 1.00 85.25 380 ALA A CA 1
ATOM 2960 C C . ALA A 1 380 ? 8.973 -17.601 -9.430 1.00 85.25 380 ALA A C 1
ATOM 2962 O O . ALA A 1 380 ? 9.349 -18.594 -8.820 1.00 85.25 380 ALA A O 1
ATOM 2963 N N . ARG A 1 381 ? 9.515 -17.258 -10.608 1.00 81.94 381 ARG A N 1
ATOM 2964 C CA . ARG A 1 381 ? 10.550 -18.058 -11.295 1.00 81.94 381 ARG A CA 1
ATOM 2965 C C . ARG A 1 381 ? 11.937 -17.939 -10.654 1.00 81.94 381 ARG A C 1
ATOM 2967 O O . ARG A 1 381 ? 12.867 -18.588 -11.115 1.00 81.94 381 ARG A O 1
ATOM 2974 N N . ARG A 1 382 ? 12.097 -17.064 -9.656 1.00 73.06 382 ARG A N 1
ATOM 2975 C CA . ARG A 1 382 ? 13.375 -16.791 -8.976 1.00 73.06 382 ARG A CA 1
ATOM 2976 C C . ARG A 1 382 ? 13.623 -17.669 -7.772 1.00 73.06 382 ARG A C 1
ATOM 2978 O O . ARG A 1 382 ? 14.763 -17.758 -7.325 1.00 73.06 382 ARG A O 1
ATOM 2985 N N . LEU A 1 383 ? 12.567 -18.252 -7.217 1.00 71.44 383 LEU A N 1
ATOM 2986 C CA . LEU A 1 383 ? 12.742 -19.202 -6.141 1.00 71.44 383 LEU A CA 1
ATOM 2987 C C . LEU A 1 383 ? 13.418 -20.444 -6.733 1.00 71.44 383 LEU A C 1
ATOM 2989 O O . LEU A 1 383 ? 12.953 -20.928 -7.767 1.00 71.44 383 LEU A O 1
ATOM 2993 N N . PRO A 1 384 ? 14.527 -20.926 -6.144 1.00 57.31 384 PRO A N 1
ATOM 2994 C CA . PRO A 1 384 ? 15.113 -22.185 -6.572 1.00 57.31 384 PRO A CA 1
ATOM 2995 C C . PRO A 1 384 ? 14.041 -23.269 -6.467 1.00 57.31 384 PRO A C 1
ATOM 2997 O O . PRO A 1 384 ? 13.296 -23.291 -5.482 1.00 57.31 384 PRO A O 1
ATOM 3000 N N . ASP A 1 385 ? 13.949 -24.134 -7.483 1.00 49.75 385 ASP A N 1
ATOM 3001 C CA . ASP A 1 385 ? 13.043 -25.281 -7.459 1.00 49.75 385 ASP A CA 1
ATOM 3002 C C . ASP A 1 385 ? 13.270 -26.017 -6.139 1.00 49.75 385 ASP A C 1
ATOM 3004 O O . ASP A 1 385 ? 14.339 -26.582 -5.897 1.00 49.75 385 ASP A O 1
ATOM 3008 N N . THR A 1 386 ? 12.287 -25.961 -5.241 1.00 40.69 386 THR A N 1
ATOM 3009 C CA . THR A 1 386 ? 12.333 -26.782 -4.036 1.00 40.69 386 THR A CA 1
ATOM 3010 C C . THR A 1 386 ? 12.320 -28.219 -4.544 1.00 40.69 386 THR A C 1
ATOM 3012 O O . THR A 1 386 ? 11.380 -28.562 -5.272 1.00 40.69 386 THR A O 1
ATOM 3015 N N . PRO A 1 387 ? 13.341 -29.053 -4.259 1.00 35.81 387 PRO A N 1
ATOM 3016 C CA . PRO A 1 387 ? 13.313 -30.432 -4.707 1.00 35.81 387 PRO A CA 1
ATOM 3017 C C . PRO A 1 387 ? 12.012 -31.037 -4.195 1.00 35.81 387 PRO A C 1
ATOM 3019 O O . PRO A 1 387 ? 11.697 -30.927 -3.006 1.00 35.81 387 PRO A O 1
ATOM 3022 N N . ALA A 1 388 ? 11.218 -31.581 -5.122 1.00 35.56 388 ALA A N 1
ATOM 3023 C CA . ALA A 1 388 ? 9.994 -32.283 -4.790 1.00 35.56 388 ALA A CA 1
ATOM 3024 C C . ALA A 1 388 ? 10.329 -33.243 -3.652 1.00 35.56 388 ALA A C 1
ATOM 3026 O O . ALA A 1 388 ? 11.273 -34.023 -3.783 1.00 35.56 388 ALA A O 1
ATOM 3027 N N . VAL A 1 389 ? 9.614 -33.111 -2.530 1.00 35.62 389 VAL A N 1
ATOM 3028 C CA . VAL A 1 389 ? 9.736 -34.004 -1.378 1.00 35.62 389 VAL A CA 1
ATOM 3029 C C . VAL A 1 389 ? 9.779 -35.417 -1.934 1.00 35.62 389 VAL A C 1
ATOM 3031 O O . VAL A 1 389 ? 8.800 -35.863 -2.536 1.00 35.62 389 VAL A O 1
ATOM 3034 N N . ALA A 1 390 ? 10.943 -36.060 -1.822 1.00 33.47 390 ALA A N 1
ATOM 3035 C CA . ALA A 1 390 ? 11.099 -37.447 -2.197 1.00 33.47 390 ALA A CA 1
ATOM 3036 C C . ALA A 1 390 ? 10.037 -38.200 -1.403 1.00 33.47 390 ALA A C 1
ATOM 3038 O O . ALA A 1 390 ? 10.053 -38.195 -0.171 1.00 33.47 390 ALA A O 1
ATOM 3039 N N . THR A 1 391 ? 9.056 -38.752 -2.109 1.00 33.97 391 THR A N 1
ATOM 3040 C CA . THR A 1 391 ? 8.188 -39.778 -1.556 1.00 33.97 391 THR A CA 1
ATOM 3041 C C . THR A 1 391 ? 9.121 -40.881 -1.092 1.00 33.97 391 THR A C 1
ATOM 3043 O O . THR A 1 391 ? 9.770 -41.528 -1.910 1.00 33.97 391 THR A O 1
ATOM 3046 N N . ILE A 1 392 ? 9.289 -40.983 0.222 1.00 36.91 392 ILE A N 1
ATOM 3047 C CA . ILE A 1 392 ? 9.904 -42.143 0.846 1.00 36.91 392 ILE A CA 1
ATOM 3048 C C . ILE A 1 392 ? 8.892 -43.264 0.617 1.00 36.91 392 ILE A C 1
ATOM 3050 O O . ILE A 1 392 ? 7.768 -43.166 1.116 1.00 36.91 392 ILE A O 1
ATOM 3054 N N . ASP A 1 393 ? 9.271 -44.213 -0.238 1.00 38.09 393 ASP A N 1
ATOM 3055 C CA . ASP A 1 393 ? 8.544 -45.460 -0.495 1.00 38.09 393 ASP A CA 1
ATOM 3056 C C . ASP A 1 393 ? 8.381 -46.302 0.779 1.00 38.09 393 ASP A C 1
ATOM 3058 O O . ASP A 1 393 ? 9.319 -46.306 1.619 1.00 38.09 393 ASP A O 1
#

Foldseek 3Di:
DPPVVVVVVCVVVVDPKDFPDDPVPPPDDDDDDDPDDDPPVVVVVVVVVVVVVVVVVCVVCCVVPPVVLVVQCVPDDLSNPLPCPQQQDQLCDFQLVDDDDPPDDPCSPDSVSRRPQGAAEEEEEELLCLLDPVQQVLLVCLLVVSHQAYEYAQSNLLSLLLCLVDTKIFAAQPPDPVVCVVVQWDDDHRIIDHVVSLVSVLVQCLVVVVVLQVCVVVVVDAAAQQNVLLSSLCSSCDSSGSSVSCNVNVRTYDHLNNLPDSSVVSVVVSCVVPNDRDHDHPVVLVVLLCSQQVSPSHAYEYEHQFFDPRNVSLLVSNLSVQAGQYYEAEYQADPPVVDRRRDDVVVSCVSSSHPPNHHYGYRNDHCVPSVVVSCVSRVVVPPPPPPDPPPPD

InterPro domains:
  IPR002773 Deoxyhypusine synthase [PF01916] (115-378)
  IPR002773 Deoxyhypusine synthase [PTHR11703] (92-382)
  IPR002773 Deoxyhypusine synthase [TIGR00321] (119-379)
  IPR029035 DHS-like NAD/FAD-binding domain superfamily [SSF52467] (92-383)
  IPR036982 Deoxyhypusine synthase superfamily [G3DSA:3.40.910.10] (87-387)

Nearest PDB structures (foldseek):
  8pvu-assembly1_B  TM=9.364E-01  e=8.681E-32  Homo sapiens
  8pvu-assembly1_C  TM=9.758E-01  e=1.195E-30  Homo sapiens
  6wkz-assembly1_B-2  TM=9.024E-01  e=4.640E-29  Homo sapiens
  6dft-assembly3_J  TM=9.064E-01  e=1.035E-26  Trypanosoma brucei
  6dft-assembly2_H  TM=9.000E-01  e=3.060E-25  Trypanosoma brucei